Protein 8U49 (pdb70)

Secondary structure (DSSP, 8-state):
-----HHHHHHHHHHHHHHTB-BSPPTT-S-TT---B-TTTTGGGTS----SB--SSS--EEHHHHHHHHHHHHHHHHH-HHHHHHTT-HHHHHHHHHHHHHHHHHH--BTTEEEEEES-HHHHHT--S-GGG--S---EEEEETTB--HHHHHHHHHHHHHHHHHHTTT-HHHHHHHHHHHHHHHHHHHHS---GGGTSGGGGGTS--SS-SHHHHHHHHHHHHHHH--HHHHHHHHHHHGGG--GGG---SS---SS--HHHHHHHHHHHH--HHHHHHHHHHHHHHTT-EE-SS-EE---B-TTS-B---SSSHHHHHHHHHHHHHHHHTT--SHHHHHHHHHHHHHHHHHTT-STT-S-SBTTSSSS--S--B-HHHHT-SSS-TTSSSS-SS--TTPBP----TTS-----TT-HHHHB--HHHHHHHHHHHHHHHHHH-TT--PPTT-SPPPPP---EEEEEEEEEEETTEEEEEEEEEE---TT---BSSEEEEEEEE-HHHHHTT--GGG-EEEEEEESS-EEPPPEEEETTTTEEEEEEE-TT--B-SSSTTTTEEEEEEEEEPPTT-----GGG-GGGTT--SS-EE-TTS-EEETTEEEES---

Nearest PDB structures (foldseek):
  8u49-assembly1_A  TM=1.002E+00  e=0.000E+00  Bacillus licheniformis DSM 13 = ATCC 14580
  5gy0-assembly1_B  TM=9.554E-01  e=5.018E-67  Acetivibrio thermocellus
  5gxz-assembly1_B  TM=9.481E-01  e=3.231E-67  Acetivibrio thermocellus
  3wc3-assembly1_A  TM=9.506E-01  e=7.231E-43  Eisenia fetida
  8ihw-assembly1_A  TM=9.435E-01  e=5.946E-43  Eisenia fetida

Structure (mmCIF, N/CA/C/O backbone):
data_8U49
#
_entry.id   8U49
#
_cell.length_a   133.571
_cell.length_b   67.406
_cell.length_c   100.916
_cell.angle_alpha   90.000
_cell.angle_beta   125.060
_cell.angle_gamma   90.000
#
_symmetry.space_group_name_H-M   'C 1 2 1'
#
loop_
_entity.id
_entity.type
_entity.pdbx_description
1 polymer Endoglucanase
2 non-polymer 2-AMINO-2-HYDROXYMETHYL-PROPANE-1,3-DIOL
3 non-polymer GLYCEROL
4 non-polymer 'CHLORIDE ION'
5 non-polymer 1,2-ETHANEDIOL
6 non-polymer 'SODIUM ION'
7 non-polymer 'CALCIUM ION'
8 water water
#
loop_
_atom_site.group_PDB
_atom_site.id
_atom_site.type_symbol
_atom_site.label_atom_id
_atom_site.label_alt_id
_atom_site.label_comp_id
_atom_site.label_asym_id
_atom_site.label_entity_id
_atom_site.label_seq_id
_atom_site.pdbx_PDB_ins_code
_atom_site.Cartn_x
_atom_site.Cartn_y
_atom_site.Cartn_z
_atom_site.occupancy
_atom_site.B_iso_or_equiv
_atom_site.auth_seq_id
_atom_site.auth_comp_id
_atom_site.auth_asym_id
_atom_site.auth_atom_id
_atom_site.pdbx_PDB_model_num
ATOM 1 N N . GLU A 1 3 ? 13.73944 21.80438 8.78280 1.000 64.01388 3 GLU A N 1
ATOM 2 C CA . GLU A 1 3 ? 15.00747 21.10443 8.57157 1.000 78.37945 3 GLU A CA 1
ATOM 3 C C . GLU A 1 3 ? 15.64913 20.72616 9.90239 1.000 62.14594 3 GLU A C 1
ATOM 4 O O . GLU A 1 3 ? 15.18516 21.15787 10.96685 1.000 48.35001 3 GLU A O 1
ATOM 10 N N . TYR A 1 4 ? 16.72023 19.90008 9.85204 1.000 54.06629 4 TYR A N 1
ATOM 11 C CA . TYR A 1 4 ? 17.36324 19.71399 11.14938 1.000 44.74412 4 TYR A CA 1
ATOM 12 C C . TYR A 1 4 ? 18.44997 20.76311 11.34055 1.000 29.00987 4 TYR A C 1
ATOM 13 O O . TYR A 1 4 ? 19.29415 20.93783 10.45522 1.000 32.18087 4 TYR A O 1
ATOM 22 N N . PRO A 1 5 ? 18.46365 21.45842 12.46669 1.000 30.30080 5 PRO A N 1
ATOM 23 C CA . PRO A 1 5 ? 19.51440 22.45604 12.71176 1.000 38.62973 5 PRO A CA 1
ATOM 24 C C . PRO A 1 5 ? 20.81661 21.80951 13.14840 1.000 25.88481 5 PRO A C 1
ATOM 25 O O . PRO A 1 5 ? 21.02903 21.56572 14.33994 1.000 25.35139 5 PRO A O 1
ATOM 29 N N . HIS A 1 6 ? 21.70466 21.54214 12.20154 1.000 22.93713 6 HIS A N 1
ATOM 30 C CA . HIS A 1 6 ? 22.91174 20.80109 12.53188 1.000 28.34829 6 HIS A CA 1
ATOM 31 C C . HIS A 1 6 ? 23.79871 21.56821 13.50342 1.000 21.51135 6 HIS A C 1
ATOM 32 O O . HIS A 1 6 ? 23.86831 22.79935 13.47798 1.000 25.10254 6 HIS A O 1
ATOM 39 N N . ASN A 1 7 ? 24.43834 20.81554 14.39586 1.000 18.17385 7 ASN A N 1
ATOM 40 C CA . ASN A 1 7 ? 25.39937 21.32627 15.37513 1.000 19.74373 7 ASN A CA 1
ATOM 41 C C . ASN A 1 7 ? 26.59985 20.38791 15.28873 1.000 17.10021 7 ASN A C 1
ATOM 42 O O . ASN A 1 7 ? 26.53865 19.25113 15.76429 1.000 19.26516 7 ASN A O 1
ATOM 47 N N . TYR A 1 8 ? 27.68923 20.84240 14.66646 1.000 20.59112 8 TYR A N 1
ATOM 48 C CA . TYR A 1 8 ? 28.80777 19.93189 14.45871 1.000 20.09011 8 TYR A CA 1
ATOM 49 C C . TYR A 1 8 ? 29.64075 19.73595 15.71067 1.000 16.69789 8 TYR A C 1
ATOM 50 O O . TYR A 1 8 ? 30.37979 18.75245 15.78409 1.000 19.03180 8 TYR A O 1
ATOM 59 N N . ALA A 1 9 ? 29.54701 20.64633 16.68540 1.000 17.40789 9 ALA A N 1
ATOM 60 C CA . ALA A 1 9 ? 30.15701 20.39345 17.98510 1.000 19.50545 9 ALA A CA 1
ATOM 61 C C . ALA A 1 9 ? 29.43558 19.25380 18.69530 1.000 20.97561 9 ALA A C 1
ATOM 62 O O . ALA A 1 9 ? 30.07157 18.34541 19.24554 1.000 19.51465 9 ALA A O 1
ATOM 64 N N . GLU A 1 10 ? 28.09760 19.28914 18.68454 1.000 19.12869 10 GLU A N 1
ATOM 65 C CA . GLU A 1 10 ? 27.30358 18.19172 19.23555 1.000 16.50684 10 GLU A CA 1
ATOM 66 C C . GLU A 1 10 ? 27.57688 16.88889 18.49558 1.000 16.12821 10 GLU A C 1
ATOM 67 O O . GLU A 1 10 ? 27.73747 15.83515 19.11670 1.000 15.87593 10 GLU A O 1
ATOM 73 N N . LEU A 1 11 ? 27.62611 16.94070 17.16172 1.000 18.42775 11 LEU A N 1
ATOM 74 C CA . LEU A 1 11 ? 27.90529 15.72912 16.39914 1.000 16.97155 11 LEU A CA 1
ATOM 75 C C . LEU A 1 11 ? 29.27968 15.16114 16.75036 1.000 17.07865 11 LEU A C 1
ATOM 76 O O . LEU A 1 11 ? 29.43082 13.94895 16.94060 1.000 16.38618 11 LEU A O 1
ATOM 81 N N . LEU A 1 12 ? 30.28948 16.02573 16.86304 1.000 18.55095 12 LEU A N 1
ATOM 82 C CA . LEU A 1 12 ? 31.62946 15.55283 17.20573 1.000 15.82823 12 LEU A CA 1
ATOM 83 C C . LEU A 1 12 ? 31.64226 14.93598 18.59559 1.000 20.15575 12 LEU A C 1
ATOM 84 O O . LEU A 1 12 ? 32.20067 13.85345 18.81104 1.000 15.52899 12 LEU A O 1
ATOM 89 N N . GLN A 1 13 ? 31.03043 15.62936 19.55478 1.000 18.24426 13 GLN A N 1
ATOM 90 C CA . GLN A 1 13 ? 30.85073 15.09755 20.90164 1.000 15.64254 13 GLN A CA 1
ATOM 91 C C . GLN A 1 13 ? 30.22503 13.70489 20.88057 1.000 18.63149 13 GLN A C 1
ATOM 92 O O . GLN A 1 13 ? 30.66036 12.80172 21.60804 1.000 16.18736 13 GLN A O 1
ATOM 98 N N . LYS A 1 14 ? 29.19056 13.51336 20.05809 1.000 15.31251 14 LYS A N 1
ATOM 99 C CA . LYS A 1 14 ? 28.48951 12.23219 20.05077 1.000 15.22369 14 LYS A CA 1
ATOM 100 C C . LYS A 1 14 ? 29.32176 11.14206 19.38148 1.000 18.00391 14 LYS A C 1
ATOM 101 O O . LYS A 1 14 ? 29.31725 9.98646 19.83227 1.000 15.77426 14 LYS A O 1
ATOM 107 N N . SER A 1 15 ? 30.04238 11.48443 18.30790 1.000 14.87829 15 SER A N 1
ATOM 108 C CA . SER A 1 15 ? 30.89982 10.49018 17.66544 1.000 14.96200 15 SER A CA 1
ATOM 109 C C . SER A 1 15 ? 31.94491 9.96166 18.63638 1.000 19.15144 15 SER A C 1
ATOM 110 O O . SER A 1 15 ? 32.21235 8.75501 18.67471 1.000 18.48379 15 SER A O 1
ATOM 113 N N . LEU A 1 16 ? 32.53888 10.84938 19.44095 1.000 16.10253 16 LEU A N 1
ATOM 114 C CA . LEU A 1 16 ? 33.49241 10.39588 20.44494 1.000 17.13024 16 LEU A CA 1
ATOM 115 C C . LEU A 1 16 ? 32.80747 9.58117 21.53557 1.000 17.32584 16 LEU A C 1
ATOM 116 O O . LEU A 1 16 ? 33.40238 8.63373 22.06344 1.000 18.14700 16 LEU A O 1
ATOM 121 N N . LEU A 1 17 ? 31.56100 9.92535 21.87786 1.000 15.43747 17 LEU A N 1
ATOM 122 C CA . LEU A 1 17 ? 30.79169 9.12294 22.82687 1.000 18.17509 17 LEU A CA 1
ATOM 123 C C . LEU A 1 17 ? 30.55494 7.70820 22.30683 1.000 18.35352 17 LEU A C 1
ATOM 124 O O . LEU A 1 17 ? 30.41839 6.76901 23.09756 1.000 17.13619 17 LEU A O 1
ATOM 129 N N . PHE A 1 18 ? 30.47965 7.53186 20.99091 1.000 17.06130 18 PHE A N 1
ATOM 130 C CA . PHE A 1 18 ? 30.39817 6.17623 20.45900 1.000 15.91287 18 PHE A CA 1
ATOM 131 C C . PHE A 1 18 ? 31.61274 5.35364 20.87596 1.000 14.10947 18 PHE A C 1
ATOM 132 O O . PHE A 1 18 ? 31.47496 4.20721 21.32055 1.000 14.02935 18 PHE A O 1
ATOM 140 N N . TYR A 1 19 ? 32.81300 5.92953 20.77075 1.000 14.17682 19 TYR A N 1
ATOM 141 C CA . TYR A 1 19 ? 33.99854 5.18329 21.17174 1.000 14.15756 19 TYR A CA 1
ATOM 142 C C . TYR A 1 19 ? 33.97476 4.87483 22.66289 1.000 19.44220 19 TYR A C 1
ATOM 143 O O . TYR A 1 19 ? 34.41805 3.79964 23.07951 1.000 14.71557 19 TYR A O 1
ATOM 152 N N . GLU A 1 20 ? 33.42908 5.78089 23.47773 1.000 16.31186 20 GLU A N 1
ATOM 153 C CA . GLU A 1 20 ? 33.27771 5.47200 24.89786 1.000 20.01934 20 GLU A CA 1
ATOM 154 C C . GLU A 1 20 ? 32.35891 4.27007 25.11847 1.000 20.14918 20 GLU A C 1
ATOM 155 O O . GLU A 1 20 ? 32.60916 3.44573 26.00766 1.000 20.84846 20 GLU A O 1
ATOM 161 N N . ALA A 1 21 ? 31.29666 4.14472 24.31882 1.000 17.40798 21 ALA A N 1
ATOM 162 C CA . ALA A 1 21 ? 30.41627 2.98209 24.41399 1.000 17.42606 21 ALA A CA 1
ATOM 163 C C . ALA A 1 21 ? 31.10045 1.68364 24.00527 1.000 18.05162 21 ALA A C 1
ATOM 164 O O . ALA A 1 21 ? 30.62062 0.60414 24.37330 1.000 15.84170 21 ALA A O 1
ATOM 166 N N . GLN A 1 22 ? 32.18579 1.75638 23.24057 1.000 13.91730 22 GLN A N 1
ATOM 167 C CA . GLN A 1 22 ? 32.90298 0.56913 22.78877 1.000 13.89898 22 GLN A CA 1
ATOM 168 C C . GLN A 1 22 ? 33.92531 0.06844 23.80349 1.000 16.96660 22 GLN A C 1
ATOM 169 O O . GLN A 1 22 ? 34.57735 -0.95526 23.55606 1.000 17.74395 22 GLN A O 1
ATOM 175 N N . ARG A 1 23 ? 34.07247 0.74835 24.93763 1.000 15.39508 23 ARG A N 1
ATOM 176 C CA . ARG A 1 23 ? 35.17057 0.45050 25.85031 1.000 14.08650 23 ARG A CA 1
ATOM 177 C C . ARG A 1 23 ? 35.00004 -0.91156 26.50491 1.000 19.17378 23 ARG A C 1
ATOM 178 O O . ARG A 1 23 ? 33.92496 -1.24370 27.01975 1.000 17.16721 23 ARG A O 1
ATOM 186 N N . SER A 1 24 ? 36.06705 -1.69906 26.46027 1.000 15.32887 24 SER A N 1
ATOM 187 C CA . SER A 1 24 ? 36.22495 -2.91821 27.23259 1.000 14.20943 24 SER A CA 1
ATOM 188 C C . SER A 1 24 ? 37.06886 -2.62705 28.46535 1.000 14.34801 24 SER A C 1
ATOM 189 O O . SER A 1 24 ? 37.79866 -1.63832 28.51675 1.000 16.71260 24 SER A O 1
ATOM 192 N N . GLY A 1 25 ? 36.96648 -3.50085 29.45994 1.000 15.42865 25 GLY A N 1
ATOM 193 C CA . GLY A 1 25 ? 37.83107 -3.43591 30.62009 1.000 16.76163 25 GLY A CA 1
ATOM 194 C C . GLY A 1 25 ? 37.14324 -2.82699 31.82642 1.000 18.82531 25 GLY A C 1
ATOM 195 O O . GLY A 1 25 ? 35.91931 -2.69526 31.88988 1.000 17.31325 25 GLY A O 1
ATOM 196 N N . ARG A 1 26 ? 37.96550 -2.43868 32.79955 1.000 22.00574 26 ARG A N 1
ATOM 197 C CA . ARG A 1 26 ? 37.48110 -1.75998 33.99728 1.000 21.16698 26 ARG A CA 1
ATOM 198 C C . ARG A 1 26 ? 37.28934 -0.27969 33.68863 1.000 24.28565 26 ARG A C 1
ATOM 199 O O . ARG A 1 26 ? 38.23486 0.39772 33.27711 1.000 24.81347 26 ARG A O 1
ATOM 207 N N . LEU A 1 27 ? 36.05338 0.22539 33.87558 1.000 18.70021 27 LEU A N 1
ATOM 208 C CA . LEU A 1 27 ? 35.73715 1.57692 33.44025 1.000 15.82052 27 LEU A CA 1
ATOM 209 C C . LEU A 1 27 ? 35.98816 2.58708 34.55376 1.000 24.47001 27 LEU A C 1
ATOM 210 O O . LEU A 1 27 ? 35.78811 2.28121 35.73239 1.000 23.80798 27 LEU A O 1
ATOM 215 N N . PRO A 1 28 ? 36.41387 3.80126 34.20170 1.000 24.82524 28 PRO A N 1
ATOM 216 C CA . PRO A 1 28 ? 36.65155 4.82671 35.22724 1.000 21.08809 28 PRO A CA 1
ATOM 217 C C . PRO A 1 28 ? 35.36628 5.26931 35.90965 1.000 27.02140 28 PRO A C 1
ATOM 218 O O . PRO A 1 28 ? 34.27219 5.21357 35.33937 1.000 26.84709 28 PRO A O 1
ATOM 222 N N . GLU A 1 29 ? 35.52213 5.73124 37.15473 1.000 35.17736 29 GLU A N 1
ATOM 223 C CA . GLU A 1 29 ? 34.37169 6.12806 37.96425 1.000 42.21057 29 GLU A CA 1
ATOM 224 C C . GLU A 1 29 ? 33.57294 7.24371 37.29541 1.000 27.64883 29 GLU A C 1
ATOM 225 O O . GLU A 1 29 ? 32.33774 7.26152 37.36020 1.000 38.09008 29 GLU A O 1
ATOM 231 N N . ASN A 1 30 ? 34.26069 8.17127 36.63084 1.000 34.71813 30 ASN A N 1
ATOM 232 C CA . ASN A 1 30 ? 33.63941 9.32237 35.98442 1.000 46.55958 30 ASN A CA 1
ATOM 233 C C . ASN A 1 30 ? 33.12429 9.02162 34.57366 1.000 50.05627 30 ASN A C 1
ATOM 234 O O . ASN A 1 30 ? 33.07852 9.93260 33.73129 1.000 50.25991 30 ASN A O 1
ATOM 239 N N A SER A 1 31 ? 32.74188 7.78057 34.28545 0.614 39.95245 31 SER A N 1
ATOM 240 N N B SER A 1 31 ? 32.74211 7.77688 34.28941 0.386 39.91752 31 SER A N 1
ATOM 241 C CA A SER A 1 31 ? 32.30826 7.44508 32.93593 0.614 35.90379 31 SER A CA 1
ATOM 242 C CA B SER A 1 31 ? 32.28651 7.42746 32.94953 0.386 35.89162 31 SER A CA 1
ATOM 243 C C A SER A 1 31 ? 30.95757 8.07904 32.63134 0.614 32.99317 31 SER A C 1
ATOM 244 C C B SER A 1 31 ? 30.95786 8.10574 32.64195 0.386 33.00555 31 SER A C 1
ATOM 245 O O A SER A 1 31 ? 30.07615 8.15251 33.49012 0.614 31.65225 31 SER A O 1
ATOM 246 O O B SER A 1 31 ? 30.08929 8.23263 33.50830 0.386 31.71915 31 SER A O 1
ATOM 251 N N . ARG A 1 32 ? 30.80379 8.54663 31.39254 1.000 31.10139 32 ARG A N 1
ATOM 252 C CA . ARG A 1 32 ? 29.60546 9.27474 31.00126 1.000 29.47953 32 ARG A CA 1
ATOM 253 C C . ARG A 1 32 ? 28.40864 8.36826 30.73621 1.000 38.21340 32 ARG A C 1
ATOM 254 O O . ARG A 1 32 ? 27.27380 8.85779 30.73288 1.000 32.70392 32 ARG A O 1
ATOM 262 N N . LEU A 1 33 ? 28.62514 7.06663 30.55675 1.000 27.28999 33 LEU A N 1
ATOM 263 C CA . LEU A 1 33 ? 27.57580 6.12458 30.16829 1.000 28.62158 33 LEU A CA 1
ATOM 264 C C . LEU A 1 33 ? 27.25290 5.19802 31.33677 1.000 25.70309 33 LEU A C 1
ATOM 265 O O . LEU A 1 33 ? 28.00242 4.25997 31.61855 1.000 25.01283 33 LEU A O 1
ATOM 270 N N . ASN A 1 34 ? 26.11792 5.43764 31.99993 1.000 19.90321 34 ASN A N 1
ATOM 271 C CA . ASN A 1 34 ? 25.76013 4.60371 33.14215 1.000 21.16006 34 ASN A CA 1
ATOM 272 C C . ASN A 1 34 ? 25.31015 3.20466 32.73051 1.000 21.36699 34 ASN A C 1
ATOM 273 O O . ASN A 1 34 ? 25.26299 2.30891 33.58710 1.000 22.38199 34 ASN A O 1
ATOM 278 N N . TRP A 1 35 ? 25.00346 2.98355 31.44975 1.000 19.88561 35 TRP A N 1
ATOM 279 C CA . TRP A 1 35 ? 24.61504 1.66036 30.97655 1.000 17.95583 35 TRP A CA 1
ATOM 280 C C . TRP A 1 35 ? 25.79522 0.80849 30.52807 1.000 15.67389 35 TRP A C 1
ATOM 281 O O . TRP A 1 35 ? 25.57733 -0.30073 30.02824 1.000 16.25081 35 TRP A O 1
ATOM 292 N N . ARG A 1 36 ? 27.02976 1.28601 30.69150 1.000 19.57832 36 ARG A N 1
ATOM 293 C CA . ARG A 1 36 ? 28.22017 0.47205 30.47648 1.000 15.92209 36 ARG A CA 1
ATOM 294 C C . ARG A 1 36 ? 28.90059 0.21581 31.81592 1.000 19.49812 36 ARG A C 1
ATOM 295 O O . ARG A 1 36 ? 29.11504 1.15139 32.59709 1.000 17.92827 36 ARG A O 1
ATOM 303 N N . GLY A 1 37 ? 29.22637 -1.04893 32.08108 1.000 16.60934 37 GLY A N 1
ATOM 304 C CA . GLY A 1 37 ? 29.96530 -1.41819 33.27200 1.000 14.55532 37 GLY A CA 1
ATOM 305 C C . GLY A 1 37 ? 31.22578 -2.19410 32.95237 1.000 20.94357 37 GLY A C 1
ATOM 306 O O . GLY A 1 37 ? 31.57740 -2.34181 31.77504 1.000 17.37607 37 GLY A O 1
ATOM 307 N N . ASP A 1 38 ? 31.91452 -2.69560 33.98441 1.000 17.18057 38 ASP A N 1
ATOM 308 C CA . ASP A 1 38 ? 33.13189 -3.47126 33.76621 1.000 18.93309 38 ASP A CA 1
ATOM 309 C C . ASP A 1 38 ? 32.83960 -4.71965 32.93758 1.000 23.10273 38 ASP A C 1
ATOM 310 O O . ASP A 1 38 ? 31.78651 -5.35348 33.08105 1.000 16.17705 38 ASP A O 1
ATOM 315 N N . SER A 1 39 ? 33.78420 -5.07835 32.06678 1.000 19.32097 39 SER A N 1
ATOM 316 C CA . SER A 1 39 ? 33.59282 -6.21945 31.18426 1.000 16.72580 39 SER A CA 1
ATOM 317 C C . SER A 1 39 ? 34.95132 -6.66806 30.66162 1.000 14.79811 39 SER A C 1
ATOM 318 O O . SER A 1 39 ? 35.92559 -5.91803 30.70565 1.000 15.76560 39 SER A O 1
ATOM 321 N N . GLY A 1 40 ? 34.99166 -7.88925 30.13646 1.000 17.88202 40 GLY A N 1
ATOM 322 C CA . GLY A 1 40 ? 36.25594 -8.43300 29.64656 1.000 20.51341 40 GLY A CA 1
ATOM 323 C C . GLY A 1 40 ? 37.36162 -8.39290 30.67743 1.000 18.00362 40 GLY A C 1
ATOM 324 O O . GLY A 1 40 ? 38.53463 -8.20287 30.32703 1.000 17.03182 40 GLY A O 1
ATOM 325 N N . LEU A 1 41 ? 37.01531 -8.58076 31.95699 1.000 16.24820 41 LEU A N 1
ATOM 326 C CA . LEU A 1 41 ? 37.99834 -8.39283 33.02135 1.000 22.61423 41 LEU A CA 1
ATOM 327 C C . LEU A 1 41 ? 39.03841 -9.50338 33.07407 1.000 20.42484 41 LEU A C 1
ATOM 328 O O . LEU A 1 41 ? 40.09684 -9.30802 33.67795 1.000 22.58646 41 LEU A O 1
ATOM 333 N N . GLU A 1 42 ? 38.76381 -10.65699 32.47109 1.000 15.26500 42 GLU A N 1
ATOM 334 C CA . GLU A 1 42 ? 39.72758 -11.74301 32.39069 1.000 20.90181 42 GLU A CA 1
ATOM 335 C C . GLU A 1 42 ? 40.45620 -11.79236 31.04933 1.000 22.62722 42 GLU A C 1
ATOM 336 O O . GLU A 1 42 ? 41.08977 -12.80800 30.74291 1.000 20.20156 42 GLU A O 1
ATOM 342 N N . ASP A 1 43 ? 40.38572 -10.72957 30.24863 1.000 18.30002 43 ASP A N 1
ATOM 343 C CA . ASP A 1 43 ? 41.05323 -10.73801 28.94961 1.000 16.04565 43 ASP A CA 1
ATOM 344 C C . ASP A 1 43 ? 42.55832 -10.85706 29.14169 1.000 17.08623 43 ASP A C 1
ATOM 345 O O . ASP A 1 43 ? 43.17300 -10.03261 29.82241 1.000 17.82595 43 ASP A O 1
ATOM 350 N N . GLY A 1 44 ? 43.14510 -11.89946 28.55191 1.000 18.26157 44 GLY A N 1
ATOM 351 C CA . GLY A 1 44 ? 44.55338 -12.19271 28.69510 1.000 16.47211 44 GLY A CA 1
ATOM 352 C C . GLY A 1 44 ? 44.88711 -13.17760 29.80224 1.000 17.27641 44 GLY A C 1
ATOM 353 O O . GLY A 1 44 ? 46.04283 -13.60038 29.90536 1.000 22.34075 44 GLY A O 1
ATOM 354 N N . LYS A 1 45 ? 43.91509 -13.57243 30.62695 1.000 16.61507 45 LYS A N 1
ATOM 355 C CA . LYS A 1 45 ? 44.24386 -14.46049 31.74015 1.000 20.41140 45 LYS A CA 1
ATOM 356 C C . LYS A 1 45 ? 44.73294 -15.81878 31.25129 1.000 22.95744 45 LYS A C 1
ATOM 357 O O . LYS A 1 45 ? 45.59327 -16.43134 31.89356 1.000 23.73482 45 LYS A O 1
ATOM 363 N N . ASP A 1 46 ? 44.21460 -16.30189 30.11708 1.000 21.43514 46 ASP A N 1
ATOM 364 C CA . ASP A 1 46 ? 44.64955 -17.59828 29.60282 1.000 22.76049 46 ASP A CA 1
ATOM 365 C C . ASP A 1 46 ? 46.11435 -17.59541 29.17655 1.000 24.21747 46 ASP A C 1
ATOM 366 O O . ASP A 1 46 ? 46.72111 -18.66762 29.07148 1.000 21.57270 46 ASP A O 1
ATOM 371 N N . VAL A 1 47 ? 46.70287 -16.42890 28.93558 1.000 20.17351 47 VAL A N 1
ATOM 372 C CA . VAL A 1 47 ? 48.10495 -16.36674 28.55685 1.000 18.79479 47 VAL A CA 1
ATOM 373 C C . VAL A 1 47 ? 48.93479 -15.64183 29.61513 1.000 25.01844 47 VAL A C 1
ATOM 374 O O . VAL A 1 47 ? 50.06739 -15.24989 29.35275 1.000 21.43346 47 VAL A O 1
ATOM 378 N N . GLY A 1 48 ? 48.38126 -15.47169 30.81729 1.000 20.78133 48 GLY A N 1
ATOM 379 C CA . GLY A 1 48 ? 49.12352 -14.86285 31.90645 1.000 25.09691 48 GLY A CA 1
ATOM 380 C C . GLY A 1 48 ? 49.43252 -13.38835 31.74033 1.000 24.02824 48 GLY A C 1
ATOM 381 O O . GLY A 1 48 ? 50.48198 -12.92668 32.20452 1.000 23.97024 48 GLY A O 1
ATOM 382 N N . LEU A 1 49 ? 48.54438 -12.62925 31.10145 1.000 17.74825 49 LEU A N 1
ATOM 383 C CA . LEU A 1 49 ? 48.79564 -11.22116 30.84305 1.000 22.83078 49 LEU A CA 1
ATOM 384 C C . LEU A 1 49 ? 47.54583 -10.41964 31.15586 1.000 25.74813 49 LEU A C 1
ATOM 385 O O . LEU A 1 49 ? 46.42408 -10.92651 31.07304 1.000 24.25140 49 LEU A O 1
ATOM 390 N N . ASP A 1 50 ? 47.75286 -9.16286 31.53119 1.000 20.87954 50 ASP A N 1
ATOM 391 C CA . ASP A 1 50 ? 46.65970 -8.20005 31.61265 1.000 22.80841 50 ASP A CA 1
ATOM 392 C C . ASP A 1 50 ? 46.45294 -7.65274 30.20640 1.000 22.26484 50 ASP A C 1
ATOM 393 O O . ASP A 1 50 ? 47.19803 -6.78025 29.75828 1.000 17.82187 50 ASP A O 1
ATOM 398 N N . LEU A 1 51 ? 45.46004 -8.19109 29.48584 1.000 19.99256 51 LEU A N 1
ATOM 399 C CA . LEU A 1 51 ? 45.04602 -7.64245 28.19763 1.000 17.46560 51 LEU A CA 1
ATOM 400 C C . LEU A 1 51 ? 43.69200 -6.93217 28.28839 1.000 21.01729 51 LEU A C 1
ATOM 401 O O . LEU A 1 51 ? 42.94636 -6.86623 27.30517 1.000 19.61189 51 LEU A O 1
ATOM 406 N N . THR A 1 52 ? 43.36222 -6.38347 29.45680 1.000 15.59948 52 THR A N 1
ATOM 407 C CA . THR A 1 52 ? 42.09290 -5.69445 29.58537 1.000 15.31981 52 THR A CA 1
ATOM 408 C C . THR A 1 52 ? 42.17475 -4.30770 28.95941 1.000 19.06393 52 THR A C 1
ATOM 409 O O . THR A 1 52 ? 43.25398 -3.72415 28.79195 1.000 20.58134 52 THR A O 1
ATOM 413 N N . GLY A 1 53 ? 41.00804 -3.77323 28.63527 1.000 15.40643 53 GLY A N 1
ATOM 414 C CA . GLY A 1 53 ? 40.89912 -2.47230 28.01603 1.000 16.00386 53 GLY A CA 1
ATOM 415 C C . GLY A 1 53 ? 40.70271 -2.58764 26.51977 1.000 19.79745 53 GLY A C 1
ATOM 416 O O . GLY A 1 53 ? 40.28959 -3.62448 25.99199 1.000 17.08147 53 GLY A O 1
ATOM 417 N N . GLY A 1 54 ? 41.03014 -1.49548 25.82368 1.000 14.79012 54 GLY A N 1
ATOM 418 C CA . GLY A 1 54 ? 40.80778 -1.44333 24.39520 1.000 14.69643 54 GLY A CA 1
ATOM 419 C C . GLY A 1 54 ? 39.32922 -1.28675 24.04892 1.000 15.36132 54 GLY A C 1
ATOM 420 O O . GLY A 1 54 ? 38.46699 -1.08027 24.90419 1.000 16.93701 54 GLY A O 1
ATOM 421 N N . TRP A 1 55 ? 39.05111 -1.39701 22.74894 1.000 17.52925 55 TRP A N 1
ATOM 422 C CA . TRP A 1 55 ? 37.70779 -1.23532 22.21017 1.000 15.83821 55 TRP A CA 1
ATOM 423 C C . TRP A 1 55 ? 37.15669 -2.55940 21.69254 1.000 18.61716 55 TRP A C 1
ATOM 424 O O . TRP A 1 55 ? 37.86847 -3.32263 21.03753 1.000 14.30510 55 TRP A O 1
ATOM 435 N N . TYR A 1 56 ? 35.87156 -2.80413 21.94283 1.000 16.91197 56 TYR A N 1
ATOM 436 C CA . TYR A 1 56 ? 35.14517 -3.79985 21.16966 1.000 18.86177 56 TYR A CA 1
ATOM 437 C C . TYR A 1 56 ? 35.01571 -3.32298 19.72568 1.000 14.97450 56 TYR A C 1
ATOM 438 O O . TYR A 1 56 ? 34.84952 -2.12680 19.46209 1.000 14.03087 56 TYR A O 1
ATOM 447 N N . ASP A 1 57 ? 35.08744 -4.26682 18.78664 1.000 14.17284 57 ASP A N 1
ATOM 448 C CA . ASP A 1 57 ? 35.18331 -3.87785 17.38400 1.000 16.25899 57 ASP A CA 1
ATOM 449 C C . ASP A 1 57 ? 33.90726 -3.21539 16.88479 1.000 14.12665 57 ASP A C 1
ATOM 450 O O . ASP A 1 57 ? 33.95842 -2.16739 16.23570 1.000 14.10285 57 ASP A O 1
ATOM 455 N N . ALA A 1 58 ? 32.75278 -3.82627 17.15493 1.000 14.98426 58 ALA A N 1
ATOM 456 C CA . ALA A 1 58 ? 31.52357 -3.45593 16.46554 1.000 14.92455 58 ALA A CA 1
ATOM 457 C C . ALA A 1 58 ? 30.32124 -3.63200 17.38387 1.000 14.10033 58 ALA A C 1
ATOM 458 O O . ALA A 1 58 ? 30.32224 -3.12005 18.50715 1.000 16.25273 58 ALA A O 1
ATOM 460 N N . GLY A 1 59 ? 29.30444 -4.35184 16.92777 1.000 14.20910 59 GLY A N 1
ATOM 461 C CA . GLY A 1 59 ? 28.21846 -4.74689 17.80562 1.000 15.86193 59 GLY A CA 1
ATOM 462 C C . GLY A 1 59 ? 28.50055 -6.01233 18.58094 1.000 14.26772 59 GLY A C 1
ATOM 463 O O . GLY A 1 59 ? 27.60480 -6.53752 19.25585 1.000 19.22715 59 GLY A O 1
ATOM 464 N N . ASP A 1 60 ? 29.72703 -6.52660 18.47707 1.000 14.28339 60 ASP A N 1
ATOM 465 C CA . ASP A 1 60 ? 30.21100 -7.74451 19.10000 1.000 14.36872 60 ASP A CA 1
ATOM 466 C C . ASP A 1 60 ? 31.21921 -7.37540 20.18119 1.000 18.11348 60 ASP A C 1
ATOM 467 O O . ASP A 1 60 ? 31.35671 -6.20484 20.55524 1.000 18.09558 60 ASP A O 1
ATOM 472 N N . HIS A 1 61 ? 31.95660 -8.37485 20.67857 1.000 16.59857 61 HIS A N 1
ATOM 473 C CA . HIS A 1 61 ? 32.91195 -8.09558 21.74249 1.000 14.31681 61 HIS A CA 1
ATOM 474 C C . HIS A 1 61 ? 34.29511 -8.67017 21.46049 1.000 19.14817 61 HIS A C 1
ATOM 475 O O . HIS A 1 61 ? 35.11627 -8.77374 22.37958 1.000 14.75566 61 HIS A O 1
ATOM 482 N N . VAL A 1 62 ? 34.58840 -9.03726 20.21222 1.000 16.04604 62 VAL A N 1
ATOM 483 C CA . VAL A 1 62 ? 35.96992 -9.34813 19.86672 1.000 14.72373 62 VAL A CA 1
ATOM 484 C C . VAL A 1 62 ? 36.77212 -8.05436 19.80621 1.000 15.81437 62 VAL A C 1
ATOM 485 O O . VAL A 1 62 ? 36.30208 -7.03350 19.29248 1.000 15.46818 62 VAL A O 1
ATOM 489 N N . LYS A 1 63 ? 37.99625 -8.09198 20.31562 1.000 14.84819 63 LYS A N 1
ATOM 490 C CA . LYS A 1 63 ? 38.93569 -6.98486 20.15796 1.000 15.75548 63 LYS A CA 1
ATOM 491 C C . LYS A 1 63 ? 39.86283 -7.37039 19.01026 1.000 18.46918 63 LYS A C 1
ATOM 492 O O . LYS A 1 63 ? 40.82898 -8.11629 19.19810 1.000 18.42003 63 LYS A O 1
ATOM 498 N N . PHE A 1 64 ? 39.53152 -6.88926 17.80911 1.000 14.85451 64 PHE A N 1
ATOM 499 C CA . PHE A 1 64 ? 40.26344 -7.20747 16.58565 1.000 15.03579 64 PHE A CA 1
ATOM 500 C C . PHE A 1 64 ? 41.37418 -6.17377 16.39821 1.000 15.07869 64 PHE A C 1
ATOM 501 O O . PHE A 1 64 ? 41.09251 -4.98718 16.22210 1.000 14.92371 64 PHE A O 1
ATOM 509 N N . GLY A 1 65 ? 42.63184 -6.62210 16.41710 1.000 17.13020 65 GLY A N 1
ATOM 510 C CA . GLY A 1 65 ? 43.73937 -5.67911 16.47958 1.000 15.41713 65 GLY A CA 1
ATOM 511 C C . GLY A 1 65 ? 43.93935 -4.83989 15.22853 1.000 15.40791 65 GLY A C 1
ATOM 512 O O . GLY A 1 65 ? 44.34993 -3.67996 15.31895 1.000 15.65712 65 GLY A O 1
ATOM 513 N N . LEU A 1 66 ? 43.68019 -5.39700 14.04901 1.000 15.46371 66 LEU A N 1
ATOM 514 C CA . LEU A 1 66 ? 44.00676 -4.63293 12.84371 1.000 15.49622 66 LEU A CA 1
ATOM 515 C C . LEU A 1 66 ? 43.06923 -3.44760 12.66970 1.000 16.57053 66 LEU A C 1
ATOM 516 O O . LEU A 1 66 ? 43.56437 -2.31078 12.55927 1.000 17.29053 66 LEU A O 1
ATOM 521 N N . PRO A 1 67 ? 41.73914 -3.60505 12.68638 1.000 15.04697 67 PRO A N 1
ATOM 522 C CA . PRO A 1 67 ? 40.88800 -2.40909 12.64995 1.000 14.86344 67 PRO A CA 1
ATOM 523 C C . PRO A 1 67 ? 41.00185 -1.51859 13.89542 1.000 14.74887 67 PRO A C 1
ATOM 524 O O . PRO A 1 67 ? 40.71665 -0.32246 13.78898 1.000 15.25140 67 PRO A O 1
ATOM 528 N N . MET A 1 68 ? 41.39979 -2.03688 15.06186 1.000 14.78980 68 MET A N 1
ATOM 529 C CA . MET A 1 68 ? 41.54401 -1.15053 16.21906 1.000 14.74177 68 MET A CA 1
ATOM 530 C C . MET A 1 68 ? 42.73975 -0.22257 16.03719 1.000 17.24720 68 MET A C 1
ATOM 531 O O . MET A 1 68 ? 42.64725 0.99082 16.28117 1.000 14.92475 68 MET A O 1
ATOM 536 N N . ALA A 1 69 ? 43.87295 -0.77775 15.59986 1.000 15.12152 69 ALA A N 1
ATOM 537 C CA . ALA A 1 69 ? 45.02028 0.05389 15.25292 1.000 16.47217 69 ALA A CA 1
ATOM 538 C C . ALA A 1 69 ? 44.64739 1.08244 14.19283 1.000 16.90492 69 ALA A C 1
ATOM 539 O O . ALA A 1 69 ? 44.96388 2.26991 14.32759 1.000 16.38658 69 ALA A O 1
ATOM 541 N N . TYR A 1 70 ? 43.97747 0.63952 13.12432 1.000 15.15028 70 TYR A N 1
ATOM 542 C CA . TYR A 1 70 ? 43.56095 1.56296 12.06774 1.000 17.34378 70 TYR A CA 1
ATOM 543 C C . TYR A 1 70 ? 42.71207 2.69703 12.63153 1.000 14.94011 70 TYR A C 1
ATOM 544 O O . TYR A 1 70 ? 42.93728 3.87680 12.32796 1.000 15.12657 70 TYR A O 1
ATOM 553 N N . SER A 1 71 ? 41.71373 2.35265 13.44301 1.000 14.77241 71 SER A N 1
ATOM 554 C CA . SER A 1 71 ? 40.81358 3.37257 13.97261 1.000 14.65535 71 SER A CA 1
ATOM 555 C C . SER A 1 71 ? 41.57011 4.38771 14.82400 1.000 17.70348 71 SER A C 1
ATOM 556 O O . SER A 1 71 ? 41.39175 5.59787 14.66017 1.000 15.78134 71 SER A O 1
ATOM 559 N N . ALA A 1 72 ? 42.42583 3.91331 15.74062 1.000 14.88159 72 ALA A N 1
ATOM 560 C CA . ALA A 1 72 ? 43.21750 4.83687 16.55366 1.000 15.05677 72 ALA A CA 1
ATOM 561 C C . ALA A 1 72 ? 44.11887 5.71393 15.68534 1.000 15.25577 72 ALA A C 1
ATOM 562 O O . ALA A 1 72 ? 44.29222 6.90730 15.95637 1.000 18.17127 72 ALA A O 1
ATOM 564 N N . ALA A 1 73 ? 44.70478 5.13731 14.64275 1.000 15.61870 73 ALA A N 1
ATOM 565 C CA . ALA A 1 73 ? 45.56976 5.90977 13.74999 1.000 17.07822 73 ALA A CA 1
ATOM 566 C C . ALA A 1 73 ? 44.81003 7.04388 13.06873 1.000 15.45473 73 ALA A C 1
ATOM 567 O O . ALA A 1 73 ? 45.30011 8.17756 12.99923 1.000 15.63583 73 ALA A O 1
ATOM 569 N N . ILE A 1 74 ? 43.61928 6.75554 12.53664 1.000 15.23129 74 ILE A N 1
ATOM 570 C CA . ILE A 1 74 ? 42.88503 7.77249 11.78303 1.000 15.93345 74 ILE A CA 1
ATOM 571 C C . ILE A 1 74 ? 42.33725 8.83601 12.72795 1.000 15.85864 74 ILE A C 1
ATOM 572 O O . ILE A 1 74 ? 42.35052 10.03760 12.41815 1.000 15.33569 74 ILE A O 1
ATOM 577 N N . LEU A 1 75 ? 41.85203 8.41481 13.89564 1.000 15.09553 75 LEU A N 1
ATOM 578 C CA . LEU A 1 75 ? 41.43440 9.38861 14.89784 1.000 15.14854 75 LEU A CA 1
ATOM 579 C C . LEU A 1 75 ? 42.59433 10.30348 15.26541 1.000 15.43407 75 LEU A C 1
ATOM 580 O O . LEU A 1 75 ? 42.42705 11.52229 15.35770 1.000 15.58016 75 LEU A O 1
ATOM 585 N N . SER A 1 76 ? 43.78356 9.72713 15.48646 1.000 15.56081 76 SER A N 1
ATOM 586 C CA . SER A 1 76 ? 44.95669 10.55054 15.78130 1.000 15.88773 76 SER A CA 1
ATOM 587 C C . SER A 1 76 ? 45.28999 11.45436 14.60440 1.000 17.71932 76 SER A C 1
ATOM 588 O O . SER A 1 76 ? 45.65936 12.62275 14.78812 1.000 17.92351 76 SER A O 1
ATOM 591 N N . TRP A 1 77 ? 45.16309 10.92643 13.38438 1.000 15.91418 77 TRP A N 1
ATOM 592 C CA . TRP A 1 77 ? 45.44208 11.72799 12.19905 1.000 17.87412 77 TRP A CA 1
ATOM 593 C C . TRP A 1 77 ? 44.56671 12.97604 12.15921 1.000 18.72988 77 TRP A C 1
ATOM 594 O O . TRP A 1 77 ? 45.04755 14.06870 11.85799 1.000 16.33699 77 TRP A O 1
ATOM 605 N N . SER A 1 78 ? 43.28076 12.84412 12.47951 1.000 18.07335 78 SER A N 1
ATOM 606 C CA . SER A 1 78 ? 42.41821 14.01900 12.39528 1.000 15.92011 78 SER A CA 1
ATOM 607 C C . SER A 1 78 ? 42.71187 15.01913 13.50658 1.000 16.16924 78 SER A C 1
ATOM 608 O O . SER A 1 78 ? 42.52267 16.22431 13.31242 1.000 19.00368 78 SER A O 1
ATOM 611 N N . VAL A 1 79 ? 43.15918 14.55465 14.67697 1.000 18.90623 79 VAL A N 1
ATOM 612 C CA . VAL A 1 79 ? 43.56955 15.49273 15.71838 1.000 16.48143 79 VAL A CA 1
ATOM 613 C C . VAL A 1 79 ? 44.85537 16.18985 15.30734 1.000 16.83466 79 VAL A C 1
ATOM 614 O O . VAL A 1 79 ? 45.08430 17.35602 15.64100 1.000 21.10264 79 VAL A O 1
ATOM 618 N N . TYR A 1 80 ? 45.70328 15.48768 14.56402 1.000 19.73802 80 TYR A N 1
ATOM 619 C CA . TYR A 1 80 ? 46.92140 16.07328 14.02550 1.000 20.60020 80 TYR A CA 1
ATOM 620 C C . TYR A 1 80 ? 46.60603 17.16965 13.01121 1.000 19.69543 80 TYR A C 1
ATOM 621 O O . TYR A 1 80 ? 47.20330 18.25189 13.05145 1.000 18.14513 80 TYR A O 1
ATOM 630 N N . GLU A 1 81 ? 45.64309 16.92171 12.11743 1.000 20.51014 81 GLU A N 1
ATOM 631 C CA . GLU A 1 81 ? 45.29880 17.88876 11.07715 1.000 17.81327 81 GLU A CA 1
ATOM 632 C C . GLU A 1 81 ? 44.44089 19.03302 11.60440 1.000 20.52963 81 GLU A C 1
ATOM 633 O O . GLU A 1 81 ? 44.57247 20.16894 11.14108 1.000 19.75658 81 GLU A O 1
ATOM 639 N N . TYR A 1 82 ? 43.53884 18.75495 12.54132 1.000 18.38757 82 TYR A N 1
ATOM 640 C CA . TYR A 1 82 ? 42.45828 19.67846 12.87332 1.000 24.21136 82 TYR A CA 1
ATOM 641 C C . TYR A 1 82 ? 42.36661 19.90586 14.38168 1.000 23.65117 82 TYR A C 1
ATOM 642 O O . TYR A 1 82 ? 41.27508 19.98306 14.95287 1.000 20.70422 82 TYR A O 1
ATOM 651 N N . ARG A 1 83 ? 43.52046 20.03551 15.04892 1.000 22.00424 83 ARG A N 1
ATOM 652 C CA . ARG A 1 83 ? 43.52832 20.22334 16.49944 1.000 19.38345 83 ARG A CA 1
ATOM 653 C C . ARG A 1 83 ? 42.70259 21.43934 16.91341 1.000 21.78482 83 ARG A C 1
ATOM 654 O O . ARG A 1 83 ? 41.97536 21.39216 17.91070 1.000 23.07404 83 ARG A O 1
ATOM 662 N N . ASP A 1 84 ? 42.80513 22.53702 16.15635 1.000 22.37505 84 ASP A N 1
ATOM 663 C CA . ASP A 1 84 ? 42.05998 23.75157 16.48062 1.000 26.27627 84 ASP A CA 1
ATOM 664 C C . ASP A 1 84 ? 40.55764 23.50622 16.45831 1.000 24.20144 84 ASP A C 1
ATOM 665 O O . ASP A 1 84 ? 39.82217 24.05226 17.28821 1.000 23.17142 84 ASP A O 1
ATOM 670 N N . ALA A 1 85 ? 40.08021 22.70457 15.49964 1.000 25.23010 85 ALA A N 1
ATOM 671 C CA . ALA A 1 85 ? 38.65725 22.37744 15.45061 1.000 25.42195 85 ALA A CA 1
ATOM 672 C C . ALA A 1 85 ? 38.22953 21.58919 16.68217 1.000 20.49118 85 ALA A C 1
ATOM 673 O O . ALA A 1 85 ? 37.16018 21.84185 17.25497 1.000 19.70453 85 ALA A O 1
ATOM 675 N N . TYR A 1 86 ? 39.04043 20.61259 17.09558 1.000 20.96342 86 TYR A N 1
ATOM 676 C CA . TYR A 1 86 ? 38.74059 19.89058 18.32755 1.000 21.73723 86 TYR A CA 1
ATOM 677 C C . TYR A 1 86 ? 38.72202 20.82896 19.52629 1.000 22.06100 86 TYR A C 1
ATOM 678 O O . TYR A 1 86 ? 37.84835 20.71721 20.39807 1.000 19.96361 86 TYR A O 1
ATOM 687 N N . LYS A 1 87 ? 39.67434 21.76616 19.58884 1.000 24.30414 87 LYS A N 1
ATOM 688 C CA . LYS A 1 87 ? 39.72810 22.68635 20.72366 1.000 25.59927 87 LYS A CA 1
ATOM 689 C C . LYS A 1 87 ? 38.48928 23.57129 20.76624 1.000 26.32856 87 LYS A C 1
ATOM 690 O O . LYS A 1 87 ? 37.79447 23.64209 21.78698 1.000 21.40889 87 LYS A O 1
ATOM 696 N N . GLU A 1 88 ? 38.19712 24.25568 19.65398 1.000 21.32570 88 GLU A N 1
ATOM 697 C CA . GLU A 1 88 ? 37.12686 25.24599 19.63348 1.000 18.80481 88 GLU A CA 1
ATOM 698 C C . GLU A 1 88 ? 35.74493 24.62226 19.75384 1.000 22.45542 88 GLU A C 1
ATOM 699 O O . GLU A 1 88 ? 34.81553 25.29348 20.21777 1.000 22.65676 88 GLU A O 1
ATOM 705 N N . SER A 1 89 ? 35.59200 23.35599 19.37423 1.000 21.12905 89 SER A N 1
ATOM 706 C CA . SER A 1 89 ? 34.35374 22.62088 19.61202 1.000 21.47006 89 SER A CA 1
ATOM 707 C C . SER A 1 89 ? 34.27042 22.03919 21.01890 1.000 21.26596 89 SER A C 1
ATOM 708 O O . SER A 1 89 ? 33.26007 21.40511 21.35059 1.000 20.57756 89 SER A O 1
ATOM 711 N N . GLY A 1 90 ? 35.30953 22.21363 21.83867 1.000 20.41422 90 GLY A N 1
ATOM 712 C CA . GLY A 1 90 ? 35.33533 21.69090 23.18994 1.000 18.87647 90 GLY A CA 1
ATOM 713 C C . GLY A 1 90 ? 35.66185 20.21963 23.31630 1.000 17.32555 90 GLY A C 1
ATOM 714 O O . GLY A 1 90 ? 35.52525 19.67002 24.41319 1.000 17.69961 90 GLY A O 1
ATOM 715 N N . GLN A 1 91 ? 36.11589 19.56683 22.24613 1.000 17.06167 91 GLN A N 1
ATOM 716 C CA . GLN A 1 91 ? 36.20173 18.10895 22.20542 1.000 20.53830 91 GLN A CA 1
ATOM 717 C C . GLN A 1 91 ? 37.63021 17.57917 22.23541 1.000 20.86473 91 GLN A C 1
ATOM 718 O O . GLN A 1 91 ? 37.83366 16.37360 22.03371 1.000 19.42093 91 GLN A O 1
ATOM 724 N N . LEU A 1 92 ? 38.62587 18.43814 22.46426 1.000 20.21900 92 LEU A N 1
ATOM 725 C CA . LEU A 1 92 ? 40.00487 17.96524 22.39570 1.000 21.37122 92 LEU A CA 1
ATOM 726 C C . LEU A 1 92 ? 40.32560 17.02577 23.55221 1.000 27.12625 92 LEU A C 1
ATOM 727 O O . LEU A 1 92 ? 40.90581 15.95350 23.34246 1.000 19.31348 92 LEU A O 1
ATOM 732 N N . ASP A 1 93 ? 39.96564 17.41234 24.78468 1.000 18.79594 93 ASP A N 1
ATOM 733 C CA . ASP A 1 93 ? 40.18947 16.51950 25.92072 1.000 23.13262 93 ASP A CA 1
ATOM 734 C C . ASP A 1 93 ? 39.53841 15.16061 25.68476 1.000 20.80015 93 ASP A C 1
ATOM 735 O O . ASP A 1 93 ? 40.14791 14.11439 25.94223 1.000 19.90151 93 ASP A O 1
ATOM 740 N N . ALA A 1 94 ? 38.30518 15.15737 25.17408 1.000 18.98861 94 ALA A N 1
ATOM 741 C CA . ALA A 1 94 ? 37.60913 13.89610 24.93307 1.000 20.71067 94 ALA A CA 1
ATOM 742 C C . ALA A 1 94 ? 38.26043 13.10679 23.80350 1.000 18.72766 94 ALA A C 1
ATOM 743 O O . ALA A 1 94 ? 38.30662 11.86972 23.85160 1.000 17.32698 94 ALA A O 1
ATOM 745 N N . ALA A 1 95 ? 38.74417 13.79581 22.76504 1.000 18.21887 95 ALA A N 1
ATOM 746 C CA . ALA A 1 95 ? 39.42356 13.09309 21.67711 1.000 20.01613 95 ALA A CA 1
ATOM 747 C C . ALA A 1 95 ? 40.68752 12.40247 22.17838 1.000 17.56387 95 ALA A C 1
ATOM 748 O O . ALA A 1 95 ? 40.92654 11.22711 21.88072 1.000 18.38613 95 ALA A O 1
ATOM 750 N N . LEU A 1 96 ? 41.50472 13.12179 22.95145 1.000 16.12867 96 LEU A N 1
ATOM 751 C CA . LEU A 1 96 ? 42.71728 12.53661 23.51028 1.000 19.70153 96 LEU A CA 1
ATOM 752 C C . LEU A 1 96 ? 42.38722 11.40747 24.47978 1.000 22.09235 96 LEU A C 1
ATOM 753 O O . LEU A 1 96 ? 42.99915 10.33576 24.42502 1.000 18.96134 96 LEU A O 1
ATOM 758 N N . ASP A 1 97 ? 41.40625 11.61838 25.36212 1.000 25.75593 97 ASP A N 1
ATOM 759 C CA . ASP A 1 97 ? 41.04139 10.57770 26.31927 1.000 22.68928 97 ASP A CA 1
ATOM 760 C C . ASP A 1 97 ? 40.54114 9.32099 25.61322 1.000 22.15001 97 ASP A C 1
ATOM 761 O O . ASP A 1 97 ? 40.79873 8.19959 26.06858 1.000 22.13552 97 ASP A O 1
ATOM 766 N N . ASN A 1 98 ? 39.81117 9.47704 24.50901 1.000 20.47930 98 ASN A N 1
ATOM 767 C CA . ASN A 1 98 ? 39.31214 8.27643 23.84887 1.000 20.23217 98 ASN A CA 1
ATOM 768 C C . ASN A 1 98 ? 40.41632 7.57570 23.06250 1.000 15.07760 98 ASN A C 1
ATOM 769 O O . ASN A 1 98 ? 40.49575 6.34512 23.08196 1.000 17.70708 98 ASN A O 1
ATOM 774 N N . ILE A 1 99 ? 41.30057 8.33040 22.40015 1.000 17.75636 99 ILE A N 1
ATOM 775 C CA . ILE A 1 99 ? 42.44460 7.70609 21.72860 1.000 20.13676 99 ILE A CA 1
ATOM 776 C C . ILE A 1 99 ? 43.34439 6.99566 22.73899 1.000 20.38039 99 ILE A C 1
ATOM 777 O O . ILE A 1 99 ? 43.82026 5.88188 22.48509 1.000 18.25489 99 ILE A O 1
ATOM 782 N N . LYS A 1 100 ? 43.58077 7.61998 23.90334 1.000 18.35892 100 LYS A N 1
ATOM 783 C CA . LYS A 1 100 ? 44.40789 7.00485 24.94354 1.000 17.76370 100 LYS A CA 1
ATOM 784 C C . LYS A 1 100 ? 43.85386 5.66062 25.39887 1.000 17.22269 100 LYS A C 1
ATOM 785 O O . LYS A 1 100 ? 44.62952 4.76484 25.75659 1.000 17.66049 100 LYS A O 1
ATOM 791 N N . TRP A 1 101 ? 42.52455 5.49389 25.41340 1.000 15.35721 101 TRP A N 1
ATOM 792 C CA . TRP A 1 101 ? 41.96766 4.18824 25.76309 1.000 15.16457 101 TRP A CA 1
ATOM 793 C C . TRP A 1 101 ? 42.49727 3.10557 24.82285 1.000 17.06866 101 TRP A C 1
ATOM 794 O O . TRP A 1 101 ? 42.91418 2.02731 25.26684 1.000 16.69828 101 TRP A O 1
ATOM 805 N N . ALA A 1 102 ? 42.53726 3.40111 23.52331 1.000 16.41647 102 ALA A N 1
ATOM 806 C CA . ALA A 1 102 ? 43.09301 2.45978 22.55807 1.000 15.08781 102 ALA A CA 1
ATOM 807 C C . ALA A 1 102 ? 44.60535 2.32050 22.71520 1.000 18.29006 102 ALA A C 1
ATOM 808 O O . ALA A 1 102 ? 45.13092 1.20060 22.75733 1.000 15.72952 102 ALA A O 1
ATOM 810 N N . THR A 1 103 ? 45.33568 3.44047 22.77972 1.000 16.58318 103 THR A N 1
ATOM 811 C CA . THR A 1 103 ? 46.79167 3.30947 22.81131 1.000 20.99433 103 THR A CA 1
ATOM 812 C C . THR A 1 103 ? 47.26739 2.68195 24.11891 1.000 20.33755 103 THR A C 1
ATOM 813 O O . THR A 1 103 ? 48.24952 1.93166 24.11190 1.000 19.52660 103 THR A O 1
ATOM 817 N N . ASP A 1 104 ? 46.57731 2.94123 25.23787 1.000 16.03441 104 ASP A N 1
ATOM 818 C CA . ASP A 1 104 ? 46.90366 2.22511 26.46924 1.000 20.02634 104 ASP A CA 1
ATOM 819 C C . ASP A 1 104 ? 46.79489 0.71869 26.27066 1.000 18.54616 104 ASP A C 1
ATOM 820 O O . ASP A 1 104 ? 47.62602 -0.04357 26.77486 1.000 20.11944 104 ASP A O 1
ATOM 825 N N . TYR A 1 105 ? 45.76815 0.27105 25.54585 1.000 15.94723 105 TYR A N 1
ATOM 826 C CA . TYR A 1 105 ? 45.63301 -1.15267 25.26464 1.000 16.11272 105 TYR A CA 1
ATOM 827 C C . TYR A 1 105 ? 46.75932 -1.65171 24.35856 1.000 17.68463 105 TYR A C 1
ATOM 828 O O . TYR A 1 105 ? 47.28968 -2.74825 24.56754 1.000 19.51522 105 TYR A O 1
ATOM 837 N N . PHE A 1 106 ? 47.15480 -0.85938 23.35816 1.000 16.74897 106 PHE A N 1
ATOM 838 C CA . PHE A 1 106 ? 48.27338 -1.26638 22.50520 1.000 16.23141 106 PHE A CA 1
ATOM 839 C C . PHE A 1 106 ? 49.54937 -1.45226 23.32081 1.000 19.18647 106 PHE A C 1
ATOM 840 O O . PHE A 1 106 ? 50.34184 -2.37056 23.06057 1.000 17.34217 106 PHE A O 1
ATOM 848 N N . LEU A 1 107 ? 49.76409 -0.59691 24.32150 1.000 18.67703 107 LEU A N 1
ATOM 849 C CA . LEU A 1 107 ? 50.94315 -0.75341 25.16870 1.000 17.99687 107 LEU A CA 1
ATOM 850 C C . LEU A 1 107 ? 50.87946 -2.05919 25.95922 1.000 22.39608 107 LEU A C 1
ATOM 851 O O . LEU A 1 107 ? 51.89892 -2.73892 26.12970 1.000 24.37151 107 LEU A O 1
ATOM 856 N N A LYS A 1 108 ? 49.68870 -2.43520 26.43664 0.582 16.89215 108 LYS A N 1
ATOM 857 N N B LYS A 1 108 ? 49.69080 -2.42490 26.44926 0.418 16.89348 108 LYS A N 1
ATOM 858 C CA A LYS A 1 108 ? 49.55109 -3.72005 27.11843 0.582 20.19081 108 LYS A CA 1
ATOM 859 C CA B LYS A 1 108 ? 49.53838 -3.71626 27.11384 0.418 20.18321 108 LYS A CA 1
ATOM 860 C C A LYS A 1 108 ? 49.71301 -4.87823 26.14331 0.582 20.16064 108 LYS A C 1
ATOM 861 C C B LYS A 1 108 ? 49.73703 -4.86228 26.13332 0.418 20.16024 108 LYS A C 1
ATOM 862 O O A LYS A 1 108 ? 50.30205 -5.90842 26.48753 0.582 19.82305 108 LYS A O 1
ATOM 863 O O B LYS A 1 108 ? 50.37506 -5.86732 26.46424 0.418 19.83969 108 LYS A O 1
ATOM 874 N N . ALA A 1 109 ? 49.18629 -4.73397 24.92429 1.000 19.79624 109 ALA A N 1
ATOM 875 C CA . ALA A 1 109 ? 49.29237 -5.80468 23.94309 1.000 17.13197 109 ALA A CA 1
ATOM 876 C C . ALA A 1 109 ? 50.71022 -5.95738 23.41962 1.000 18.63849 109 ALA A C 1
ATOM 877 O O . ALA A 1 109 ? 51.05760 -7.03037 22.91312 1.000 18.84139 109 ALA A O 1
ATOM 879 N N . HIS A 1 110 ? 51.53774 -4.91844 23.54090 1.000 22.70402 110 HIS A N 1
ATOM 880 C CA . HIS A 1 110 ? 52.92474 -4.96536 23.07883 1.000 22.11101 110 HIS A CA 1
ATOM 881 C C . HIS A 1 110 ? 53.80687 -5.31130 24.27316 1.000 22.59996 110 HIS A C 1
ATOM 882 O O . HIS A 1 110 ? 54.50235 -4.47093 24.83717 1.000 27.13952 110 HIS A O 1
ATOM 889 N N . THR A 1 111 ? 53.77524 -6.58973 24.64701 1.000 21.61470 111 THR A N 1
ATOM 890 C CA . THR A 1 111 ? 54.41979 -7.06827 25.86187 1.000 26.56916 111 THR A CA 1
ATOM 891 C C . THR A 1 111 ? 55.92985 -7.19638 25.72097 1.000 21.44766 111 THR A C 1
ATOM 892 O O . THR A 1 111 ? 56.64960 -7.14812 26.72065 1.000 26.51783 111 THR A O 1
ATOM 896 N N . ALA A 1 112 ? 56.41886 -7.36271 24.50909 1.000 20.94380 112 ALA A N 1
ATOM 897 C CA . ALA A 1 112 ? 57.83634 -7.54065 24.25858 1.000 22.91259 112 ALA A CA 1
ATOM 898 C C . ALA A 1 112 ? 58.11338 -6.98078 22.87673 1.000 20.03131 112 ALA A C 1
ATOM 899 O O . ALA A 1 112 ? 57.18437 -6.82406 22.07795 1.000 21.83265 112 ALA A O 1
ATOM 901 N N . PRO A 1 113 ? 59.36893 -6.64465 22.56799 1.000 20.52336 113 PRO A N 1
ATOM 902 C CA . PRO A 1 113 ? 59.61828 -5.87388 21.33773 1.000 21.54719 113 PRO A CA 1
ATOM 903 C C . PRO A 1 113 ? 59.10219 -6.54542 20.07212 1.000 26.44791 113 PRO A C 1
ATOM 904 O O . PRO A 1 113 ? 58.60263 -5.85062 19.17601 1.000 23.19069 113 PRO A O 1
ATOM 908 N N . TYR A 1 114 ? 59.18719 -7.87448 19.97243 1.000 20.46525 114 TYR A N 1
ATOM 909 C CA . TYR A 1 114 ? 58.72224 -8.58813 18.78596 1.000 21.97070 114 TYR A CA 1
ATOM 910 C C . TYR A 1 114 ? 57.54818 -9.49906 19.11332 1.000 26.33282 114 TYR A C 1
ATOM 911 O O . TYR A 1 114 ? 57.40345 -10.57949 18.54582 1.000 20.10458 114 TYR A O 1
ATOM 920 N N . GLU A 1 115 ? 56.68544 -9.06173 20.02499 1.000 19.59606 115 GLU A N 1
ATOM 921 C CA . GLU A 1 115 ? 55.48901 -9.81673 20.37713 1.000 20.88886 115 GLU A CA 1
ATOM 922 C C . GLU A 1 115 ? 54.31475 -8.85706 20.52863 1.000 19.77153 115 GLU A C 1
ATOM 923 O O . GLU A 1 115 ? 54.41034 -7.87149 21.26771 1.000 23.22331 115 GLU A O 1
ATOM 929 N N . LEU A 1 116 ? 53.20690 -9.15123 19.84311 1.000 18.32199 116 LEU A N 1
ATOM 930 C CA . LEU A 1 116 ? 52.02931 -8.27952 19.84798 1.000 19.30968 116 LEU A CA 1
ATOM 931 C C . LEU A 1 116 ? 50.75967 -9.11713 19.90659 1.000 20.47108 116 LEU A C 1
ATOM 932 O O . LEU A 1 116 ? 50.46932 -9.88202 18.98289 1.000 18.33816 116 LEU A O 1
ATOM 937 N N . TRP A 1 117 ? 49.99749 -8.95813 20.98019 1.000 17.28174 117 TRP A N 1
ATOM 938 C CA . TRP A 1 117 ? 48.70789 -9.62347 21.09202 1.000 17.00786 117 TRP A CA 1
ATOM 939 C C . TRP A 1 117 ? 47.72393 -8.91959 20.16718 1.000 17.68307 117 TRP A C 1
ATOM 940 O O . TRP A 1 117 ? 47.55873 -7.69967 20.24001 1.000 16.47015 117 TRP A O 1
ATOM 951 N N . GLY A 1 118 ? 47.14018 -9.67620 19.24350 1.000 16.61211 118 GLY A N 1
ATOM 952 C CA . GLY A 1 118 ? 46.40810 -9.07246 18.15354 1.000 16.69508 118 GLY A CA 1
ATOM 953 C C . GLY A 1 118 ? 44.92353 -9.35836 18.17538 1.000 16.07674 118 GLY A C 1
ATOM 954 O O . GLY A 1 118 ? 44.17571 -8.79244 17.37981 1.000 17.53307 118 GLY A O 1
ATOM 955 N N . GLN A 1 119 ? 44.47836 -10.22721 19.07848 1.000 16.09731 119 GLN A N 1
ATOM 956 C CA . GLN A 1 119 ? 43.04976 -10.49855 19.17153 1.000 15.85882 119 GLN A CA 1
ATOM 957 C C . GLN A 1 119 ? 42.73979 -11.02739 20.56212 1.000 16.23980 119 GLN A C 1
ATOM 958 O O . GLN A 1 119 ? 43.50742 -11.82231 21.11648 1.000 18.66280 119 GLN A O 1
ATOM 964 N N . VAL A 1 120 ? 41.62015 -10.57784 21.11884 1.000 18.47515 120 VAL A N 1
ATOM 965 C CA . VAL A 1 120 ? 41.04045 -11.18529 22.30874 1.000 16.87384 120 VAL A CA 1
ATOM 966 C C . VAL A 1 120 ? 39.57316 -11.46180 22.01414 1.000 15.37230 120 VAL A C 1
ATOM 967 O O . VAL A 1 120 ? 38.83655 -10.55923 21.60426 1.000 17.12335 120 VAL A O 1
ATOM 971 N N . GLY A 1 121 ? 39.14987 -12.69279 22.24722 1.000 16.85368 121 GLY A N 1
ATOM 972 C CA . GLY A 1 121 ? 37.83466 -13.12778 21.83076 1.000 19.41766 121 GLY A CA 1
ATOM 973 C C . GLY A 1 121 ? 37.97006 -13.97707 20.58668 1.000 19.18056 121 GLY A C 1
ATOM 974 O O . GLY A 1 121 ? 38.80670 -13.68859 19.72318 1.000 18.17766 121 GLY A O 1
ATOM 975 N N . ASN A 1 122 ? 37.20552 -15.05661 20.50759 1.000 15.84358 122 ASN A N 1
ATOM 976 C CA . ASN A 1 122 ? 37.16522 -15.90232 19.32261 1.000 16.10923 122 ASN A CA 1
ATOM 977 C C . ASN A 1 122 ? 35.89622 -15.56681 18.54674 1.000 15.97279 122 ASN A C 1
ATOM 978 O O . ASN A 1 122 ? 34.83028 -15.42222 19.13912 1.000 15.81984 122 ASN A O 1
ATOM 983 N N . GLY A 1 123 ? 36.01393 -15.42899 17.22349 1.000 19.43115 123 GLY A N 1
ATOM 984 C CA . GLY A 1 123 ? 34.89933 -14.89967 16.44621 1.000 20.84712 123 GLY A CA 1
ATOM 985 C C . GLY A 1 123 ? 33.61870 -15.70551 16.60202 1.000 24.47549 123 GLY A C 1
ATOM 986 O O . GLY A 1 123 ? 32.54567 -15.14844 16.84141 1.000 16.12950 123 GLY A O 1
ATOM 987 N N . ALA A 1 124 ? 33.71311 -17.03001 16.46391 1.000 17.80914 124 ALA A N 1
ATOM 988 C CA . ALA A 1 124 ? 32.51397 -17.86425 16.53316 1.000 17.04591 124 ALA A CA 1
ATOM 989 C C . ALA A 1 124 ? 31.93445 -17.88588 17.94500 1.000 18.60631 124 ALA A C 1
ATOM 990 O O . ALA A 1 124 ? 30.71441 -17.77599 18.13058 1.000 22.36429 124 ALA A O 1
ATOM 992 N N . LEU A 1 125 ? 32.78970 -18.06020 18.95311 1.000 16.40371 125 LEU A N 1
ATOM 993 C CA . LEU A 1 125 ? 32.29814 -18.08746 20.32824 1.000 17.52085 125 LEU A CA 1
ATOM 994 C C . LEU A 1 125 ? 31.63153 -16.77424 20.69708 1.000 20.58441 125 LEU A C 1
ATOM 995 O O . LEU A 1 125 ? 30.60058 -16.76286 21.37920 1.000 20.23486 125 LEU A O 1
ATOM 1000 N N . ASP A 1 126 ? 32.23143 -15.65744 20.28952 1.000 15.67245 126 ASP A N 1
ATOM 1001 C CA . ASP A 1 126 ? 31.70094 -14.34420 20.64122 1.000 15.34643 126 ASP A CA 1
ATOM 1002 C C . ASP A 1 126 ? 30.38450 -14.06748 19.92812 1.000 15.74170 126 ASP A C 1
ATOM 1003 O O . ASP A 1 126 ? 29.42742 -13.57757 20.53651 1.000 15.68764 126 ASP A O 1
ATOM 1008 N N . HIS A 1 127 ? 30.31951 -14.36010 18.62950 1.000 15.50152 127 HIS A N 1
ATOM 1009 C CA . HIS A 1 127 ? 29.15007 -13.97051 17.84875 1.000 15.51192 127 HIS A CA 1
ATOM 1010 C C . HIS A 1 127 ? 27.96462 -14.90668 18.04255 1.000 17.43928 127 HIS A C 1
ATOM 1011 O O . HIS A 1 127 ? 26.83059 -14.52616 17.71559 1.000 18.67695 127 HIS A O 1
ATOM 1018 N N . ALA A 1 128 ? 28.19688 -16.11970 18.54218 1.000 15.96469 128 ALA A N 1
ATOM 1019 C CA . ALA A 1 128 ? 27.10778 -17.05851 18.77841 1.000 19.71761 128 ALA A CA 1
ATOM 1020 C C . ALA A 1 128 ? 26.14477 -16.60465 19.87203 1.000 16.05780 128 ALA A C 1
ATOM 1021 O O . ALA A 1 128 ? 25.05404 -17.17113 19.98009 1.000 21.39062 128 ALA A O 1
ATOM 1023 N N . TRP A 1 129 ? 26.50817 -15.60702 20.67039 1.000 15.72541 129 TRP A N 1
ATOM 1024 C CA . TRP A 1 129 ? 25.72120 -15.17758 21.82286 1.000 19.69303 129 TRP A CA 1
ATOM 1025 C C . TRP A 1 129 ? 25.35188 -13.70961 21.67824 1.000 18.03929 129 TRP A C 1
ATOM 1026 O O . TRP A 1 129 ? 26.18985 -12.88590 21.29029 1.000 16.10830 129 TRP A O 1
ATOM 1037 N N . TRP A 1 130 ? 24.09748 -13.38279 21.99074 1.000 15.34315 130 TRP A N 1
ATOM 1038 C CA . TRP A 1 130 ? 23.56657 -12.03067 21.81807 1.000 15.17254 130 TRP A CA 1
ATOM 1039 C C . TRP A 1 130 ? 23.15939 -11.47005 23.18479 1.000 18.77665 130 TRP A C 1
ATOM 1040 O O . TRP A 1 130 ? 22.04653 -11.72043 23.66547 1.000 17.27040 130 TRP A O 1
ATOM 1051 N N . GLY A 1 131 ? 24.04846 -10.69080 23.79179 1.000 17.68221 131 GLY A N 1
ATOM 1052 C CA . GLY A 1 131 ? 23.77463 -10.03748 25.05411 1.000 15.87408 131 GLY A CA 1
ATOM 1053 C C . GLY A 1 131 ? 24.81093 -8.97944 25.39753 1.000 14.43949 131 GLY A C 1
ATOM 1054 O O . GLY A 1 131 ? 25.77846 -8.76024 24.65968 1.000 18.01599 131 GLY A O 1
ATOM 1055 N N . PRO A 1 132 ? 24.63152 -8.30933 26.53714 1.000 16.68782 132 PRO A N 1
ATOM 1056 C CA . PRO A 1 132 ? 25.50738 -7.18407 26.88245 1.000 14.18739 132 PRO A CA 1
ATOM 1057 C C . PRO A 1 132 ? 26.89253 -7.63381 27.32023 1.000 19.61637 132 PRO A C 1
ATOM 1058 O O . PRO A 1 132 ? 27.07392 -8.70070 27.91816 1.000 16.37172 132 PRO A O 1
ATOM 1062 N N . ALA A 1 133 ? 27.87107 -6.76712 27.04169 1.000 16.50851 133 ALA A N 1
ATOM 1063 C CA . ALA A 1 133 ? 29.27985 -7.10244 27.24917 1.000 16.17953 133 ALA A CA 1
ATOM 1064 C C . ALA A 1 133 ? 29.56610 -7.51415 28.68573 1.000 14.67809 133 ALA A C 1
ATOM 1065 O O . ALA A 1 133 ? 30.36989 -8.41771 28.93625 1.000 14.17762 133 ALA A O 1
ATOM 1067 N N . GLU A 1 134 ? 28.93140 -6.84335 29.63992 1.000 14.75478 134 GLU A N 1
ATOM 1068 C CA . GLU A 1 134 ? 29.23006 -7.05027 31.04706 1.000 17.26675 134 GLU A CA 1
ATOM 1069 C C . GLU A 1 134 ? 29.02130 -8.49175 31.50245 1.000 14.19917 134 GLU A C 1
ATOM 1070 O O . GLU A 1 134 ? 29.60137 -8.89347 32.51526 1.000 17.91314 134 GLU A O 1
ATOM 1076 N N . VAL A 1 135 ? 28.18372 -9.26877 30.81677 1.000 14.25509 135 VAL A N 1
ATOM 1077 C CA . VAL A 1 135 ? 27.80627 -10.58174 31.31729 1.000 14.39541 135 VAL A CA 1
ATOM 1078 C C . VAL A 1 135 ? 28.18573 -11.69425 30.34166 1.000 15.85497 135 VAL A C 1
ATOM 1079 O O . VAL A 1 135 ? 27.62586 -12.77757 30.40896 1.000 17.38878 135 VAL A O 1
ATOM 1083 N N . MET A 1 136 ? 29.15553 -11.44307 29.45333 1.000 16.65754 136 MET A N 1
ATOM 1084 C CA . MET A 1 136 ? 29.60431 -12.46311 28.51390 1.000 14.91031 136 MET A CA 1
ATOM 1085 C C . MET A 1 136 ? 29.90755 -13.76450 29.25656 1.000 18.02958 136 MET A C 1
ATOM 1086 O O . MET A 1 136 ? 30.69166 -13.75422 30.21454 1.000 17.89992 136 MET A O 1
ATOM 1091 N N . PRO A 1 137 ? 29.30723 -14.88733 28.85910 1.000 21.01511 137 PRO A N 1
ATOM 1092 C CA . PRO A 1 137 ? 29.53362 -16.14740 29.57813 1.000 19.76274 137 PRO A CA 1
ATOM 1093 C C . PRO A 1 137 ? 30.59065 -17.05406 28.95737 1.000 22.67273 137 PRO A C 1
ATOM 1094 O O . PRO A 1 137 ? 30.90398 -18.10056 29.52621 1.000 17.29183 137 PRO A O 1
ATOM 1098 N N . MET A 1 138 ? 31.12722 -16.70683 27.79675 1.000 19.64406 138 MET A N 1
ATOM 1099 C CA . MET A 1 138 ? 31.98861 -17.63737 27.07898 1.000 24.59777 138 MET A CA 1
ATOM 1100 C C . MET A 1 138 ? 33.45969 -17.31813 27.31964 1.000 18.60505 138 MET A C 1
ATOM 1101 O O . MET A 1 138 ? 33.82176 -16.23021 27.77708 1.000 19.12305 138 MET A O 1
ATOM 1106 N N . LYS A 1 139 ? 34.30275 -18.30760 27.02875 1.000 18.46551 139 LYS A N 1
ATOM 1107 C CA . LYS A 1 139 ? 35.74285 -18.10752 27.04171 1.000 20.11025 139 LYS A CA 1
ATOM 1108 C C . LYS A 1 139 ? 36.14433 -17.08919 25.98460 1.000 20.96677 139 LYS A C 1
ATOM 1109 O O . LYS A 1 139 ? 35.54326 -17.00903 24.90483 1.000 17.42674 139 LYS A O 1
ATOM 1115 N N . ARG A 1 140 ? 37.20276 -16.33458 26.28997 1.000 17.85956 140 ARG A N 1
ATOM 1116 C CA . ARG A 1 140 ? 37.71581 -15.27748 25.41543 1.000 15.76005 140 ARG A CA 1
ATOM 1117 C C . ARG A 1 140 ? 39.21466 -15.47888 25.22871 1.000 16.24800 140 ARG A C 1
ATOM 1118 O O . ARG A 1 140 ? 40.02976 -14.82582 25.89111 1.000 20.97017 140 ARG A O 1
ATOM 1126 N N . PRO A 1 141 ? 39.61224 -16.36510 24.32598 1.000 17.18704 141 PRO A N 1
ATOM 1127 C CA . PRO A 1 141 ? 41.04465 -16.63451 24.14170 1.000 18.81356 141 PRO A CA 1
ATOM 1128 C C . PRO A 1 141 ? 41.78166 -15.44609 23.54101 1.000 16.46487 141 PRO A C 1
ATOM 1129 O O . PRO A 1 141 ? 41.21441 -14.62551 22.81221 1.000 19.54920 141 PRO A O 1
ATOM 1133 N N . ALA A 1 142 ? 43.07011 -15.37079 23.84526 1.000 16.69123 142 ALA A N 1
ATOM 1134 C CA . ALA A 1 142 ? 43.93581 -14.32342 23.32790 1.000 16.65672 142 ALA A CA 1
ATOM 1135 C C . ALA A 1 142 ? 44.87895 -14.91392 22.28500 1.000 17.00663 142 ALA A C 1
ATOM 1136 O O . ALA A 1 142 ? 45.33803 -16.05199 22.42696 1.000 18.55544 142 ALA A O 1
ATOM 1138 N N . TYR A 1 143 ? 45.16579 -14.14167 21.23713 1.000 16.92688 143 TYR A N 1
ATOM 1139 C CA . TYR A 1 143 ? 46.00848 -14.59204 20.13373 1.000 20.90065 143 TYR A CA 1
ATOM 1140 C C . TYR A 1 143 ? 47.06665 -13.53860 19.83233 1.000 18.80874 143 TYR A C 1
ATOM 1141 O O . TYR A 1 143 ? 46.80725 -12.33744 19.91460 1.000 17.41211 143 TYR A O 1
ATOM 1150 N N . LYS A 1 144 ? 48.25219 -13.99378 19.43660 1.000 17.71023 144 LYS A N 1
ATOM 1151 C CA . LYS A 1 144 ? 49.36886 -13.08998 19.22404 1.000 20.08649 144 LYS A CA 1
ATOM 1152 C C . LYS A 1 144 ? 50.06694 -13.37772 17.90469 1.000 18.46683 144 LYS A C 1
ATOM 1153 O O . LYS A 1 144 ? 49.96930 -14.47203 17.34385 1.000 18.35155 144 LYS A O 1
ATOM 1159 N N . ILE A 1 145 ? 50.77138 -12.35969 17.42167 1.000 18.12149 145 ILE A N 1
ATOM 1160 C CA . ILE A 1 145 ? 51.85744 -12.53357 16.47082 1.000 18.51579 145 ILE A CA 1
ATOM 1161 C C . ILE A 1 145 ? 53.17213 -12.30430 17.21042 1.000 19.00929 145 ILE A C 1
ATOM 1162 O O . ILE A 1 145 ? 53.22852 -11.61871 18.23749 1.000 18.74583 145 ILE A O 1
ATOM 1167 N N . ASP A 1 146 ? 54.24128 -12.88377 16.67505 1.000 19.37653 146 ASP A N 1
ATOM 1168 C CA . ASP A 1 146 ? 55.58714 -12.67294 17.20383 1.000 23.36429 146 ASP A CA 1
ATOM 1169 C C . ASP A 1 146 ? 56.58816 -13.02535 16.10608 1.000 26.81754 146 ASP A C 1
ATOM 1170 O O . ASP A 1 146 ? 56.21828 -13.20337 14.93850 1.000 20.55751 146 ASP A O 1
ATOM 1175 N N . ALA A 1 147 ? 57.86705 -13.12002 16.47731 1.000 26.56019 147 ALA A N 1
ATOM 1176 C CA . ALA A 1 147 ? 58.90356 -13.30488 15.46318 1.000 29.29571 147 ALA A CA 1
ATOM 1177 C C . ALA A 1 147 ? 58.74147 -14.62460 14.71992 1.000 24.26037 147 ALA A C 1
ATOM 1178 O O . ALA A 1 147 ? 59.03213 -14.69936 13.52179 1.000 28.23009 147 ALA A O 1
ATOM 1180 N N . GLY A 1 148 ? 58.27333 -15.66822 15.40118 1.000 28.03954 148 GLY A N 1
ATOM 1181 C CA . GLY A 1 148 ? 58.07440 -16.93914 14.73034 1.000 25.35437 148 GLY A CA 1
ATOM 1182 C C . GLY A 1 148 ? 56.79726 -17.03460 13.93693 1.000 27.64997 148 GLY A C 1
ATOM 1183 O O . GLY A 1 148 ? 56.65048 -17.95115 13.12738 1.000 29.11657 148 GLY A O 1
ATOM 1184 N N A CYS A 1 149 ? 55.82491 -16.17170 14.21288 0.631 24.96717 149 CYS A N 1
ATOM 1185 N N B CYS A 1 149 ? 55.92710 -16.02931 14.07469 0.369 25.02457 149 CYS A N 1
ATOM 1186 C CA A CYS A 1 149 ? 54.61233 -16.10315 13.40450 0.631 25.65964 149 CYS A CA 1
ATOM 1187 C CA B CYS A 1 149 ? 54.56259 -16.07263 13.54627 0.369 25.66980 149 CYS A CA 1
ATOM 1188 C C A CYS A 1 149 ? 54.22911 -14.63810 13.33308 0.631 21.83832 149 CYS A C 1
ATOM 1189 C C B CYS A 1 149 ? 54.11343 -14.63443 13.30753 0.369 21.85376 149 CYS A C 1
ATOM 1190 O O A CYS A 1 149 ? 53.52269 -14.11088 14.20183 0.631 22.44995 149 CYS A O 1
ATOM 1191 O O B CYS A 1 149 ? 53.25375 -14.10890 14.02165 0.369 22.89297 149 CYS A O 1
ATOM 1196 N N . PRO A 1 150 ? 54.70279 -13.95036 12.32541 1.000 19.95012 150 PRO A N 1
ATOM 1197 C CA . PRO A 1 150 ? 54.62534 -12.48522 12.29664 1.000 19.57559 150 PRO A CA 1
ATOM 1198 C C . PRO A 1 150 ? 53.34311 -11.93399 11.68314 1.000 23.00050 150 PRO A C 1
ATOM 1199 O O . PRO A 1 150 ? 52.41117 -12.67200 11.34955 1.000 21.61247 150 PRO A O 1
ATOM 1203 N N . GLY A 1 151 ? 53.30259 -10.60842 11.55906 1.000 19.03445 151 GLY A N 1
ATOM 1204 C CA . GLY A 1 151 ? 52.14691 -9.87866 11.07154 1.000 18.29750 151 GLY A CA 1
ATOM 1205 C C . GLY A 1 151 ? 52.52834 -8.43624 10.79717 1.000 18.22179 151 GLY A C 1
ATOM 1206 O O . GLY A 1 151 ? 52.28017 -7.54139 11.62223 1.000 18.66751 151 GLY A O 1
ATOM 1207 N N . SER A 1 152 ? 53.14864 -8.20600 9.63551 1.000 18.37641 152 SER A N 1
ATOM 1208 C CA . SER A 1 152 ? 53.66208 -6.87885 9.31857 1.000 18.33561 152 SER A CA 1
ATOM 1209 C C . SER A 1 152 ? 52.53428 -5.88013 9.14098 1.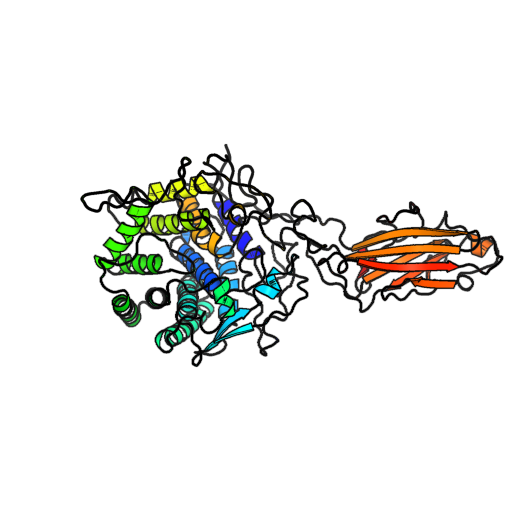000 18.68971 152 SER A C 1
ATOM 1210 O O . SER A 1 152 ? 52.73014 -4.68134 9.37463 1.000 18.08841 152 SER A O 1
ATOM 1213 N N . ASP A 1 153 ? 51.35442 -6.35109 8.73179 1.000 17.60473 153 ASP A N 1
ATOM 1214 C CA . ASP A 1 153 ? 50.20867 -5.45792 8.61770 1.000 17.17799 153 ASP A CA 1
ATOM 1215 C C . ASP A 1 153 ? 49.73178 -5.01262 9.99129 1.000 18.40613 153 ASP A C 1
ATOM 1216 O O . ASP A 1 153 ? 49.58580 -3.80978 10.24589 1.000 17.47476 153 ASP A O 1
ATOM 1221 N N . LEU A 1 154 ? 49.47886 -5.97158 10.88911 1.000 19.33201 154 LEU A N 1
ATOM 1222 C CA . LEU A 1 154 ? 49.07818 -5.63548 12.25612 1.000 18.13089 154 LEU A CA 1
ATOM 1223 C C . LEU A 1 154 ? 50.15538 -4.81657 12.96237 1.000 16.88888 154 LEU A C 1
ATOM 1224 O O . LEU A 1 154 ? 49.86878 -3.78664 13.58786 1.000 16.69320 154 LEU A O 1
ATOM 1229 N N . ALA A 1 155 ? 51.40471 -5.27074 12.89142 1.000 18.11986 155 ALA A N 1
ATOM 1230 C CA . ALA A 1 155 ? 52.46950 -4.55972 13.59336 1.000 17.51846 155 ALA A CA 1
ATOM 1231 C C . ALA A 1 155 ? 52.69928 -3.17865 12.99082 1.000 17.46824 155 ALA A C 1
ATOM 1232 O O . ALA A 1 155 ? 52.86848 -2.19919 13.72114 1.000 17.43831 155 ALA A O 1
ATOM 1234 N N . GLY A 1 156 ? 52.72459 -3.08225 11.65708 1.000 17.68261 156 GLY A N 1
ATOM 1235 C CA . GLY A 1 156 ? 52.89608 -1.78524 11.02694 1.000 17.45505 156 GLY A CA 1
ATOM 1236 C C . GLY A 1 156 ? 51.74745 -0.84167 11.32353 1.000 17.08180 156 GLY A C 1
ATOM 1237 O O . GLY A 1 156 ? 51.95647 0.34420 11.59698 1.000 17.04664 156 GLY A O 1
ATOM 1238 N N . GLY A 1 157 ? 50.51545 -1.35438 11.27983 1.000 16.73507 157 GLY A N 1
ATOM 1239 C CA . GLY A 1 157 ? 49.37180 -0.50566 11.56704 1.000 16.38133 157 GLY A CA 1
ATOM 1240 C C . GLY A 1 157 ? 49.32789 -0.05856 13.01365 1.000 20.83840 157 GLY A C 1
ATOM 1241 O O . GLY A 1 157 ? 48.90980 1.06895 13.31011 1.000 19.67861 157 GLY A O 1
ATOM 1242 N N . THR A 1 158 ? 49.75773 -0.92329 13.93562 1.000 16.46189 158 THR A N 1
ATOM 1243 C CA . THR A 1 158 ? 49.80788 -0.51430 15.33514 1.000 16.45457 158 THR A CA 1
ATOM 1244 C C . THR A 1 158 ? 50.95063 0.47177 15.56233 1.000 16.74836 158 THR A C 1
ATOM 1245 O O . THR A 1 158 ? 50.80354 1.43693 16.32131 1.000 16.70681 158 THR A O 1
ATOM 1249 N N . ALA A 1 159 ? 52.09131 0.25568 14.89488 1.000 17.08412 159 ALA A N 1
ATOM 1250 C CA . ALA A 1 159 ? 53.17616 1.23185 14.94612 1.000 18.54227 159 ALA A CA 1
ATOM 1251 C C . ALA A 1 159 ? 52.70842 2.59605 14.45474 1.000 18.80925 159 ALA A C 1
ATOM 1252 O O . ALA A 1 159 ? 53.02915 3.62508 15.06435 1.000 18.63441 159 ALA A O 1
ATOM 1254 N N . ALA A 1 160 ? 51.94208 2.62381 13.35462 1.000 16.99701 160 ALA A N 1
ATOM 1255 C CA . ALA A 1 160 ? 51.41087 3.89054 12.85503 1.000 16.85315 160 ALA A CA 1
ATOM 1256 C C . ALA A 1 160 ? 50.47481 4.53146 13.86751 1.000 16.61984 160 ALA A C 1
ATOM 1257 O O . ALA A 1 160 ? 50.52148 5.74729 14.07862 1.000 17.42209 160 ALA A O 1
ATOM 1259 N N . ALA A 1 161 ? 49.61689 3.72698 14.50398 1.000 17.81963 161 ALA A N 1
ATOM 1260 C CA . ALA A 1 161 ? 48.72548 4.25920 15.52980 1.000 17.76844 161 ALA A CA 1
ATOM 1261 C C . ALA A 1 161 ? 49.51410 4.85150 16.69570 1.000 16.43855 161 ALA A C 1
ATOM 1262 O O . ALA A 1 161 ? 49.18011 5.93223 17.19461 1.000 19.63341 161 ALA A O 1
ATOM 1264 N N . LEU A 1 162 ? 50.56371 4.16622 17.14977 1.000 16.71278 162 LEU A N 1
ATOM 1265 C CA . LEU A 1 162 ? 51.33411 4.71937 18.26191 1.000 18.33680 162 LEU A CA 1
ATOM 1266 C C . LEU A 1 162 ? 52.11448 5.96040 17.83921 1.000 17.30320 162 LEU A C 1
ATOM 1267 O O . LEU A 1 162 ? 52.23247 6.91890 18.61549 1.000 17.45870 162 LEU A O 1
ATOM 1272 N N . ALA A 1 163 ? 52.65198 5.96595 16.61396 1.000 20.39023 163 ALA A N 1
ATOM 1273 C CA . ALA A 1 163 ? 53.46022 7.09900 16.1694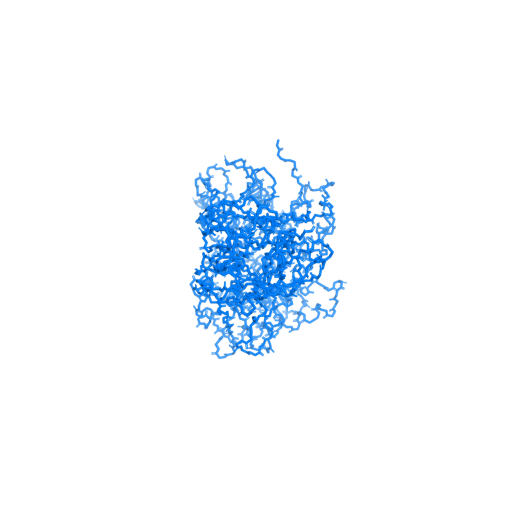0 1.000 17.72973 163 ALA A CA 1
ATOM 1274 C C . ALA A 1 163 ? 52.60160 8.34140 15.95515 1.000 22.59701 163 ALA A C 1
ATOM 1275 O O . ALA A 1 163 ? 52.96422 9.43908 16.39489 1.000 17.80933 163 ALA A O 1
ATOM 1277 N N . SER A 1 164 ? 51.45954 8.19308 15.27608 1.000 20.14630 164 SER A N 1
ATOM 1278 C CA . SER A 1 164 ? 50.54859 9.32538 15.13079 1.000 18.24160 164 SER A CA 1
ATOM 1279 C C . SER A 1 164 ? 50.06938 9.82278 16.48933 1.000 21.86219 164 SER A C 1
ATOM 1280 O O . SER A 1 164 ? 50.04369 11.03537 16.74139 1.000 19.31864 164 SER A O 1
ATOM 1283 N N . ALA A 1 165 ? 49.69195 8.90072 17.38111 1.000 16.84417 165 ALA A N 1
ATOM 1284 C CA . ALA A 1 165 ? 49.30308 9.30537 18.72937 1.000 16.86530 165 ALA A CA 1
ATOM 1285 C C . ALA A 1 165 ? 50.44452 10.00764 19.45108 1.000 18.44309 165 ALA A C 1
ATOM 1286 O O . ALA A 1 165 ? 50.19914 10.93856 20.22216 1.000 21.08277 165 ALA A O 1
ATOM 1288 N N . SER A 1 166 ? 51.69713 9.60357 19.20568 1.000 17.62174 166 SER A N 1
ATOM 1289 C CA . SER A 1 166 ? 52.78837 10.25651 19.91969 1.000 20.17032 166 SER A CA 1
ATOM 1290 C C . SER A 1 166 ? 52.86109 11.73493 19.56795 1.000 19.04324 166 SER A C 1
ATOM 1291 O O . SER A 1 166 ? 53.19996 12.55590 20.42542 1.000 21.15347 166 SER A O 1
ATOM 1294 N N . ILE A 1 167 ? 52.50210 12.10151 18.33672 1.000 20.39217 167 ILE A N 1
ATOM 1295 C CA . ILE A 1 167 ? 52.52961 13.50796 17.94757 1.000 18.38504 167 ILE A CA 1
ATOM 1296 C C . ILE A 1 167 ? 51.49135 14.30103 18.73076 1.000 23.96539 167 ILE A C 1
ATOM 1297 O O . ILE A 1 167 ? 51.79246 15.35362 19.30409 1.000 23.20379 167 ILE A O 1
ATOM 1302 N N . ILE A 1 168 ? 50.25179 13.80859 18.76780 1.000 20.49338 168 ILE A N 1
ATOM 1303 C CA . ILE A 1 168 ? 49.16357 14.61605 19.30581 1.000 21.71872 168 ILE A CA 1
ATOM 1304 C C . ILE A 1 168 ? 49.18535 14.67312 20.82828 1.000 23.61388 168 ILE A C 1
ATOM 1305 O O . ILE A 1 168 ? 48.60847 15.60248 21.40781 1.000 24.06878 168 ILE A O 1
ATOM 1310 N N . PHE A 1 169 ? 49.85819 13.72865 21.49388 1.000 19.25480 169 PHE A N 1
ATOM 1311 C CA . PHE A 1 169 ? 49.95784 13.74860 22.95026 1.000 22.56643 169 PHE A CA 1
ATOM 1312 C C . PHE A 1 169 ? 51.12913 14.57128 23.47009 1.000 24.95559 169 PHE A C 1
ATOM 1313 O O . PHE A 1 169 ? 51.15598 14.89712 24.66632 1.000 24.54221 169 PHE A O 1
ATOM 1321 N N . LYS A 1 170 ? 52.09189 14.90962 22.61400 1.000 25.48592 170 LYS A N 1
ATOM 1322 C CA . LYS A 1 170 ? 53.28536 15.60062 23.08998 1.000 27.71355 170 LYS A CA 1
ATOM 1323 C C . LYS A 1 170 ? 52.98839 16.91794 23.80526 1.000 32.16312 170 LYS A C 1
ATOM 1324 O O . LYS A 1 170 ? 53.59746 17.15458 24.86294 1.000 27.90028 170 LYS A O 1
ATOM 1330 N N . PRO A 1 171 ? 52.09099 17.79332 23.32682 1.000 28.62063 171 PRO A N 1
ATOM 1331 C CA . PRO A 1 171 ? 51.89447 19.07019 24.04212 1.000 29.39607 171 PRO A CA 1
ATOM 1332 C C . PRO A 1 171 ? 51.44516 18.91646 25.48820 1.000 27.03431 171 PRO A C 1
ATOM 1333 O O . PRO A 1 171 ? 51.92660 19.66110 26.35061 1.000 34.50090 171 PRO A O 1
ATOM 1337 N N . THR A 1 172 ? 50.54913 17.97750 25.78907 1.000 22.71902 172 THR A N 1
ATOM 1338 C CA . THR A 1 172 ? 50.01148 17.85917 27.14107 1.000 22.18867 172 THR A CA 1
ATOM 1339 C C . THR A 1 172 ? 50.63832 16.74577 27.97242 1.000 32.39657 172 THR A C 1
ATOM 1340 O O . THR A 1 172 ? 50.54005 16.79573 29.20323 1.000 25.85873 172 THR A O 1
ATOM 1344 N N . ASP A 1 173 ? 51.28112 15.74227 27.34953 1.000 20.78361 173 ASP A N 1
ATOM 1345 C CA . ASP A 1 173 ? 51.85668 14.63202 28.12629 1.000 23.00037 173 ASP A CA 1
ATOM 1346 C C . ASP A 1 173 ? 53.08982 14.12783 27.36894 1.000 28.34865 173 ASP A C 1
ATOM 1347 O O . ASP A 1 173 ? 53.04082 13.15256 26.61430 1.000 23.11580 173 ASP A O 1
ATOM 1352 N N . SER A 1 174 ? 54.21987 14.80315 27.59218 1.000 22.97844 174 SER A N 1
ATOM 1353 C CA . SER A 1 174 ? 55.42727 14.49265 26.83199 1.000 26.59764 174 SER A CA 1
ATOM 1354 C C . SER A 1 174 ? 55.97536 13.11185 27.17465 1.000 23.84933 174 SER A C 1
ATOM 1355 O O . SER A 1 174 ? 56.50191 12.41932 26.29935 1.000 27.91365 174 SER A O 1
ATOM 1358 N N . SER A 1 175 ? 55.87676 12.69006 28.43715 1.000 26.81248 175 SER A N 1
ATOM 1359 C CA . SER A 1 175 ? 56.41093 11.37521 28.78351 1.000 31.43583 175 SER A CA 1
ATOM 1360 C C . SER A 1 175 ? 55.55388 10.25635 28.19366 1.000 25.21223 175 SER A C 1
ATOM 1361 O O . SER A 1 175 ? 56.08653 9.24383 27.72469 1.000 26.65033 175 SER A O 1
ATOM 1364 N N . TYR A 1 176 ? 54.22948 10.41970 28.18489 1.000 22.62922 176 TYR A N 1
ATOM 1365 C CA . TYR A 1 176 ? 53.39820 9.43287 27.49928 1.000 24.09651 176 TYR A CA 1
ATOM 1366 C C . TYR A 1 176 ? 53.68829 9.43409 26.00250 1.000 26.46660 176 TYR A C 1
ATOM 1367 O O . TYR A 1 176 ? 53.79012 8.37007 25.38137 1.000 21.57828 176 TYR A O 1
ATOM 1376 N N . SER A 1 177 ? 53.84835 10.62401 25.41518 1.000 21.36476 177 SER A N 1
ATOM 1377 C CA . SER A 1 177 ? 54.23123 10.73168 24.01236 1.000 22.96983 177 SER A CA 1
ATOM 1378 C C . SER A 1 177 ? 55.50836 9.94977 23.73197 1.000 26.46696 177 SER A C 1
ATOM 1379 O O . SER A 1 177 ? 55.57156 9.15154 22.78817 1.000 22.24993 177 SER A O 1
ATOM 1382 N N . GLU A 1 178 ? 56.53535 10.16100 24.55861 1.000 27.47137 178 GLU A N 1
ATOM 1383 C CA . GLU A 1 178 ? 57.80656 9.47537 24.35939 1.000 21.66289 178 GLU A CA 1
ATOM 1384 C C . GLU A 1 178 ? 57.65088 7.96425 24.47677 1.000 25.28688 178 GLU A C 1
ATOM 1385 O O . GLU A 1 178 ? 58.30167 7.21081 23.74375 1.000 22.12455 178 GLU A O 1
ATOM 1391 N N . LYS A 1 179 ? 56.78575 7.50158 25.38896 1.000 21.09932 179 LYS A N 1
ATOM 1392 C CA . LYS A 1 179 ? 56.55166 6.06683 25.53449 1.000 21.00522 179 LYS A CA 1
ATOM 1393 C C . LYS A 1 179 ? 55.86197 5.49005 24.30036 1.000 25.26721 179 LYS A C 1
ATOM 1394 O O . LYS A 1 179 ? 56.24308 4.42232 23.80442 1.000 21.61264 179 LYS A O 1
ATOM 1400 N N . LEU A 1 180 ? 54.82911 6.17556 23.80309 1.000 21.02566 180 LEU A N 1
ATOM 1401 C CA . LEU A 1 180 ? 54.18398 5.76507 22.55789 1.000 18.33446 180 LEU A CA 1
ATOM 1402 C C . LEU A 1 180 ? 55.19060 5.66089 21.42143 1.000 20.60061 180 LEU A C 1
ATOM 1403 O O . LEU A 1 180 ? 55.16467 4.70450 20.63452 1.000 19.74044 180 LEU A O 1
ATOM 1408 N N . LEU A 1 181 ? 56.08490 6.64096 21.31751 1.000 18.97944 181 LEU A N 1
ATOM 1409 C CA . LEU A 1 181 ? 57.01081 6.66017 20.19274 1.000 21.46133 181 LEU A CA 1
ATOM 1410 C C . LEU A 1 181 ? 58.00953 5.51361 20.28427 1.000 23.23607 181 LEU A C 1
ATOM 1411 O O . LEU A 1 181 ? 58.35031 4.89446 19.26585 1.000 22.23912 181 LEU A O 1
ATOM 1416 N N . ALA A 1 182 ? 58.48881 5.21598 21.49637 1.000 20.26011 182 ALA A N 1
ATOM 1417 C CA . ALA A 1 182 ? 59.46355 4.14137 21.66050 1.000 22.95124 182 ALA A CA 1
ATOM 1418 C C . ALA A 1 182 ? 58.85732 2.79281 21.30202 1.000 20.14022 182 ALA A C 1
ATOM 1419 O O . ALA A 1 182 ? 59.52737 1.94174 20.70541 1.000 21.52878 182 ALA A O 1
ATOM 1421 N N . HIS A 1 183 ? 57.58832 2.57728 21.66125 1.000 21.56696 183 HIS A N 1
ATOM 1422 C CA . HIS A 1 183 ? 56.91705 1.34382 21.26990 1.000 22.66062 183 HIS A CA 1
ATOM 1423 C C . HIS A 1 183 ? 56.68439 1.29792 19.76703 1.000 19.81563 183 HIS A C 1
ATOM 1424 O O . HIS A 1 183 ? 56.77323 0.22667 19.15749 1.000 20.62090 183 HIS A O 1
ATOM 1431 N N . ALA A 1 184 ? 56.38873 2.44719 19.15340 1.000 18.70054 184 ALA A N 1
ATOM 1432 C CA . ALA A 1 184 ? 56.14834 2.47868 17.71353 1.000 18.52973 184 ALA A CA 1
ATOM 1433 C C . ALA A 1 184 ? 57.39543 2.07669 16.93297 1.000 20.48276 184 ALA A C 1
ATOM 1434 O O . ALA A 1 184 ? 57.30114 1.33194 15.94968 1.000 20.23796 184 ALA A O 1
ATOM 1436 N N . LYS A 1 185 ? 58.57475 2.54559 17.36523 1.000 19.56996 185 LYS A N 1
ATOM 1437 C CA . LYS A 1 185 ? 59.82212 2.14808 16.71415 1.000 20.77774 185 LYS A CA 1
ATOM 1438 C C . LYS A 1 185 ? 60.04108 0.63915 16.79719 1.000 22.68174 185 LYS A C 1
ATOM 1439 O O . LYS A 1 185 ? 60.45647 0.01367 15.81589 1.000 20.20588 185 LYS A O 1
ATOM 1445 N N . GLN A 1 186 ? 59.77698 0.04093 17.96334 1.000 20.01354 186 GLN A N 1
ATOM 1446 C CA . GLN A 1 186 ? 59.94046 -1.40441 18.12289 1.000 20.14119 186 GLN A CA 1
ATOM 1447 C C . GLN A 1 186 ? 58.96668 -2.17104 17.23674 1.000 24.76005 186 GLN A C 1
ATOM 1448 O O . GLN A 1 186 ? 59.36042 -3.11285 16.53719 1.000 23.44700 186 GLN A O 1
ATOM 1454 N N . LEU A 1 187 ? 57.67845 -1.80051 17.27530 1.000 19.91148 187 LEU A N 1
ATOM 1455 C CA . LEU A 1 187 ? 56.69196 -2.49364 16.44938 1.000 18.81200 187 LEU A CA 1
ATOM 1456 C C . LEU A 1 187 ? 57.03408 -2.38196 14.97097 1.000 19.90075 187 LEU A C 1
ATOM 1457 O O . LEU A 1 187 ? 56.85944 -3.34426 14.20888 1.000 18.90521 187 LEU A O 1
ATOM 1462 N N . TYR A 1 188 ? 57.54240 -1.22628 14.54127 1.000 21.14661 188 TYR A N 1
ATOM 1463 C CA . TYR A 1 188 ? 57.87080 -1.11223 13.12947 1.000 22.45338 188 TYR A CA 1
ATOM 1464 C C . TYR A 1 188 ? 59.05868 -1.99800 12.77153 1.000 22.74938 188 TYR A C 1
ATOM 1465 O O . TYR A 1 188 ? 59.07540 -2.61280 11.70006 1.000 21.90054 188 TYR A O 1
ATOM 1474 N N . ASP A 1 189 ? 60.06070 -2.08534 13.65215 1.000 21.95792 189 ASP A N 1
ATOM 1475 C CA . ASP A 1 189 ? 61.16741 -2.99600 13.38372 1.000 24.56644 189 ASP A CA 1
ATOM 1476 C C . ASP A 1 189 ? 60.67038 -4.43241 13.29026 1.000 21.22813 189 ASP A C 1
ATOM 1477 O O . ASP A 1 189 ? 61.11566 -5.19956 12.42911 1.000 21.64363 189 ASP A O 1
ATOM 1482 N N . PHE A 1 190 ? 59.72144 -4.79837 14.15353 1.000 21.81111 190 PHE A N 1
ATOM 1483 C CA . PHE A 1 190 ? 59.08011 -6.10980 14.08072 1.000 20.07820 190 PHE A CA 1
ATOM 1484 C C . PHE A 1 190 ? 58.41431 -6.30988 12.71935 1.000 19.84123 190 PHE A C 1
ATOM 1485 O O . PHE A 1 190 ? 58.66257 -7.30981 12.03149 1.000 20.09587 190 PHE A O 1
ATOM 1493 N N . ALA A 1 191 ? 57.58613 -5.34573 12.30508 1.000 19.39709 191 ALA A N 1
ATOM 1494 C CA . ALA A 1 191 ? 56.91209 -5.41316 11.00897 1.000 19.17556 191 ALA A CA 1
ATOM 1495 C C . ALA A 1 191 ? 57.90978 -5.53410 9.86421 1.000 21.67523 191 ALA A C 1
ATOM 1496 O O . ALA A 1 191 ? 57.70601 -6.31808 8.92725 1.000 20.67738 191 ALA A O 1
ATOM 1498 N N . ASP A 1 192 ? 58.99686 -4.76238 9.92806 1.000 19.91707 192 ASP A N 1
ATOM 1499 C CA . ASP A 1 192 ? 59.96959 -4.72849 8.83935 1.000 22.13846 192 ASP A CA 1
ATOM 1500 C C . ASP A 1 192 ? 60.78618 -6.01761 8.78056 1.000 25.02718 192 ASP A C 1
ATOM 1501 O O . ASP A 1 192 ? 60.98238 -6.58732 7.70241 1.000 24.29951 192 ASP A O 1
ATOM 1506 N N . ARG A 1 193 ? 61.26370 -6.50328 9.93232 1.000 22.02534 193 ARG A N 1
ATOM 1507 C CA . ARG A 1 193 ? 62.21426 -7.61151 9.92722 1.000 23.47939 193 ARG A CA 1
ATOM 1508 C C . ARG A 1 193 ? 61.54724 -8.97612 9.80776 1.000 27.70028 193 ARG A C 1
ATOM 1509 O O . ARG A 1 193 ? 62.16935 -9.91379 9.29914 1.000 22.12581 193 ARG A O 1
ATOM 1517 N N . TYR A 1 194 ? 60.31308 -9.12950 10.28176 1.000 22.39104 194 TYR A N 1
ATOM 1518 C CA . TYR A 1 194 ? 59.64225 -10.42862 10.25968 1.000 21.70041 194 TYR A CA 1
ATOM 1519 C C . TYR A 1 194 ? 58.36518 -10.26522 9.45640 1.000 21.52757 194 TYR A C 1
ATOM 1520 O O . TYR A 1 194 ? 57.35325 -9.78421 9.98126 1.000 21.55615 194 TYR A O 1
ATOM 1529 N N . ARG A 1 195 ? 58.42805 -10.68796 8.19778 1.000 22.71721 195 ARG A N 1
ATOM 1530 C CA . ARG A 1 195 ? 57.42676 -10.36616 7.19340 1.000 24.44114 195 ARG A CA 1
ATOM 1531 C C . ARG A 1 195 ? 56.35698 -11.44686 7.10993 1.000 22.44581 195 ARG A C 1
ATOM 1532 O O . ARG A 1 195 ? 56.67031 -12.63556 7.01196 1.000 20.66908 195 ARG A O 1
ATOM 1540 N N . GLY A 1 196 ? 55.09680 -11.02202 7.10463 1.000 19.73359 196 GLY A N 1
ATOM 1541 C CA . GLY A 1 196 ? 53.99487 -11.92787 6.86027 1.000 24.88628 196 GLY A CA 1
ATOM 1542 C C . GLY A 1 196 ? 52.67250 -11.24495 7.12663 1.000 24.32658 196 GLY A C 1
ATOM 1543 O O . GLY A 1 196 ? 52.64729 -10.18308 7.75412 1.000 22.49138 196 GLY A O 1
ATOM 1544 N N . LYS A 1 197 ? 51.57420 -11.82295 6.63899 1.000 19.96043 197 LYS A N 1
ATOM 1545 C CA . LYS A 1 197 ? 50.24562 -11.32030 6.96142 1.000 21.32563 197 LYS A CA 1
ATOM 1546 C C . LYS A 1 197 ? 49.80969 -11.86207 8.31765 1.000 18.26753 197 LYS A C 1
ATOM 1547 O O . LYS A 1 197 ? 49.93757 -13.06258 8.57838 1.000 18.56389 197 LYS A O 1
ATOM 1553 N N . TYR A 1 198 ? 49.26826 -10.97951 9.17094 1.000 17.86131 198 TYR A N 1
ATOM 1554 C CA . TYR A 1 198 ? 48.93605 -11.38687 10.53389 1.000 17.75882 198 TYR A CA 1
ATOM 1555 C C . TYR A 1 198 ? 47.85771 -12.45948 10.55678 1.000 18.64813 198 TYR A C 1
ATOM 1556 O O . TYR A 1 198 ? 47.83069 -13.29052 11.47498 1.000 18.37363 198 TYR A O 1
ATOM 1565 N N . SER A 1 199 ? 46.96055 -12.45286 9.56950 1.000 17.61760 199 SER A N 1
ATOM 1566 C CA . SER A 1 199 ? 45.87070 -13.41556 9.53352 1.000 17.62458 199 SER A CA 1
ATOM 1567 C C . SER A 1 199 ? 46.32700 -14.80005 9.09760 1.000 22.71642 199 SER A C 1
ATOM 1568 O O . SER A 1 199 ? 45.54377 -15.75125 9.19994 1.000 20.67073 199 SER A O 1
ATOM 1571 N N . ASP A 1 200 ? 47.56897 -14.94078 8.62851 1.000 18.47526 200 ASP A N 1
ATOM 1572 C CA . ASP A 1 200 ? 48.16433 -16.26089 8.47249 1.000 19.00368 200 ASP A CA 1
ATOM 1573 C C . ASP A 1 200 ? 48.65512 -16.82953 9.79798 1.000 26.11047 200 ASP A C 1
ATOM 1574 O O . ASP A 1 200 ? 48.93108 -18.03270 9.88086 1.000 25.03224 200 ASP A O 1
ATOM 1579 N N A CYS A 1 201 ? 48.73051 -16.01871 10.85019 0.619 23.05739 201 CYS A N 1
ATOM 1580 N N B CYS A 1 201 ? 48.82197 -15.97798 10.81043 0.381 23.00336 201 CYS A N 1
ATOM 1581 C CA A CYS A 1 201 ? 49.13447 -16.49573 12.16589 0.619 21.78284 201 CYS A CA 1
ATOM 1582 C CA B CYS A 1 201 ? 49.17668 -16.40590 12.15722 0.381 21.87906 201 CYS A CA 1
ATOM 1583 C C A CYS A 1 201 ? 48.00299 -16.47780 13.17998 0.619 26.24658 201 CYS A C 1
ATOM 1584 C C B CYS A 1 201 ? 47.94170 -16.50645 13.04422 0.381 26.16114 201 CYS A C 1
ATOM 1585 O O A CYS A 1 201 ? 47.82070 -17.45122 13.91831 0.619 26.63095 201 CYS A O 1
ATOM 1586 O O B CYS A 1 201 ? 47.61520 -17.58686 13.54536 0.381 26.65946 201 CYS A O 1
ATOM 1591 N N . ILE A 1 202 ? 47.24546 -15.38767 13.24064 1.000 20.27501 202 ILE A N 1
ATOM 1592 C CA . ILE A 1 202 ? 45.99389 -15.35840 13.99980 1.000 19.25779 202 ILE A CA 1
ATOM 1593 C C . ILE A 1 202 ? 44.91528 -15.75930 13.00579 1.000 18.06413 202 ILE A C 1
ATOM 1594 O O . ILE A 1 202 ? 44.20888 -14.92447 12.43185 1.000 18.67674 202 ILE A O 1
ATOM 1599 N N . THR A 1 203 ? 44.82634 -17.06389 12.75513 1.000 22.65840 203 THR A N 1
ATOM 1600 C CA . THR A 1 203 ? 44.02511 -17.52760 11.63619 1.000 26.67663 203 THR A CA 1
ATOM 1601 C C . THR A 1 203 ? 42.53699 -17.28731 11.85604 1.000 23.15710 203 THR A C 1
ATOM 1602 O O . THR A 1 203 ? 41.79330 -17.19923 10.87560 1.000 20.33478 203 THR A O 1
ATOM 1606 N N . ASP A 1 204 ? 42.08736 -17.14591 13.10636 1.000 22.05020 204 ASP A N 1
ATOM 1607 C CA . ASP A 1 204 ? 40.68873 -16.78881 13.31761 1.000 21.59000 204 ASP A CA 1
ATOM 1608 C C . ASP A 1 204 ? 40.32551 -15.50263 12.57990 1.000 20.61025 204 ASP A C 1
ATOM 1609 O O . ASP A 1 204 ? 39.20530 -15.36634 12.07230 1.000 25.30237 204 ASP A O 1
ATOM 1614 N N . ALA A 1 205 ? 41.26534 -14.55197 12.49682 1.000 17.98979 205 ALA A N 1
ATOM 1615 C CA . ALA A 1 205 ? 40.97043 -13.25578 11.89755 1.000 18.13908 205 ALA A CA 1
ATOM 1616 C C . ALA A 1 205 ? 40.65503 -13.35934 10.40920 1.000 23.20686 205 ALA A C 1
ATOM 1617 O O . ALA A 1 205 ? 40.05696 -12.43247 9.85124 1.000 22.25545 205 ALA A O 1
ATOM 1619 N N . GLN A 1 206 ? 41.02945 -14.46838 9.76373 1.000 23.19947 206 GLN A N 1
ATOM 1620 C CA . GLN A 1 206 ? 40.77309 -14.62980 8.33443 1.000 19.41081 206 GLN A CA 1
ATOM 1621 C C . GLN A 1 206 ? 39.29148 -14.53986 8.00495 1.000 19.44589 206 GLN A C 1
ATOM 1622 O O . GLN A 1 206 ? 38.92209 -14.17050 6.88771 1.000 20.22861 206 GLN A O 1
ATOM 1628 N N . GLN A 1 207 ? 38.43464 -14.89583 8.94183 1.000 22.13577 207 GLN A N 1
ATOM 1629 C CA . GLN A 1 207 ? 37.01056 -14.96803 8.66940 1.000 25.13482 207 GLN A CA 1
ATOM 1630 C C . GLN A 1 207 ? 36.28661 -13.66526 8.96936 1.000 23.49599 207 GLN A C 1
ATOM 1631 O O . GLN A 1 207 ? 35.08833 -13.56460 8.69877 1.000 22.39467 207 GLN A O 1
ATOM 1637 N N . TYR A 1 208 ? 36.99192 -12.66155 9.48852 1.000 16.68842 208 TYR A N 1
ATOM 1638 C CA . TYR A 1 208 ? 36.36225 -11.40863 9.88054 1.000 20.09502 208 TYR A CA 1
ATOM 1639 C C . TYR A 1 208 ? 37.12773 -10.21967 9.32574 1.000 17.55833 208 TYR A C 1
ATOM 1640 O O . TYR A 1 208 ? 36.53322 -9.32903 8.71605 1.000 17.58574 208 TYR A O 1
ATOM 1649 N N . TYR A 1 209 ? 38.44121 -10.19099 9.54582 1.000 16.42549 209 TYR A N 1
ATOM 1650 C CA . TYR A 1 209 ? 39.29389 -9.08157 9.12162 1.000 15.76882 209 TYR A CA 1
ATOM 1651 C C . TYR A 1 209 ? 40.51584 -9.63929 8.39798 1.000 18.78715 209 TYR A C 1
ATOM 1652 O O . TYR A 1 209 ? 41.66683 -9.41496 8.77344 1.000 16.95736 209 TYR A O 1
ATOM 1661 N N . ASN A 1 210 ? 40.23999 -10.37597 7.32657 1.000 17.52880 210 ASN A N 1
ATOM 1662 C CA . ASN A 1 210 ? 41.30144 -10.96646 6.52703 1.000 18.56005 210 ASN A CA 1
ATOM 1663 C C . ASN A 1 210 ? 42.18586 -9.88489 5.91670 1.000 20.87680 210 ASN A C 1
ATOM 1664 O O . ASN A 1 210 ? 41.70793 -8.82834 5.49407 1.000 18.22086 210 ASN A O 1
ATOM 1669 N N . SER A 1 211 ? 43.49032 -10.15269 5.85628 1.000 16.86334 211 SER A N 1
ATOM 1670 C CA . SER A 1 211 ? 44.41667 -9.20710 5.23926 1.000 17.62461 211 SER A CA 1
ATOM 1671 C C . SER A 1 211 ? 44.33666 -9.36361 3.71777 1.000 22.76413 211 SER A C 1
ATOM 1672 O O . SER A 1 211 ? 45.19929 -9.95492 3.06657 1.000 20.51904 211 SER A O 1
ATOM 1675 N N . TRP A 1 212 ? 43.23899 -8.84927 3.15508 1.000 19.73359 212 TRP A N 1
ATOM 1676 C CA . TRP A 1 212 ? 43.03341 -8.97266 1.71491 1.000 20.49203 212 TRP A CA 1
ATOM 1677 C C . TRP A 1 212 ? 44.15175 -8.28262 0.94237 1.000 26.27856 212 TRP A C 1
ATOM 1678 O O . TRP A 1 212 ? 44.65728 -8.82240 -0.04362 1.000 24.75937 212 TRP A O 1
ATOM 1689 N N . SER A 1 213 ? 44.56939 -7.09928 1.38784 1.000 22.24331 213 SER A N 1
ATOM 1690 C CA . SER A 1 213 ? 45.54962 -6.32494 0.63623 1.000 21.25685 213 SER A CA 1
ATOM 1691 C C . SER A 1 213 ? 46.99076 -6.71560 0.92945 1.000 21.95349 213 SER A C 1
ATOM 1692 O O . SER A 1 213 ? 47.89206 -6.23514 0.23367 1.000 23.84927 213 SER A O 1
ATOM 1695 N N . GLY A 1 214 ? 47.24588 -7.55756 1.93059 1.000 23.01307 214 GLY A N 1
ATOM 1696 C CA . GLY A 1 214 ? 48.62897 -7.81670 2.30488 1.000 21.58939 214 GLY A CA 1
ATOM 1697 C C . GLY A 1 214 ? 49.17195 -6.71189 3.19663 1.000 21.25164 214 GLY A C 1
ATOM 1698 O O . GLY A 1 214 ? 48.42207 -5.91826 3.76225 1.000 21.58249 214 GLY A O 1
ATOM 1699 N N . TYR A 1 215 ? 50.50187 -6.65973 3.32000 1.000 18.55075 215 TYR A N 1
ATOM 1700 C CA . TYR A 1 215 ? 51.13302 -5.77018 4.29030 1.000 19.95256 215 TYR A CA 1
ATOM 1701 C C . TYR A 1 215 ? 52.03654 -4.71497 3.67319 1.000 19.47019 215 TYR A C 1
ATOM 1702 O O . TYR A 1 215 ? 52.59929 -3.89687 4.41419 1.000 19.47904 215 TYR A O 1
ATOM 1711 N N . LYS A 1 216 ? 52.20360 -4.70010 2.34993 1.000 18.09252 216 LYS A N 1
ATOM 1712 C CA . LYS A 1 216 ? 53.06792 -3.68711 1.75849 1.000 18.24205 216 LYS A CA 1
ATOM 1713 C C . LYS A 1 216 ? 52.55909 -2.28064 2.05743 1.000 17.89813 216 LYS A C 1
ATOM 1714 O O . LYS A 1 216 ? 53.35921 -1.35241 2.21062 1.000 20.64980 216 LYS A O 1
ATOM 1720 N N . ASP A 1 217 ? 51.24185 -2.10248 2.17735 1.000 17.52139 217 ASP A N 1
ATOM 1721 C CA . ASP A 1 217 ? 50.73409 -0.76827 2.47441 1.000 19.33412 217 ASP A CA 1
ATOM 1722 C C . ASP A 1 217 ? 51.05500 -0.35971 3.91048 1.000 19.91150 217 ASP A C 1
ATOM 1723 O O . ASP A 1 217 ? 51.43844 0.79003 4.15488 1.000 17.27387 217 ASP A O 1
ATOM 1728 N N . GLU A 1 218 ? 50.93396 -1.28588 4.87291 1.000 17.14697 218 GLU A N 1
ATOM 1729 C CA . GLU A 1 218 ? 51.21111 -0.92172 6.26189 1.000 19.20828 218 GLU A CA 1
ATOM 1730 C C . GLU A 1 218 ? 52.69154 -0.64303 6.48400 1.000 18.14633 218 GLU A C 1
ATOM 1731 O O . GLU A 1 218 ? 53.04257 0.16798 7.35098 1.000 19.77211 218 GLU A O 1
ATOM 1737 N N . LEU A 1 219 ? 53.57470 -1.30112 5.72456 1.000 18.35022 219 LEU A N 1
ATOM 1738 C CA . LEU A 1 219 ? 54.99621 -1.00342 5.85870 1.000 21.53569 219 LEU A CA 1
ATOM 1739 C C . LEU A 1 219 ? 55.29421 0.44754 5.47773 1.000 19.66538 219 LEU A C 1
ATOM 1740 O O . LEU A 1 219 ? 56.08259 1.12274 6.14849 1.000 19.69954 219 LEU A O 1
ATOM 1745 N N . THR A 1 220 ? 54.65517 0.95520 4.42279 1.000 18.39455 220 THR A N 1
ATOM 1746 C CA . THR A 1 220 ? 54.83269 2.36122 4.06523 1.000 19.75957 220 THR A CA 1
ATOM 1747 C C . THR A 1 220 ? 54.17896 3.26794 5.10144 1.000 20.11159 220 THR A C 1
ATOM 1748 O O . THR A 1 220 ? 54.77943 4.24818 5.56226 1.000 18.41635 220 THR A O 1
ATOM 1752 N N . TRP A 1 221 ? 52.94510 2.92948 5.47779 1.000 17.42855 221 TRP A N 1
ATOM 1753 C CA . TRP A 1 221 ? 52.14862 3.66668 6.45416 1.000 17.14939 221 TRP A CA 1
ATOM 1754 C C . TRP A 1 221 ? 52.88637 3.85002 7.78361 1.000 20.45983 221 TRP A C 1
ATOM 1755 O O . TRP A 1 221 ? 52.95891 4.96117 8.32145 1.000 17.33857 221 TRP A O 1
ATOM 1766 N N . GLY A 1 222 ? 53.43388 2.76299 8.33495 1.000 17.47806 222 GLY A N 1
ATOM 1767 C CA . GLY A 1 222 ? 54.15058 2.87638 9.59297 1.000 17.67822 222 GLY A CA 1
ATOM 1768 C C . GLY A 1 222 ? 55.40032 3.72798 9.47102 1.000 23.66591 222 GLY A C 1
ATOM 1769 O O . GLY A 1 222 ? 55.71628 4.52218 10.36219 1.000 19.57758 222 GLY A O 1
ATOM 1770 N N . ALA A 1 223 ? 56.12064 3.58716 8.35788 1.000 18.33675 223 ALA A N 1
ATOM 1771 C CA . ALA A 1 223 ? 57.35268 4.34721 8.18869 1.000 18.77194 223 ALA A CA 1
ATOM 1772 C C . ALA A 1 223 ? 57.07228 5.83642 8.05630 1.000 22.50940 223 ALA A C 1
ATOM 1773 O O . ALA A 1 223 ? 57.77412 6.65977 8.66016 1.000 18.97938 223 ALA A O 1
ATOM 1775 N N . VAL A 1 224 ? 56.05363 6.21383 7.27525 1.000 18.35685 224 VAL A N 1
ATOM 1776 C CA . VAL A 1 224 ? 55.82689 7.64125 7.07700 1.000 18.33971 224 VAL A CA 1
ATOM 1777 C C . VAL A 1 224 ? 55.31800 8.28148 8.36277 1.000 21.57349 224 VAL A C 1
ATOM 1778 O O . VAL A 1 224 ? 55.69092 9.41276 8.69227 1.000 18.41955 224 VAL A O 1
ATOM 1782 N N . TRP A 1 225 ? 54.50619 7.55450 9.13866 1.000 21.08163 225 TRP A N 1
ATOM 1783 C CA . TRP A 1 225 ? 54.08084 8.07937 10.43310 1.000 17.81792 225 TRP A CA 1
ATOM 1784 C C . TRP A 1 225 ? 55.26140 8.23590 11.38622 1.000 20.81559 225 TRP A C 1
ATOM 1785 O O . TRP A 1 225 ? 55.33201 9.21192 12.14231 1.000 20.78684 225 TRP A O 1
ATOM 1796 N N . LEU A 1 226 ? 56.21375 7.30103 11.35229 1.000 18.84386 226 LEU A N 1
ATOM 1797 C CA . LEU A 1 226 ? 57.40288 7.46046 12.17819 1.000 22.05140 226 LEU A CA 1
ATOM 1798 C C . LEU A 1 226 ? 58.22973 8.65985 11.72492 1.000 22.40550 226 LEU A C 1
ATOM 1799 O O . LEU A 1 226 ? 58.80678 9.36795 12.55763 1.000 23.88646 226 LEU A O 1
ATOM 1804 N N . TYR A 1 227 ? 58.28427 8.92154 10.41534 1.000 20.71135 227 TYR A N 1
ATOM 1805 C CA . TYR A 1 227 ? 58.94272 10.13846 9.94948 1.000 19.68776 227 TYR A CA 1
ATOM 1806 C C . TYR A 1 227 ? 58.25309 11.38172 10.50114 1.000 23.26105 227 TYR A C 1
ATOM 1807 O O . TYR A 1 227 ? 58.91088 12.29318 11.01182 1.000 26.25589 227 TYR A O 1
ATOM 1816 N N . LEU A 1 228 ? 56.92225 11.44834 10.37902 1.000 21.51098 228 LEU A N 1
ATOM 1817 C CA . LEU A 1 228 ? 56.18827 12.60712 10.88305 1.000 19.94690 228 LEU A CA 1
ATOM 1818 C C . LEU A 1 228 ? 56.38897 12.79144 12.38124 1.000 21.82632 228 LEU A C 1
ATOM 1819 O O . LEU A 1 228 ? 56.39494 13.92654 12.87701 1.000 21.59498 228 LEU A O 1
ATOM 1824 N N . ALA A 1 229 ? 56.57981 11.69729 13.11023 1.000 19.82095 229 ALA A N 1
ATOM 1825 C CA . ALA A 1 229 ? 56.70049 11.75195 14.55933 1.000 23.77632 229 ALA A CA 1
ATOM 1826 C C . ALA A 1 229 ? 58.11886 12.02831 15.04148 1.000 31.33985 229 ALA A C 1
ATOM 1827 O O . ALA A 1 229 ? 58.29433 12.42965 16.19785 1.000 29.52703 229 ALA A O 1
ATOM 1829 N N . THR A 1 230 ? 59.13267 11.81450 14.20056 1.000 24.38837 230 THR A N 1
ATOM 1830 C CA . THR A 1 230 ? 60.52163 12.01937 14.60013 1.000 27.96537 230 THR A CA 1
ATOM 1831 C C . THR A 1 230 ? 61.26565 13.04108 13.76043 1.000 26.22360 230 THR A C 1
ATOM 1832 O O . THR A 1 230 ? 62.29778 13.55163 14.21718 1.000 25.46900 230 THR A O 1
ATOM 1836 N N . GLU A 1 231 ? 60.79518 13.32345 12.54630 1.000 25.72613 231 GLU A N 1
ATOM 1837 C CA . GLU A 1 231 ? 61.50278 14.15973 11.57582 1.000 30.14938 231 GLU A CA 1
ATOM 1838 C C . GLU A 1 231 ? 62.92934 13.66577 11.33663 1.000 32.79500 231 GLU A C 1
ATOM 1839 O O . GLU A 1 231 ? 63.82389 14.43820 10.97601 1.000 31.91879 231 GLU A O 1
ATOM 1845 N N . GLU A 1 232 ? 63.14448 12.36236 11.49735 1.000 25.09400 232 GLU A N 1
ATOM 1846 C CA . GLU A 1 232 ? 64.42685 11.74856 11.17154 1.000 27.90079 232 GLU A CA 1
ATOM 1847 C C . GLU A 1 232 ? 64.37808 11.18373 9.75697 1.000 28.96132 232 GLU A C 1
ATOM 1848 O O . GLU A 1 232 ? 63.48432 10.39731 9.42595 1.000 25.18360 232 GLU A O 1
ATOM 1854 N N . GLN A 1 233 ? 65.35284 11.58406 8.93277 1.000 23.65335 233 GLN A N 1
ATOM 1855 C CA . GLN A 1 233 ? 65.33397 11.25906 7.50966 1.000 28.66956 233 GLN A CA 1
ATOM 1856 C C . GLN A 1 233 ? 65.28323 9.75473 7.25447 1.000 28.87535 233 GLN A C 1
ATOM 1857 O O . GLN A 1 233 ? 64.71335 9.32025 6.24689 1.000 29.32633 233 GLN A O 1
ATOM 1863 N N . GLN A 1 234 ? 65.85289 8.94456 8.15113 1.000 23.43034 234 GLN A N 1
ATOM 1864 C CA . GLN A 1 234 ? 65.89592 7.50277 7.91861 1.000 22.47984 234 GLN A CA 1
ATOM 1865 C C . GLN A 1 234 ? 64.49870 6.92947 7.70156 1.000 25.87163 234 GLN A C 1
ATOM 1866 O O . GLN A 1 234 ? 64.30814 6.04000 6.86078 1.000 21.83008 234 GLN A O 1
ATOM 1872 N N . TYR A 1 235 ? 63.49929 7.44933 8.42165 1.000 27.00095 235 TYR A N 1
ATOM 1873 C CA . TYR A 1 235 ? 62.14973 6.91511 8.27172 1.000 21.68151 235 TYR A CA 1
ATOM 1874 C C . TYR A 1 235 ? 61.49642 7.36652 6.97384 1.000 23.51819 235 TYR A C 1
ATOM 1875 O O . TYR A 1 235 ? 60.69591 6.62068 6.39892 1.000 22.45491 235 TYR A O 1
ATOM 1884 N N . LEU A 1 236 ? 61.79712 8.57993 6.50131 1.000 20.63781 236 LEU A N 1
ATOM 1885 C CA . LEU A 1 236 ? 61.30710 8.96078 5.18382 1.000 25.33769 236 LEU A CA 1
ATOM 1886 C C . LEU A 1 236 ? 61.95763 8.09738 4.11204 1.000 25.92659 236 LEU A C 1
ATOM 1887 O O . LEU A 1 236 ? 61.27872 7.62875 3.18984 1.000 22.52860 236 LEU A O 1
ATOM 1892 N N . ASP A 1 237 ? 63.26674 7.85391 4.24271 1.000 21.86277 237 ASP A N 1
ATOM 1893 C CA . ASP A 1 237 ? 63.97073 6.97377 3.31311 1.000 26.50617 237 ASP A CA 1
ATOM 1894 C C . ASP A 1 237 ? 63.35287 5.58177 3.30152 1.000 24.77372 237 ASP A C 1
ATOM 1895 O O . ASP A 1 237 ? 63.11890 4.99965 2.23612 1.000 23.40601 237 ASP A O 1
ATOM 1900 N N . LYS A 1 238 ? 63.07798 5.03658 4.48626 1.000 26.12851 238 LYS A N 1
ATOM 1901 C CA . LYS A 1 238 ? 62.44931 3.72442 4.58497 1.000 24.84288 238 LYS A CA 1
ATOM 1902 C C . LYS A 1 238 ? 61.07132 3.72245 3.93324 1.000 26.27952 238 LYS A C 1
ATOM 1903 O O . LYS A 1 238 ? 60.71694 2.78922 3.20292 1.000 23.13678 238 LYS A O 1
ATOM 1909 N N . ALA A 1 239 ? 60.26887 4.75397 4.20766 1.000 22.52808 239 ALA A N 1
ATOM 1910 C CA . ALA A 1 239 ? 58.96378 4.86900 3.56563 1.000 26.67371 239 ALA A CA 1
ATOM 1911 C C . ALA A 1 239 ? 59.10072 4.83605 2.05079 1.000 21.15497 239 ALA A C 1
ATOM 1912 O O . ALA A 1 239 ? 58.41789 4.06418 1.37126 1.000 21.89160 239 ALA A O 1
ATOM 1914 N N . LEU A 1 240 ? 60.00169 5.65414 1.50589 1.000 21.75154 240 LEU A N 1
ATOM 1915 C CA . LEU A 1 240 ? 60.14823 5.71744 0.05649 1.000 26.47391 240 LEU A CA 1
ATOM 1916 C C . LEU A 1 240 ? 60.68181 4.40531 -0.50292 1.000 23.38957 240 LEU A C 1
ATOM 1917 O O . LEU A 1 240 ? 60.22935 3.94772 -1.55841 1.000 21.00882 240 LEU A O 1
ATOM 1922 N N . ALA A 1 241 ? 61.64161 3.78560 0.18811 1.000 25.40255 241 ALA A N 1
ATOM 1923 C CA . ALA A 1 241 ? 62.14583 2.49076 -0.25760 1.000 25.72967 241 ALA A CA 1
ATOM 1924 C C . ALA A 1 241 ? 61.03598 1.44818 -0.27788 1.000 26.27489 241 ALA A C 1
ATOM 1925 O O . ALA A 1 241 ? 60.94871 0.64719 -1.21678 1.000 22.96626 241 ALA A O 1
ATOM 1927 N N . SER A 1 242 ? 60.16669 1.45343 0.74456 1.000 23.38317 242 SER A N 1
ATOM 1928 C CA . SER A 1 242 ? 59.08323 0.47539 0.81605 1.000 21.56660 242 SER A CA 1
ATOM 1929 C C . SER A 1 242 ? 58.11941 0.59854 -0.36295 1.000 26.16165 242 SER A C 1
ATOM 1930 O O . SER A 1 242 ? 57.45106 -0.37979 -0.72005 1.000 22.65637 242 SER A O 1
ATOM 1933 N N . VAL A 1 243 ? 58.02110 1.78803 -0.96611 1.000 19.88217 243 VAL A N 1
ATOM 1934 C CA . VAL A 1 243 ? 57.13629 1.98929 -2.11261 1.000 20.32892 243 VAL A CA 1
ATOM 1935 C C . VAL A 1 243 ? 57.61987 1.22376 -3.34556 1.000 24.85869 243 VAL A C 1
ATOM 1936 O O . VAL A 1 243 ? 56.81484 0.89290 -4.22591 1.000 20.85992 243 VAL A O 1
ATOM 1940 N N . SER A 1 244 ? 58.90891 0.88045 -3.42127 1.000 25.00225 244 SER A N 1
ATOM 1941 C CA . SER A 1 244 ? 59.35890 0.09158 -4.56423 1.000 27.03716 244 SER A CA 1
ATOM 1942 C C . SER A 1 244 ? 58.62232 -1.23923 -4.62890 1.000 24.15946 244 SER A C 1
ATOM 1943 O O . SER A 1 244 ? 58.34515 -1.73855 -5.72194 1.000 27.91897 244 SER A O 1
ATOM 1946 N N . ASP A 1 245 ? 58.22750 -1.79063 -3.47469 1.000 22.48973 245 ASP A N 1
ATOM 1947 C CA . ASP A 1 245 ? 57.44954 -3.02507 -3.47895 1.000 24.33954 245 ASP A CA 1
ATOM 1948 C C . ASP A 1 245 ? 56.00503 -2.82175 -3.91115 1.000 31.58732 245 ASP A C 1
ATOM 1949 O O . ASP A 1 245 ? 55.27180 -3.81429 -3.99859 1.000 32.12067 245 ASP A O 1
ATOM 1954 N N . TRP A 1 246 ? 55.56643 -1.58281 -4.16635 1.000 29.80430 246 TRP A N 1
ATOM 1955 C CA . TRP A 1 246 ? 54.24660 -1.35478 -4.74589 1.000 24.22658 246 TRP A CA 1
ATOM 1956 C C . TRP A 1 246 ? 54.22077 -1.61495 -6.24887 1.000 33.99964 246 TRP A C 1
ATOM 1957 O O . TRP A 1 246 ? 53.13641 -1.65266 -6.84289 1.000 24.57692 246 TRP A O 1
ATOM 1968 N N . GLY A 1 247 ? 55.38067 -1.77728 -6.87483 1.000 28.70294 247 GLY A N 1
ATOM 1969 C CA . GLY A 1 247 ? 55.43738 -2.03759 -8.29499 1.000 25.53970 247 GLY A CA 1
ATOM 1970 C C . GLY A 1 247 ? 55.32429 -0.77025 -9.11764 1.000 22.96813 247 GLY A C 1
ATOM 1971 O O . GLY A 1 247 ? 55.38956 0.35718 -8.61928 1.000 28.41568 247 GLY A O 1
ATOM 1972 N N . ASP A 1 248 ? 55.13889 -0.98237 -10.41445 1.000 25.14771 248 ASP A N 1
ATOM 1973 C CA . ASP A 1 248 ? 54.99804 0.07813 -11.39655 1.000 27.21410 248 ASP A CA 1
ATOM 1974 C C . ASP A 1 248 ? 53.94744 1.09450 -10.94260 1.000 28.88772 248 ASP A C 1
ATOM 1975 O O . ASP A 1 248 ? 52.78647 0.71539 -10.72587 1.000 23.61012 248 ASP A O 1
ATOM 1980 N N . PRO A 1 249 ? 54.31091 2.37242 -10.77764 1.000 27.64149 249 PRO A N 1
ATOM 1981 C CA . PRO A 1 249 ? 53.32776 3.36267 -10.30156 1.000 28.05948 249 PRO A CA 1
ATOM 1982 C C . PRO A 1 249 ? 52.13316 3.51595 -11.21231 1.000 34.52024 249 PRO A C 1
ATOM 1983 O O . PRO A 1 249 ? 51.06480 3.92355 -10.74185 1.000 31.62255 249 PRO A O 1
ATOM 1987 N N . ALA A 1 250 ? 52.27339 3.20395 -12.50330 1.000 34.68163 250 ALA A N 1
ATOM 1988 C CA . ALA A 1 250 ? 51.12760 3.26146 -13.39870 1.000 37.12695 250 ALA A CA 1
ATOM 1989 C C . ALA A 1 250 ? 50.04496 2.26200 -13.01205 1.000 32.06271 250 ALA A C 1
ATOM 1990 O O . ALA A 1 250 ? 48.87131 2.48294 -13.32955 1.000 42.05761 250 ALA A O 1
ATOM 1992 N N . ASN A 1 251 ? 50.40338 1.18796 -12.31187 1.000 29.77991 251 ASN A N 1
ATOM 1993 C CA . ASN A 1 251 ? 49.46723 0.13711 -11.94147 1.000 36.67879 251 ASN A CA 1
ATOM 1994 C C . ASN A 1 251 ? 49.01198 0.20570 -10.48573 1.000 26.88860 251 ASN A C 1
ATOM 1995 O O . ASN A 1 251 ? 48.38714 -0.74889 -10.00982 1.000 27.18849 251 ASN A O 1
ATOM 2000 N N . TRP A 1 252 ? 49.32257 1.27972 -9.75988 1.000 26.79088 252 TRP A N 1
ATOM 2001 C CA . TRP A 1 252 ? 48.88270 1.36156 -8.36858 1.000 24.25439 252 TRP A CA 1
ATOM 2002 C C . TRP A 1 252 ? 47.35747 1.40488 -8.31644 1.000 26.34514 252 TRP A C 1
ATOM 2003 O O . TRP A 1 252 ? 46.72862 2.07536 -9.14729 1.000 24.34316 252 TRP A O 1
ATOM 2014 N N . PRO A 1 253 ? 46.73040 0.70179 -7.37194 1.000 24.07927 253 PRO A N 1
ATOM 2015 C CA . PRO A 1 253 ? 45.26319 0.70239 -7.31040 1.000 22.29119 253 PRO A CA 1
ATOM 2016 C C . PRO A 1 253 ? 44.71802 2.09861 -7.05266 1.000 21.27365 253 PRO A C 1
ATOM 2017 O O . PRO A 1 253 ? 45.36795 2.93574 -6.42417 1.000 23.12274 253 PRO A O 1
ATOM 2021 N N . TYR A 1 254 ? 43.49919 2.34295 -7.55452 1.000 18.43035 254 TYR A N 1
ATOM 2022 C CA . TYR A 1 254 ? 42.82351 3.61066 -7.30606 1.000 19.94417 254 TYR A CA 1
ATOM 2023 C C . TYR A 1 254 ? 41.31244 3.47077 -7.18870 1.000 16.65942 254 TYR A C 1
ATOM 2024 O O . TYR A 1 254 ? 40.64226 4.48478 -6.99394 1.000 22.88947 254 TYR A O 1
ATOM 2033 N N . ARG A 1 255 ? 40.75130 2.26996 -7.30544 1.000 18.87503 255 ARG A N 1
ATOM 2034 C CA . ARG A 1 255 ? 39.30741 2.07517 -7.32912 1.000 16.86042 255 ARG A CA 1
ATOM 2035 C C . ARG A 1 255 ? 38.72911 1.71436 -5.96518 1.000 22.44114 255 ARG A C 1
ATOM 2036 O O . ARG A 1 255 ? 37.51277 1.53904 -5.85288 1.000 20.12451 255 ARG A O 1
ATOM 2044 N N . TRP A 1 256 ? 39.56544 1.58340 -4.93856 1.000 17.11387 256 TRP A N 1
ATOM 2045 C CA . TRP A 1 256 ? 39.06702 1.35510 -3.58728 1.000 19.28856 256 TRP A CA 1
ATOM 2046 C C . TRP A 1 256 ? 39.22714 2.64685 -2.80048 1.000 15.90142 256 TRP A C 1
ATOM 2047 O O . TRP A 1 256 ? 39.22115 3.73039 -3.39288 1.000 17.29757 256 TRP A O 1
ATOM 2058 N N . THR A 1 257 ? 39.34266 2.57504 -1.47650 1.000 15.75879 257 THR A N 1
ATOM 2059 C CA . THR A 1 257 ? 39.62817 3.77039 -0.69016 1.000 15.59711 257 THR A CA 1
ATOM 2060 C C . THR A 1 257 ? 40.31951 3.33834 0.59276 1.000 18.76362 257 THR A C 1
ATOM 2061 O O . THR A 1 257 ? 40.50397 2.14683 0.85358 1.000 17.63096 257 THR A O 1
ATOM 2065 N N . LEU A 1 258 ? 40.73904 4.33082 1.37004 1.000 15.43362 258 LEU A N 1
ATOM 2066 C CA . LEU A 1 258 ? 41.29724 4.08866 2.69265 1.000 15.81822 258 LEU A CA 1
ATOM 2067 C C . LEU A 1 258 ? 40.37261 3.18052 3.49610 1.000 18.92060 258 LEU A C 1
ATOM 2068 O O . LEU A 1 258 ? 39.15747 3.38193 3.50468 1.000 17.80018 258 LEU A O 1
ATOM 2073 N N . SER A 1 259 ? 40.94066 2.17001 4.15512 1.000 16.71520 259 SER A N 1
ATOM 2074 C CA . SER A 1 259 ? 40.16308 1.32625 5.06239 1.000 17.76483 259 SER A CA 1
ATOM 2075 C C . SER A 1 259 ? 41.10437 0.63678 6.04514 1.000 15.13784 259 SER A C 1
ATOM 2076 O O . SER A 1 259 ? 42.32906 0.74069 5.94021 1.000 15.43268 259 SER A O 1
ATOM 2079 N N . TRP A 1 260 ? 40.50686 -0.09206 7.00190 1.000 15.03284 260 TRP A N 1
ATOM 2080 C CA . TRP A 1 260 ? 41.28551 -0.87603 7.96151 1.000 17.86048 260 TRP A CA 1
ATOM 2081 C C . TRP A 1 260 ? 42.20377 -1.87246 7.26217 1.000 18.83974 260 TRP A C 1
ATOM 2082 O O . TRP A 1 260 ? 43.22198 -2.28399 7.82545 1.000 15.46135 260 TRP A O 1
ATOM 2093 N N . ASP A 1 261 ? 41.84431 -2.29153 6.05382 1.000 15.58751 261 ASP A N 1
ATOM 2094 C CA . ASP A 1 261 ? 42.59474 -3.29253 5.30843 1.000 18.06450 261 ASP A CA 1
ATOM 2095 C C . ASP A 1 261 ? 43.65083 -2.65561 4.42265 1.000 17.41136 261 ASP A C 1
ATOM 2096 O O . ASP A 1 261 ? 44.79520 -3.11735 4.39414 1.000 16.08893 261 ASP A O 1
ATOM 2101 N N . ASP A 1 262 ? 43.27972 -1.61371 3.68020 1.000 15.78202 262 ASP A N 1
ATOM 2102 C CA . ASP A 1 262 ? 44.17945 -1.01718 2.69623 1.000 18.37801 262 ASP A CA 1
ATOM 2103 C C . ASP A 1 262 ? 44.47528 0.42611 3.08257 1.000 15.85187 262 ASP A C 1
ATOM 2104 O O . ASP A 1 262 ? 43.64238 1.31216 2.87749 1.000 18.24209 262 ASP A O 1
ATOM 2109 N N . VAL A 1 263 ? 45.66762 0.67129 3.62470 1.000 16.20327 263 VAL A N 1
ATOM 2110 C CA . VAL A 1 263 ? 46.07987 2.02326 3.97538 1.000 16.32916 263 VAL A CA 1
ATOM 2111 C C . VAL A 1 263 ? 46.98483 2.63452 2.90653 1.000 17.42313 263 VAL A C 1
ATOM 2112 O O . VAL A 1 263 ? 47.65073 3.64545 3.16410 1.000 17.37806 263 VAL A O 1
ATOM 2116 N N . THR A 1 264 ? 47.02959 2.03909 1.71124 1.000 16.62522 264 THR A N 1
ATOM 2117 C CA . THR A 1 264 ? 47.76982 2.64795 0.60727 1.000 24.58446 264 THR A CA 1
ATOM 2118 C C . THR A 1 264 ? 47.36262 4.10371 0.42792 1.000 16.42201 264 THR A C 1
ATOM 2119 O O . THR A 1 264 ? 48.21103 4.98990 0.27064 1.000 19.74939 264 THR A O 1
ATOM 2123 N N . TYR A 1 265 ? 46.05045 4.35543 0.45572 1.000 16.18609 265 TYR A N 1
ATOM 2124 C CA . TYR A 1 265 ? 45.50531 5.67535 0.15979 1.000 16.11627 265 TYR A CA 1
ATOM 2125 C C . TYR A 1 265 ? 45.92339 6.71171 1.19983 1.000 19.57720 265 TYR A C 1
ATOM 2126 O O . TYR A 1 265 ? 46.17471 7.87205 0.85579 1.000 20.62410 265 TYR A O 1
ATOM 2135 N N . GLY A 1 266 ? 46.02194 6.31551 2.47194 1.000 21.17810 266 GLY A N 1
ATOM 2136 C CA . GLY A 1 266 ? 46.56655 7.22413 3.46997 1.000 16.06936 266 GLY A CA 1
ATOM 2137 C C . GLY A 1 266 ? 48.05925 7.44829 3.29556 1.000 19.82021 266 GLY A C 1
ATOM 2138 O O . GLY A 1 266 ? 48.54688 8.57884 3.40989 1.000 16.51884 266 GLY A O 1
ATOM 2139 N N . ALA A 1 267 ? 48.80694 6.37834 3.00288 1.000 20.50764 267 ALA A N 1
ATOM 2140 C CA . ALA A 1 267 ? 50.26021 6.49384 2.91850 1.000 16.84529 267 ALA A CA 1
ATOM 2141 C C . ALA A 1 267 ? 50.67955 7.38301 1.75431 1.000 17.03311 267 ALA A C 1
ATOM 2142 O O . ALA A 1 267 ? 51.53551 8.26270 1.90818 1.000 18.53602 267 ALA A O 1
ATOM 2144 N N . GLN A 1 268 ? 50.10463 7.15151 0.57485 1.000 17.17701 268 GLN A N 1
ATOM 2145 C CA . GLN A 1 268 ? 50.48421 7.93992 -0.59305 1.000 17.15945 268 GLN A CA 1
ATOM 2146 C C . GLN A 1 268 ? 50.05917 9.39686 -0.44427 1.000 19.94382 268 GLN A C 1
ATOM 2147 O O . GLN A 1 268 ? 50.73853 10.29438 -0.95840 1.000 21.01635 268 GLN A O 1
ATOM 2153 N N . LEU A 1 269 ? 48.96487 9.66244 0.27996 1.000 16.84673 269 LEU A N 1
ATOM 2154 C CA . LEU A 1 269 ? 48.56693 11.04909 0.50039 1.000 18.19226 269 LEU A CA 1
ATOM 2155 C C . LEU A 1 269 ? 49.58783 11.76723 1.37968 1.000 17.07611 269 LEU A C 1
ATOM 2156 O O . LEU A 1 269 ? 50.01118 12.88844 1.06936 1.000 20.87958 269 LEU A O 1
ATOM 2161 N N . LEU A 1 270 ? 50.00900 11.12306 2.47399 1.000 17.06180 270 LEU A N 1
ATOM 2162 C CA . LEU A 1 270 ? 51.01844 11.71068 3.35044 1.000 17.32349 270 LEU A CA 1
ATOM 2163 C C . LEU A 1 270 ? 52.33112 11.91031 2.60884 1.000 19.89776 270 LEU A C 1
ATOM 2164 O O . LEU A 1 270 ? 53.00412 12.93667 2.77831 1.000 22.83609 270 LEU A O 1
ATOM 2169 N N . LEU A 1 271 ? 52.70589 10.94154 1.77392 1.000 17.73868 271 LEU A N 1
ATOM 2170 C CA . LEU A 1 271 ? 53.96518 11.05918 1.04592 1.000 19.33861 271 LEU A CA 1
ATOM 2171 C C . LEU A 1 271 ? 53.89067 12.12709 -0.03175 1.000 19.12390 271 LEU A C 1
ATOM 2172 O O . LEU A 1 271 ? 54.89810 12.78976 -0.31951 1.000 19.02086 271 LEU A O 1
ATOM 2177 N N . ALA A 1 272 ? 52.72089 12.29471 -0.64791 1.000 17.96755 272 ALA A N 1
ATOM 2178 C CA . ALA A 1 272 ? 52.55479 13.35357 -1.63772 1.000 19.06655 272 ALA A CA 1
ATOM 2179 C C . ALA A 1 272 ? 52.80552 14.71805 -1.01509 1.000 18.94589 272 ALA A C 1
ATOM 2180 O O . ALA A 1 272 ? 53.50085 15.55623 -1.59813 1.000 22.37400 272 ALA A O 1
ATOM 2182 N N . ARG A 1 273 ? 52.26383 14.95378 0.18050 1.000 20.17299 273 ARG A N 1
ATOM 2183 C CA . ARG A 1 273 ? 52.47305 16.23937 0.83580 1.000 21.35550 273 ARG A CA 1
ATOM 2184 C C . ARG A 1 273 ? 53.93462 16.43565 1.20403 1.000 26.49239 273 ARG A C 1
ATOM 2185 O O . ARG A 1 273 ? 54.45078 17.55710 1.15367 1.000 23.37165 273 ARG A O 1
ATOM 2193 N N . LEU A 1 274 ? 54.61600 15.35711 1.58239 1.000 21.66397 274 LEU A N 1
ATOM 2194 C CA . LEU A 1 274 ? 55.99543 15.48194 2.02084 1.000 19.20627 274 LEU A CA 1
ATOM 2195 C C . LEU A 1 274 ? 56.95968 15.64787 0.85529 1.000 21.10639 274 LEU A C 1
ATOM 2196 O O . LEU A 1 274 ? 57.97884 16.32448 1.00172 1.000 30.22186 274 LEU A O 1
ATOM 2201 N N . THR A 1 275 ? 56.65828 15.06765 -0.30131 1.000 23.48756 275 THR A N 1
ATOM 2202 C CA . THR A 1 275 ? 57.61810 14.99525 -1.39753 1.000 22.77190 275 THR A CA 1
ATOM 2203 C C . THR A 1 275 ? 57.20903 15.74922 -2.64929 1.000 25.88798 275 THR A C 1
ATOM 2204 O O . THR A 1 275 ? 58.08632 16.13723 -3.42279 1.000 22.07163 275 THR A O 1
ATOM 2208 N N . ASN A 1 276 ? 55.91148 15.94085 -2.88940 1.000 28.58268 276 ASN A N 1
ATOM 2209 C CA . ASN A 1 276 ? 55.41014 16.41051 -4.18100 1.000 29.42922 276 ASN A CA 1
ATOM 2210 C C . ASN A 1 276 ? 55.90905 15.52556 -5.32429 1.000 29.08877 276 ASN A C 1
ATOM 2211 O O . ASN A 1 276 ? 56.00050 15.97009 -6.47118 1.000 27.93695 276 ASN A O 1
ATOM 2216 N N . ASP A 1 277 ? 56.25170 14.27777 -5.00978 1.000 25.22146 277 ASP A N 1
ATOM 2217 C CA . ASP A 1 277 ? 56.64044 13.30448 -6.02101 1.000 24.32564 277 ASP A CA 1
ATOM 2218 C C . ASP A 1 277 ? 55.42428 12.95010 -6.87076 1.000 29.21349 277 ASP A C 1
ATOM 2219 O O . ASP A 1 277 ? 54.37032 12.57807 -6.34402 1.000 23.01551 277 ASP A O 1
ATOM 2224 N N . SER A 1 278 ? 55.56855 13.07801 -8.19153 1.000 24.34984 278 SER A N 1
ATOM 2225 C CA . SER A 1 278 ? 54.42549 12.89445 -9.07826 1.000 26.41638 278 SER A CA 1
ATOM 2226 C C . SER A 1 278 ? 53.82620 11.49625 -8.95822 1.000 25.79124 278 SER A C 1
ATOM 2227 O O . SER A 1 278 ? 52.63336 11.31633 -9.22706 1.000 24.56908 278 SER A O 1
ATOM 2230 N N . ARG A 1 279 ? 54.62200 10.49886 -8.56139 1.000 20.32158 279 ARG A N 1
ATOM 2231 C CA . ARG A 1 279 ? 54.06531 9.16742 -8.32194 1.000 20.76033 279 ARG A CA 1
ATOM 2232 C C . ARG A 1 279 ? 52.90384 9.22849 -7.33850 1.000 22.82294 279 ARG A C 1
ATOM 2233 O O . ARG A 1 279 ? 51.82441 8.68749 -7.59803 1.000 22.73993 279 ARG A O 1
ATOM 2241 N N . PHE A 1 280 ? 53.11119 9.88358 -6.19610 1.000 23.54406 280 PHE A N 1
ATOM 2242 C CA . PHE A 1 280 ? 52.06962 9.90951 -5.17533 1.000 22.22899 280 PHE A CA 1
ATOM 2243 C C . PHE A 1 280 ? 50.96319 10.88830 -5.54000 1.000 22.80475 280 PHE A C 1
ATOM 2244 O O . PHE A 1 280 ? 49.78040 10.60127 -5.31595 1.000 20.76269 280 PHE A O 1
ATOM 2252 N N . VAL A 1 281 ? 51.32739 12.03666 -6.11642 1.000 22.82157 281 VAL A N 1
ATOM 2253 C CA . VAL A 1 281 ? 50.32393 13.02123 -6.51462 1.000 19.89668 281 VAL A CA 1
ATOM 2254 C C . VAL A 1 281 ? 49.35832 12.41145 -7.51953 1.000 22.30739 281 VAL A C 1
ATOM 2255 O O . VAL A 1 281 ? 48.13630 12.49805 -7.35960 1.000 21.51790 281 VAL A O 1
ATOM 2259 N N . LYS A 1 282 ? 49.89524 11.77061 -8.56284 1.000 18.43967 282 LYS A N 1
ATOM 2260 C CA . LYS A 1 282 ? 49.03954 11.19860 -9.59955 1.000 21.33877 282 LYS A CA 1
ATOM 2261 C C . LYS A 1 282 ? 48.14377 10.10805 -9.03087 1.000 20.46589 282 LYS A C 1
ATOM 2262 O O . LYS A 1 282 ? 46.95750 10.03300 -9.36635 1.000 23.40593 282 LYS A O 1
ATOM 2268 N N . SER A 1 283 ? 48.69373 9.25202 -8.17330 1.000 17.84306 283 SER A N 1
ATOM 2269 C CA . SER A 1 283 ? 47.89827 8.16400 -7.61707 1.000 18.73051 283 SER A CA 1
ATOM 2270 C C . SER A 1 283 ? 46.78688 8.69960 -6.71841 1.000 19.37959 283 SER A C 1
ATOM 2271 O O . SER A 1 283 ? 45.64620 8.22491 -6.79104 1.000 19.20916 283 SER A O 1
ATOM 2274 N N . VAL A 1 284 ? 47.09762 9.68947 -5.87177 1.000 17.06342 284 VAL A N 1
ATOM 2275 C CA . VAL A 1 284 ? 46.06899 10.30251 -5.02706 1.000 17.91600 284 VAL A CA 1
ATOM 2276 C C . VAL A 1 284 ? 44.95390 10.86655 -5.89097 1.000 23.18010 284 VAL A C 1
ATOM 2277 O O . VAL A 1 284 ? 43.76143 10.71332 -5.58652 1.000 17.85558 284 VAL A O 1
ATOM 2281 N N . GLU A 1 285 ? 45.32580 11.52927 -6.98713 1.000 19.22132 285 GLU A N 1
ATOM 2282 C CA . GLU A 1 285 ? 44.32963 12.21099 -7.79761 1.000 22.44723 285 GLU A CA 1
ATOM 2283 C C . GLU A 1 285 ? 43.56422 11.24298 -8.68826 1.000 19.83312 285 GLU A C 1
ATOM 2284 O O . GLU A 1 285 ? 42.39602 11.50025 -8.99794 1.000 17.59833 285 GLU A O 1
ATOM 2290 N N . ARG A 1 286 ? 44.19260 10.13751 -9.10550 1.000 19.59822 286 ARG A N 1
ATOM 2291 C CA . ARG A 1 286 ? 43.44417 9.07635 -9.77409 1.000 23.10593 286 ARG A CA 1
ATOM 2292 C C . ARG A 1 286 ? 42.33049 8.56601 -8.87210 1.000 18.51973 286 ARG A C 1
ATOM 2293 O O . ARG A 1 286 ? 41.17705 8.41388 -9.29787 1.000 16.87499 286 ARG A O 1
ATOM 2301 N N . ASN A 1 287 ? 42.66466 8.29781 -7.61062 1.000 16.71980 287 ASN A N 1
ATOM 2302 C CA . ASN A 1 287 ? 41.67047 7.77594 -6.67618 1.000 20.38093 287 ASN A CA 1
ATOM 2303 C C . ASN A 1 287 ? 40.54866 8.78200 -6.42871 1.000 20.63230 287 ASN A C 1
ATOM 2304 O O . ASN A 1 287 ? 39.36386 8.43842 -6.52014 1.000 16.66892 287 ASN A O 1
ATOM 2309 N N . LEU A 1 288 ? 40.89621 10.03466 -6.11573 1.000 19.54214 288 LEU A N 1
ATOM 2310 C CA . LEU A 1 288 ? 39.84934 10.99739 -5.76729 1.000 16.38083 288 LEU A CA 1
ATOM 2311 C C . LEU A 1 288 ? 39.08336 11.47897 -7.00103 1.000 17.35515 288 LEU A C 1
ATOM 2312 O O . LEU A 1 288 ? 37.89050 11.79918 -6.89899 1.000 17.24165 288 LEU A O 1
ATOM 2317 N N . ASP A 1 289 ? 39.71938 11.51070 -8.17647 1.000 16.74052 289 ASP A N 1
ATOM 2318 C CA . ASP A 1 289 ? 38.94761 11.73742 -9.39897 1.000 16.91739 289 ASP A CA 1
ATOM 2319 C C . ASP A 1 289 ? 37.90181 10.64385 -9.57816 1.000 16.87837 289 ASP A C 1
ATOM 2320 O O . ASP A 1 289 ? 36.71829 10.92851 -9.79258 1.000 16.93332 289 ASP A O 1
ATOM 2325 N N . TYR A 1 290 ? 38.33044 9.37631 -9.48387 1.000 16.82414 290 TYR A N 1
ATOM 2326 C CA . TYR A 1 290 ? 37.41295 8.25301 -9.64546 1.000 16.83038 290 TYR A CA 1
ATOM 2327 C C . TYR A 1 290 ? 36.23986 8.34140 -8.67104 1.000 17.10333 290 TYR A C 1
ATOM 2328 O O . TYR A 1 290 ? 35.11034 7.96895 -9.01223 1.000 17.17552 290 TYR A O 1
ATOM 2337 N N . TRP A 1 291 ? 36.48891 8.84338 -7.45894 1.000 16.47614 291 TRP A N 1
ATOM 2338 C CA . TRP A 1 291 ? 35.44149 8.93723 -6.43849 1.000 16.33319 291 TRP A CA 1
ATOM 2339 C C . TRP A 1 291 ? 34.51270 10.12889 -6.62662 1.000 16.43811 291 TRP A C 1
ATOM 2340 O O . TRP A 1 291 ? 33.35918 10.07891 -6.17201 1.000 16.41777 291 TRP A O 1
ATOM 2351 N N . SER A 1 292 ? 34.98601 11.20622 -7.26789 1.000 16.58037 292 SER A N 1
ATOM 2352 C CA . SER A 1 292 ? 34.25364 12.46564 -7.29407 1.000 16.70293 292 SER A CA 1
ATOM 2353 C C . SER A 1 292 ? 33.71588 12.70013 -8.69400 1.000 17.29626 292 SER A C 1
ATOM 2354 O O . SER A 1 292 ? 32.60693 12.23076 -9.01917 1.000 18.24152 292 SER A O 1
ATOM 2357 N N . THR A 1 293 ? 34.43713 13.40985 -9.56704 1.000 18.32478 293 THR A N 1
ATOM 2358 C CA . THR A 1 293 ? 33.90281 13.77875 -10.87373 1.000 17.41863 293 THR A CA 1
ATOM 2359 C C . THR A 1 293 ? 34.08969 12.70667 -11.92745 1.000 21.78492 293 THR A C 1
ATOM 2360 O O . THR A 1 293 ? 33.44701 12.77744 -12.98516 1.000 18.31605 293 THR A O 1
ATOM 2364 N N . GLY A 1 294 ? 34.96736 11.75363 -11.68458 1.000 18.21996 294 GLY A N 1
ATOM 2365 C CA . GLY A 1 294 ? 35.33749 10.77521 -12.69028 1.000 20.52456 294 GLY A CA 1
ATOM 2366 C C . GLY A 1 294 ? 36.80282 10.94937 -13.04496 1.000 23.96254 294 GLY A C 1
ATOM 2367 O O . GLY A 1 294 ? 37.32759 12.06980 -13.08316 1.000 18.63006 294 GLY A O 1
ATOM 2368 N N . TYR A 1 295 ? 37.47697 9.82649 -13.29259 1.000 17.52554 295 TYR A N 1
ATOM 2369 C CA . TYR A 1 295 ? 38.87710 9.81422 -13.69216 1.000 23.00315 295 TYR A CA 1
ATOM 2370 C C . TYR A 1 295 ? 38.96645 9.66779 -15.20200 1.000 22.63837 295 TYR A C 1
ATOM 2371 O O . TYR A 1 295 ? 38.42202 8.71398 -15.76677 1.000 23.66645 295 TYR A O 1
ATOM 2380 N N . SER A 1 296 ? 39.66506 10.59732 -15.84364 1.000 20.75631 296 SER A N 1
ATOM 2381 C CA . SER A 1 296 ? 39.75476 10.62212 -17.29652 1.000 23.78386 296 SER A CA 1
ATOM 2382 C C . SER A 1 296 ? 40.97672 9.83897 -17.76136 1.000 22.10505 296 SER A C 1
ATOM 2383 O O . SER A 1 296 ? 42.10956 10.17522 -17.40133 1.000 20.51183 296 SER A O 1
ATOM 2386 N N . HIS A 1 297 ? 40.74262 8.81018 -18.57365 1.000 23.82167 297 HIS A N 1
ATOM 2387 C CA . HIS A 1 297 ? 41.79600 8.05293 -19.24102 1.000 35.02300 297 HIS A CA 1
ATOM 2388 C C . HIS A 1 297 ? 42.28337 8.73046 -20.50548 1.000 51.59194 297 HIS A C 1
ATOM 2389 O O . HIS A 1 297 ? 42.93300 8.06774 -21.32560 1.000 54.63330 297 HIS A O 1
ATOM 2396 N N . ASN A 1 298 ? 41.97537 10.02610 -20.64105 1.000 55.23130 298 ASN A N 1
ATOM 2397 C CA . ASN A 1 298 ? 42.07699 10.83394 -21.85441 1.000 54.83817 298 ASN A CA 1
ATOM 2398 C C . ASN A 1 298 ? 40.91732 10.53039 -22.80054 1.000 63.17311 298 ASN A C 1
ATOM 2399 O O . ASN A 1 298 ? 40.29247 11.45549 -23.33029 1.000 58.09587 298 ASN A O 1
ATOM 2404 N N . GLY A 1 299 ? 40.59646 9.24899 -22.99211 1.000 68.85181 299 GLY A N 1
ATOM 2405 C CA . GLY A 1 299 ? 39.56117 8.85606 -23.93251 1.000 61.33206 299 GLY A CA 1
ATOM 2406 C C . GLY A 1 299 ? 38.21459 8.46454 -23.34517 1.000 69.31579 299 GLY A C 1
ATOM 2407 O O . GLY A 1 299 ? 37.21222 8.44690 -24.06724 1.000 63.54886 299 GLY A O 1
ATOM 2408 N N . SER A 1 300 ? 38.16165 8.13930 -22.05357 1.000 44.59036 300 SER A N 1
ATOM 2409 C CA . SER A 1 300 ? 36.89073 7.82106 -21.41300 1.000 49.10893 300 SER A CA 1
ATOM 2410 C C . SER A 1 300 ? 36.95877 8.23683 -19.94986 1.000 36.12619 300 SER A C 1
ATOM 2411 O O . SER A 1 300 ? 38.04019 8.47739 -19.40787 1.000 29.42465 300 SER A O 1
ATOM 2414 N N . ILE A 1 301 ? 35.78619 8.33262 -19.32046 1.000 37.06415 301 ILE A N 1
ATOM 2415 C CA . ILE A 1 301 ? 35.65603 8.74235 -17.92268 1.000 24.28391 301 ILE A CA 1
ATOM 2416 C C . ILE A 1 301 ? 35.27986 7.51867 -17.09970 1.000 34.48392 301 ILE A C 1
ATOM 2417 O O . ILE A 1 301 ? 34.26889 6.86134 -17.37613 1.000 30.77762 301 ILE A O 1
ATOM 2422 N N . GLU A 1 302 ? 36.06992 7.23090 -16.07206 1.000 23.95607 302 GLU A N 1
ATOM 2423 C CA . GLU A 1 302 ? 35.81341 6.11252 -15.17970 1.000 23.86714 302 GLU A CA 1
ATOM 2424 C C . GLU A 1 302 ? 35.42706 6.66195 -13.81057 1.000 25.56826 302 GLU A C 1
ATOM 2425 O O . GLU A 1 302 ? 36.13865 7.50631 -13.25931 1.000 21.29462 302 GLU A O 1
ATOM 2431 N N . ARG A 1 303 ? 34.30772 6.19009 -13.26363 1.000 20.49850 303 ARG A N 1
ATOM 2432 C CA . ARG A 1 303 ? 33.77026 6.80119 -12.05521 1.000 17.42771 303 ARG A CA 1
ATOM 2433 C C . ARG A 1 303 ? 33.06395 5.75484 -11.20910 1.000 23.04986 303 ARG A C 1
ATOM 2434 O O . ARG A 1 303 ? 32.40983 4.85569 -11.74285 1.000 23.37292 303 ARG A O 1
ATOM 2442 N N . ILE A 1 304 ? 33.19368 5.89827 -9.88646 1.000 20.21187 304 ILE A N 1
ATOM 2443 C CA . ILE A 1 304 ? 32.53561 4.99414 -8.95179 1.000 17.81310 304 ILE A CA 1
ATOM 2444 C C . ILE A 1 304 ? 31.02257 5.08028 -9.12653 1.000 19.71358 304 ILE A C 1
ATOM 2445 O O . ILE A 1 304 ? 30.48427 6.09125 -9.59660 1.000 17.21357 304 ILE A O 1
ATOM 2450 N N . THR A 1 305 ? 30.32859 4.00077 -8.75248 1.000 20.32856 305 THR A N 1
ATOM 2451 C CA . THR A 1 305 ? 28.87177 4.02245 -8.73456 1.000 18.55521 305 THR A CA 1
ATOM 2452 C C . THR A 1 305 ? 28.38324 5.11096 -7.78540 1.000 17.11820 305 THR A C 1
ATOM 2453 O O . THR A 1 305 ? 28.90855 5.26842 -6.68115 1.000 17.42823 305 THR A O 1
ATOM 2457 N N . TYR A 1 306 ? 27.38709 5.87559 -8.23170 1.000 20.92223 306 TYR A N 1
ATOM 2458 C CA . TYR A 1 306 ? 26.63147 6.78357 -7.37757 1.000 20.68086 306 TYR A CA 1
ATOM 2459 C C . TYR A 1 306 ? 25.19383 6.29607 -7.27414 1.000 19.82134 306 TYR A C 1
ATOM 2460 O O . TYR A 1 306 ? 24.61434 5.84214 -8.26195 1.000 20.67063 306 TYR A O 1
ATOM 2469 N N . THR A 1 307 ? 24.62438 6.36977 -6.07442 1.000 21.75270 307 THR A N 1
ATOM 2470 C CA . THR A 1 307 ? 23.19754 6.14685 -5.95082 1.000 17.61202 307 THR A CA 1
ATOM 2471 C C . THR A 1 307 ? 22.46391 7.29957 -6.62552 1.000 21.25322 307 THR A C 1
ATOM 2472 O O . THR A 1 307 ? 23.02670 8.38363 -6.79490 1.000 19.23859 307 THR A O 1
ATOM 2476 N N . PRO A 1 308 ? 21.21379 7.08608 -7.04699 1.000 22.45391 308 PRO A N 1
ATOM 2477 C CA . PRO A 1 308 ? 20.41676 8.22245 -7.53707 1.000 23.90940 308 PRO A CA 1
ATOM 2478 C C . PRO A 1 308 ? 20.38692 9.38548 -6.55782 1.000 26.81215 308 PRO A C 1
ATOM 2479 O O . PRO A 1 308 ? 20.36230 10.54690 -6.98887 1.000 18.94925 308 PRO A O 1
ATOM 2483 N N . GLY A 1 309 ? 20.43184 9.10678 -5.24729 1.000 19.63181 309 GLY A N 1
ATOM 2484 C CA . GLY A 1 309 ? 20.41664 10.11719 -4.21254 1.000 20.68030 309 GLY A CA 1
ATOM 2485 C C . GLY A 1 309 ? 21.72647 10.82870 -3.96601 1.000 22.19724 309 GLY A C 1
ATOM 2486 O O . GLY A 1 309 ? 21.78107 11.71190 -3.10423 1.000 21.68310 309 GLY A O 1
ATOM 2487 N N . GLY A 1 310 ? 22.79061 10.46219 -4.67710 1.000 20.84835 310 GLY A N 1
ATOM 2488 C CA . GLY A 1 310 ? 24.04431 11.18906 -4.61658 1.000 17.38620 310 GLY A CA 1
ATOM 2489 C C . GLY A 1 310 ? 25.14949 10.58999 -3.76801 1.000 19.51601 310 GLY A C 1
ATOM 2490 O O . GLY A 1 310 ? 26.19913 11.23020 -3.62444 1.000 18.73897 310 GLY A O 1
ATOM 2491 N N . LEU A 1 311 ? 24.96385 9.39218 -3.21439 1.000 17.68061 311 LEU A N 1
ATOM 2492 C CA . LEU A 1 311 ? 25.99827 8.76051 -2.39835 1.000 17.59428 311 LEU A CA 1
ATOM 2493 C C . LEU A 1 311 ? 27.00526 8.02535 -3.27684 1.000 17.15727 311 LEU A C 1
ATOM 2494 O O . LEU A 1 311 ? 26.62415 7.21598 -4.12488 1.000 16.66543 311 LEU A O 1
ATOM 2499 N N . ALA A 1 312 ? 28.29016 8.29445 -3.06403 1.000 17.14911 312 ALA A N 1
ATOM 2500 C CA . ALA A 1 312 ? 29.33966 7.53198 -3.73985 1.000 16.41136 312 ALA A CA 1
ATOM 2501 C C . ALA A 1 312 ? 29.43229 6.14768 -3.10218 1.000 16.12458 312 ALA A C 1
ATOM 2502 O O . ALA A 1 312 ? 29.76218 6.02932 -1.91908 1.000 16.78098 312 ALA A O 1
ATOM 2504 N N . TRP A 1 313 ? 29.13511 5.10245 -3.88014 1.000 18.49745 313 TRP A N 1
ATOM 2505 C CA . TRP A 1 313 ? 28.75196 3.79235 -3.34629 1.000 18.64026 313 TRP A CA 1
ATOM 2506 C C . TRP A 1 313 ? 29.76669 2.73781 -3.77083 1.000 17.27183 313 TRP A C 1
ATOM 2507 O O . TRP A 1 313 ? 29.77115 2.31451 -4.92983 1.000 18.42523 313 TRP A O 1
ATOM 2518 N N . LEU A 1 314 ? 30.60745 2.30211 -2.83088 1.000 16.05813 314 LEU A N 1
ATOM 2519 C CA . LEU A 1 314 ? 31.69755 1.38089 -3.13097 1.000 16.53413 314 LEU A CA 1
ATOM 2520 C C . LEU A 1 314 ? 31.26325 -0.08132 -3.08592 1.000 19.26246 314 LEU A C 1
ATOM 2521 O O . LEU A 1 314 ? 31.63913 -0.86398 -3.96478 1.000 18.15616 314 LEU A O 1
ATOM 2526 N N . GLU A 1 315 ? 30.51876 -0.48138 -2.05775 1.000 16.12524 315 GLU A N 1
ATOM 2527 C CA . GLU A 1 315 ? 30.06805 -1.86610 -1.95919 1.000 22.54448 315 GLU A CA 1
ATOM 2528 C C . GLU A 1 315 ? 28.99760 -1.96700 -0.87697 1.000 20.09955 315 GLU A C 1
ATOM 2529 O O . GLU A 1 315 ? 28.64470 -0.98150 -0.22434 1.000 19.00016 315 GLU A O 1
ATOM 2535 N N . GLN A 1 316 ? 28.52884 -3.19938 -0.66723 1.000 19.78796 316 GLN A N 1
ATOM 2536 C CA A GLN A 1 316 ? 27.30285 -3.43356 0.08783 0.521 23.42897 316 GLN A CA 1
ATOM 2537 C CA B GLN A 1 316 ? 27.30436 -3.43977 0.08822 0.479 23.43057 316 GLN A CA 1
ATOM 2538 C C . GLN A 1 316 ? 27.49513 -3.23261 1.58490 1.000 23.02964 316 GLN A C 1
ATOM 2539 O O . GLN A 1 316 ? 26.53888 -2.87973 2.28917 1.000 21.49256 316 GLN A O 1
ATOM 2550 N N . TRP A 1 317 ? 28.70213 -3.44438 2.09496 1.000 18.30658 317 TRP A N 1
ATOM 2551 C CA . TRP A 1 317 ? 28.92902 -3.42157 3.53086 1.000 21.80054 317 TRP A CA 1
ATOM 2552 C C . TRP A 1 317 ? 29.67610 -2.16482 3.94494 1.000 21.84167 317 TRP A C 1
ATOM 2553 O O . TRP A 1 317 ? 30.72670 -1.84308 3.37982 1.000 21.37642 317 TRP A O 1
ATOM 2564 N N . GLY A 1 318 ? 29.12891 -1.46281 4.93465 1.000 17.46912 318 GLY A N 1
ATOM 2565 C CA . GLY A 1 318 ? 29.74048 -0.21463 5.36707 1.000 15.02606 318 GLY A CA 1
ATOM 2566 C C . GLY A 1 318 ? 29.85143 0.79855 4.25074 1.000 15.64531 318 GLY A C 1
ATOM 2567 O O . GLY A 1 318 ? 30.90487 1.42883 4.08889 1.000 15.28864 318 GLY A O 1
ATOM 2568 N N . SER A 1 319 ? 28.78147 0.95049 3.46201 1.000 16.68650 319 SER A N 1
ATOM 2569 C CA . SER A 1 319 ? 28.76191 1.90292 2.35469 1.000 15.78853 319 SER A CA 1
ATOM 2570 C C . SER A 1 319 ? 29.10469 3.31167 2.82081 1.000 16.48744 319 SER A C 1
ATOM 2571 O O . SER A 1 319 ? 29.91708 4.00159 2.20008 1.000 18.09886 319 SER A O 1
ATOM 2574 N N . LEU A 1 320 ? 28.46547 3.76654 3.90603 1.000 15.19832 320 LEU A N 1
ATOM 2575 C CA . LEU A 1 320 ? 28.72877 5.10734 4.41244 1.000 16.69607 320 LEU A CA 1
ATOM 2576 C C . LEU A 1 320 ? 30.16182 5.24213 4.92307 1.000 16.76995 320 LEU A C 1
ATOM 2577 O O . LEU A 1 320 ? 30.80498 6.27770 4.69875 1.000 15.13742 320 LEU A O 1
ATOM 2582 N N . ARG A 1 321 ? 30.67172 4.21360 5.62056 1.000 14.83506 321 ARG A N 1
ATOM 2583 C CA . ARG A 1 321 ? 32.07060 4.21455 6.05756 1.000 14.72870 321 ARG A CA 1
ATOM 2584 C C . ARG A 1 321 ? 33.01180 4.45624 4.88313 1.000 15.89092 321 ARG A C 1
ATOM 2585 O O . ARG A 1 321 ? 33.97097 5.23341 4.99066 1.000 16.23963 321 ARG A O 1
ATOM 2593 N N . TYR A 1 322 ? 32.75728 3.79960 3.74794 1.000 14.95280 322 TYR A N 1
ATOM 2594 C CA . TYR A 1 322 ? 33.66348 3.97876 2.61711 1.000 15.06192 322 TYR A CA 1
ATOM 2595 C C . TYR A 1 322 ? 33.57063 5.38893 2.04742 1.000 15.13427 322 TYR A C 1
ATOM 2596 O O . TYR A 1 322 ? 34.59909 5.99280 1.72395 1.000 15.37209 322 TYR A O 1
ATOM 2605 N N . ALA A 1 323 ? 32.35483 5.94089 1.93003 1.000 16.00929 323 ALA A N 1
ATOM 2606 C CA . ALA A 1 323 ? 32.22595 7.30819 1.42790 1.000 17.30323 323 ALA A CA 1
ATOM 2607 C C . ALA A 1 323 ? 32.83387 8.30641 2.40099 1.000 16.96884 323 ALA A C 1
ATOM 2608 O O . ALA A 1 323 ? 33.41976 9.31932 1.98796 1.000 15.30463 323 ALA A O 1
ATOM 2610 N N . SER A 1 324 ? 32.70149 8.03670 3.69770 1.000 15.07163 324 SER A N 1
ATOM 2611 C CA . SER A 1 324 ? 33.32847 8.88724 4.69285 1.000 15.01873 324 SER A CA 1
ATOM 2612 C C . SER A 1 324 ? 34.84885 8.79547 4.61458 1.000 15.00514 324 SER A C 1
ATOM 2613 O O . SER A 1 324 ? 35.53877 9.81585 4.70220 1.000 16.35745 324 SER A O 1
ATOM 2616 N N . ASN A 1 325 ? 35.39109 7.58237 4.46094 1.000 14.94700 325 ASN A N 1
ATOM 2617 C CA . ASN A 1 325 ? 36.83994 7.43895 4.33999 1.000 14.98215 325 ASN A CA 1
ATOM 2618 C C . ASN A 1 325 ? 37.36084 8.20268 3.12700 1.000 15.14390 325 ASN A C 1
ATOM 2619 O O . ASN A 1 325 ? 38.39523 8.87435 3.20597 1.000 16.02665 325 ASN A O 1
ATOM 2624 N N . ALA A 1 326 ? 36.64751 8.11950 1.99843 1.000 15.22307 326 ALA A N 1
ATOM 2625 C CA . ALA A 1 326 ? 37.04335 8.88452 0.81769 1.000 15.71202 326 ALA A CA 1
ATOM 2626 C C . ALA A 1 326 ? 36.95449 10.38401 1.08193 1.000 19.14114 326 ALA A C 1
ATOM 2627 O O . ALA A 1 326 ? 37.85041 11.14221 0.69208 1.000 17.27576 326 ALA A O 1
ATOM 2629 N N . ALA A 1 327 ? 35.89265 10.82300 1.76993 1.000 17.03804 327 ALA A N 1
ATOM 2630 C CA . ALA A 1 327 ? 35.71327 12.24670 2.05071 1.000 15.87331 327 ALA A CA 1
ATOM 2631 C C . ALA A 1 327 ? 36.84226 12.79330 2.91630 1.000 16.24348 327 ALA A C 1
ATOM 2632 O O . ALA A 1 327 ? 37.25254 13.94939 2.75991 1.000 17.51872 327 ALA A O 1
ATOM 2634 N N . PHE A 1 328 ? 37.35148 11.97873 3.84214 1.000 16.14780 328 PHE A N 1
ATOM 2635 C CA . PHE A 1 328 ? 38.45944 12.40726 4.68366 1.000 15.45655 328 PHE A CA 1
ATOM 2636 C C . PHE A 1 328 ? 39.73023 12.59816 3.86088 1.000 15.60909 328 PHE A C 1
ATOM 2637 O O . PHE A 1 328 ? 40.43607 13.60153 4.01949 1.000 18.84669 328 PHE A O 1
ATOM 2645 N N . LEU A 1 329 ? 40.04112 11.64365 2.97531 1.000 15.57978 329 LEU A N 1
ATOM 2646 C CA . LEU A 1 329 ? 41.16236 11.84921 2.05859 1.000 15.75586 329 LEU A CA 1
ATOM 2647 C C . LEU A 1 329 ? 40.95910 13.11209 1.23875 1.000 15.93554 329 LEU A C 1
ATOM 2648 O O . LEU A 1 329 ? 41.88949 13.91228 1.06462 1.000 16.76100 329 LEU A O 1
ATOM 2653 N N . ALA A 1 330 ? 39.74205 13.30700 0.72616 1.000 15.90811 330 ALA A N 1
ATOM 2654 C CA . ALA A 1 330 ? 39.43299 14.50398 -0.04853 1.000 16.10353 330 ALA A CA 1
ATOM 2655 C C . ALA A 1 330 ? 39.64937 15.77453 0.77286 1.000 18.80768 330 ALA A C 1
ATOM 2656 O O . ALA A 1 330 ? 40.25614 16.73416 0.29126 1.000 16.53281 330 ALA A O 1
ATOM 2658 N N . PHE A 1 331 ? 39.15888 15.80148 2.01804 1.000 16.14199 331 PHE A N 1
ATOM 2659 C CA . PHE A 1 331 ? 39.36887 16.97403 2.86858 1.000 18.24901 331 PHE A CA 1
ATOM 2660 C C . PHE A 1 331 ? 40.85441 17.25796 3.06662 1.000 20.49274 331 PHE A C 1
ATOM 2661 O O . PHE A 1 331 ? 41.31557 18.39527 2.89316 1.000 21.73658 331 PHE A O 1
ATOM 2669 N N . VAL A 1 332 ? 41.61779 16.23844 3.46662 1.000 16.32682 332 VAL A N 1
ATOM 2670 C CA . VAL A 1 332 ? 43.02860 16.46137 3.77713 1.000 19.95581 332 VAL A CA 1
ATOM 2671 C C . VAL A 1 332 ? 43.78268 16.90195 2.53041 1.000 19.46408 332 VAL A C 1
ATOM 2672 O O . VAL A 1 332 ? 44.62765 17.80925 2.58008 1.000 19.69633 332 VAL A O 1
ATOM 2676 N N . TYR A 1 333 ? 43.47916 16.28605 1.38625 1.000 20.29682 333 TYR A N 1
ATOM 2677 C CA . TYR A 1 333 ? 44.15429 16.68701 0.15633 1.000 21.98753 333 TYR A CA 1
ATOM 2678 C C . TYR A 1 333 ? 43.77665 18.10949 -0.24762 1.000 22.36542 333 TYR A C 1
ATOM 2679 O O . TYR A 1 333 ? 44.64604 18.90196 -0.63768 1.000 22.06209 333 TYR A O 1
ATOM 2688 N N . SER A 1 334 ? 42.49139 18.46390 -0.14237 1.000 19.49054 334 SER A N 1
ATOM 2689 C CA . SER A 1 334 ? 42.07743 19.80882 -0.52900 1.000 24.86057 334 SER A CA 1
ATOM 2690 C C . SER A 1 334 ? 42.61790 20.87952 0.40616 1.000 21.30180 334 SER A C 1
ATOM 2691 O O . SER A 1 334 ? 42.64037 22.05382 0.02775 1.000 20.54379 334 SER A O 1
ATOM 2694 N N . ASP A 1 335 ? 43.04271 20.51738 1.61478 1.000 21.74794 335 ASP A N 1
ATOM 2695 C CA . ASP A 1 335 ? 43.71539 21.49746 2.45649 1.000 24.06054 335 ASP A CA 1
ATOM 2696 C C . ASP A 1 335 ? 45.19387 21.62659 2.12193 1.000 24.44832 335 ASP A C 1
ATOM 2697 O O . ASP A 1 335 ? 45.86049 22.52332 2.65205 1.000 24.54052 335 ASP A O 1
ATOM 2702 N N . TRP A 1 336 ? 45.71678 20.75917 1.25763 1.000 19.47231 336 TRP A N 1
ATOM 2703 C CA . TRP A 1 336 ? 47.12124 20.80228 0.86269 1.000 21.14777 336 TRP A CA 1
ATOM 2704 C C . TRP A 1 336 ? 47.33313 21.36908 -0.53637 1.000 20.92223 336 TRP A C 1
ATOM 2705 O O . TRP A 1 336 ? 48.13088 22.29168 -0.71186 1.000 23.12864 336 TRP A O 1
ATOM 2716 N N . VAL A 1 337 ? 46.65152 20.79956 -1.53641 1.000 20.74217 337 VAL A N 1
ATOM 2717 C CA . VAL A 1 337 ? 46.91488 21.06937 -2.94753 1.000 31.32645 337 VAL A CA 1
ATOM 2718 C C . VAL A 1 337 ? 46.30521 22.41081 -3.33223 1.000 30.75883 337 VAL A C 1
ATOM 2719 O O . VAL A 1 337 ? 45.29968 22.84950 -2.75932 1.000 27.11002 337 VAL A O 1
ATOM 2723 N N . ASP A 1 338 ? 46.92117 23.06590 -4.32060 1.000 35.47826 338 ASP A N 1
ATOM 2724 C CA . ASP A 1 338 ? 46.54562 24.40551 -4.76696 1.000 44.29909 338 ASP A CA 1
ATOM 2725 C C . ASP A 1 338 ? 45.67885 24.41041 -6.02667 1.000 32.88950 338 ASP A C 1
ATOM 2726 O O . ASP A 1 338 ? 45.21238 25.47863 -6.44363 1.000 33.42530 338 ASP A O 1
ATOM 2731 N N . THR A 1 339 ? 45.44021 23.25525 -6.62674 1.000 24.97271 339 THR A N 1
ATOM 2732 C CA . THR A 1 339 ? 44.86000 23.16602 -7.95524 1.000 23.80905 339 THR A CA 1
ATOM 2733 C C . THR A 1 339 ? 43.33099 23.12844 -7.90906 1.000 19.61368 339 THR A C 1
ATOM 2734 O O . THR A 1 339 ? 42.70680 23.13276 -6.84362 1.000 20.82905 339 THR A O 1
ATOM 2738 N N A GLU A 1 340 ? 42.70347 23.08015 -9.08740 0.527 18.66412 340 GLU A N 1
ATOM 2739 N N B GLU A 1 340 ? 42.74387 23.09729 -9.11150 0.473 18.67382 340 GLU A N 1
ATOM 2740 C CA A GLU A 1 340 ? 41.24580 22.99069 -9.13026 0.527 20.66405 340 GLU A CA 1
ATOM 2741 C CA B GLU A 1 340 ? 41.30815 22.92139 -9.30553 0.473 21.18343 340 GLU A CA 1
ATOM 2742 C C A GLU A 1 340 ? 40.74429 21.74666 -8.40911 0.527 23.89028 340 GLU A C 1
ATOM 2743 C C B GLU A 1 340 ? 40.79126 21.68831 -8.57209 0.473 23.76294 340 GLU A C 1
ATOM 2744 O O A GLU A 1 340 ? 39.64343 21.75795 -7.84207 0.527 23.30051 340 GLU A O 1
ATOM 2745 O O B GLU A 1 340 ? 39.64010 21.67219 -8.11645 0.473 24.39090 340 GLU A O 1
ATOM 2756 N N A LYS A 1 341 ? 41.54778 20.67703 -8.39490 0.527 21.18906 341 LYS A N 1
ATOM 2757 N N B LYS A 1 341 ? 41.63451 20.65623 -8.43247 0.473 21.20347 341 LYS A N 1
ATOM 2758 C CA A LYS A 1 341 ? 41.14855 19.45294 -7.70732 0.527 25.10791 341 LYS A CA 1
ATOM 2759 C CA B LYS A 1 341 ? 41.25362 19.45264 -7.69389 0.473 25.11858 341 LYS A CA 1
ATOM 2760 C C A LYS A 1 341 ? 40.82970 19.70681 -6.23502 0.527 24.33328 341 LYS A C 1
ATOM 2761 C C B LYS A 1 341 ? 40.77445 19.78141 -6.28687 0.473 24.27370 341 LYS A C 1
ATOM 2762 O O A LYS A 1 341 ? 40.00729 18.99078 -5.65022 0.527 21.75301 341 LYS A O 1
ATOM 2763 O O B LYS A 1 341 ? 39.81370 19.17795 -5.79131 0.473 21.40472 341 LYS A O 1
ATOM 2774 N N . ALA A 1 342 ? 41.45275 20.72129 -5.62097 1.000 21.56432 342 ALA A N 1
ATOM 2775 C CA . ALA A 1 342 ? 41.13444 21.04588 -4.23175 1.000 22.85722 342 ALA A CA 1
ATOM 2776 C C . ALA A 1 342 ? 39.67508 21.44429 -4.07325 1.000 21.88411 342 ALA A C 1
ATOM 2777 O O . ALA A 1 342 ? 38.99759 20.99826 -3.13490 1.000 19.82780 342 ALA A O 1
ATOM 2779 N N . LYS A 1 343 ? 39.17126 22.28156 -4.98523 1.000 20.44187 343 LYS A N 1
ATOM 2780 C CA . LYS A 1 343 ? 37.77636 22.70880 -4.90873 1.000 17.99127 343 LYS A CA 1
ATOM 2781 C C . LYS A 1 343 ? 36.83333 21.54355 -5.18099 1.000 18.87126 343 LYS A C 1
ATOM 2782 O O . LYS A 1 343 ? 35.87316 21.32242 -4.43483 1.000 18.79267 343 LYS A O 1
ATOM 2788 N N A ARG A 1 344 ? 37.09848 20.77714 -6.24885 0.636 17.68777 344 ARG A N 1
ATOM 2789 N N B ARG A 1 344 ? 37.10075 20.78693 -6.24482 0.364 17.68935 344 ARG A N 1
ATOM 2790 C CA A ARG A 1 344 ? 36.24243 19.64147 -6.59175 0.636 19.37132 344 ARG A CA 1
ATOM 2791 C CA B ARG A 1 344 ? 36.25687 19.64942 -6.58803 0.364 19.40305 344 ARG A CA 1
ATOM 2792 C C A ARG A 1 344 ? 36.20162 18.61171 -5.46690 0.636 19.63406 344 ARG A C 1
ATOM 2793 C C B ARG A 1 344 ? 36.20045 18.63421 -5.45146 0.364 19.59677 344 ARG A C 1
ATOM 2794 O O A ARG A 1 344 ? 35.13315 18.07049 -5.14928 0.636 18.73162 344 ARG A O 1
ATOM 2795 O O B ARG A 1 344 ? 35.12361 18.13214 -5.10401 0.364 18.76981 344 ARG A O 1
ATOM 2810 N N . TYR A 1 345 ? 37.35525 18.31390 -4.86201 1.000 17.07320 345 TYR A N 1
ATOM 2811 C CA . TYR A 1 345 ? 37.38114 17.30043 -3.80405 1.000 16.79324 345 TYR A CA 1
ATOM 2812 C C . TYR A 1 345 ? 36.68351 17.79856 -2.54650 1.000 17.48331 345 TYR A C 1
ATOM 2813 O O . TYR A 1 345 ? 35.98861 17.03154 -1.86542 1.000 16.55761 345 TYR A O 1
ATOM 2822 N N . ARG A 1 346 ? 36.87302 19.07726 -2.21926 1.000 18.80184 346 ARG A N 1
ATOM 2823 C CA . ARG A 1 346 ? 36.21092 19.66372 -1.05941 1.000 22.30246 346 ARG A CA 1
ATOM 2824 C C . ARG A 1 346 ? 34.69777 19.59303 -1.20117 1.000 23.23455 346 ARG A C 1
ATOM 2825 O O . ARG A 1 346 ? 33.99491 19.18961 -0.26447 1.000 18.25962 346 ARG A O 1
ATOM 2833 N N . ASP A 1 347 ? 34.17980 19.99629 -2.37060 1.000 17.20365 347 ASP A N 1
ATOM 2834 C CA . ASP A 1 347 ? 32.74456 19.92482 -2.62611 1.000 20.46397 347 ASP A CA 1
ATOM 2835 C C . ASP A 1 347 ? 32.24662 18.49236 -2.51815 1.000 17.18822 347 ASP A C 1
ATOM 2836 O O . ASP A 1 347 ? 31.18703 18.23846 -1.93727 1.000 21.29252 347 ASP A O 1
ATOM 2841 N N . PHE A 1 348 ? 33.00557 17.54389 -3.07356 1.000 18.55798 348 PHE A N 1
ATOM 2842 C CA . PHE A 1 348 ? 32.66468 16.13172 -2.95368 1.000 16.63252 348 PHE A CA 1
ATOM 2843 C C . PHE A 1 348 ? 32.56825 15.70712 -1.49321 1.000 16.41272 348 PHE A C 1
ATOM 2844 O O . PHE A 1 348 ? 31.59904 15.05491 -1.08474 1.000 16.33256 348 PHE A O 1
ATOM 2852 N N . ALA A 1 349 ? 33.57357 16.06348 -0.69270 1.000 16.34047 349 ALA A N 1
ATOM 2853 C CA . ALA A 1 349 ? 33.60345 15.63631 0.70308 1.000 17.01416 349 ALA A CA 1
ATOM 2854 C C . ALA A 1 349 ? 32.42571 16.20741 1.47820 1.000 16.50688 349 ALA A C 1
ATOM 2855 O O . ALA A 1 349 ? 31.81299 15.51436 2.29915 1.000 16.06668 349 ALA A O 1
ATOM 2857 N N . VAL A 1 350 ? 32.09665 17.47193 1.23418 1.000 16.53320 350 VAL A N 1
ATOM 2858 C CA . VAL A 1 350 ? 30.96537 18.08191 1.93324 1.000 20.13403 350 VAL A CA 1
ATOM 2859 C C . VAL A 1 350 ? 29.66525 17.38668 1.54436 1.000 17.63601 350 VAL A C 1
ATOM 2860 O O . VAL A 1 350 ? 28.86188 17.01001 2.40455 1.000 16.55193 350 VAL A O 1
ATOM 2864 N N . ARG A 1 351 ? 29.44388 17.19884 0.23913 1.000 16.72712 351 ARG A N 1
ATOM 2865 C CA . ARG A 1 351 ? 28.20995 16.57048 -0.22488 1.000 17.02472 351 ARG A CA 1
ATOM 2866 C C . ARG A 1 351 ? 28.04807 15.16692 0.34959 1.000 18.65528 351 ARG A C 1
ATOM 2867 O O . ARG A 1 351 ? 26.95564 14.79897 0.79005 1.000 18.82233 351 ARG A O 1
ATOM 2875 N N . GLN A 1 352 ? 29.11829 14.35991 0.34450 1.000 16.86379 352 GLN A N 1
ATOM 2876 C CA . GLN A 1 352 ? 29.01481 13.02123 0.92962 1.000 16.05873 352 GLN A CA 1
ATOM 2877 C C . GLN A 1 352 ? 28.70411 13.09263 2.42212 1.000 19.94519 352 GLN A C 1
ATOM 2878 O O . GLN A 1 352 ? 27.85839 12.34266 2.92257 1.000 15.88613 352 GLN A O 1
ATOM 2884 N N . THR A 1 353 ? 29.38245 13.98509 3.14838 1.000 15.93132 353 THR A N 1
ATOM 2885 C CA . THR A 1 353 ? 29.09815 14.14814 4.57034 1.000 15.85978 353 THR A CA 1
ATOM 2886 C C . THR A 1 353 ? 27.65576 14.59614 4.78676 1.000 18.18036 353 THR A C 1
ATOM 2887 O O . THR A 1 353 ? 26.96099 14.07456 5.66924 1.000 19.75769 353 THR A O 1
ATOM 2891 N N . GLU A 1 354 ? 27.16840 15.52382 3.95915 1.000 17.48521 354 GLU A N 1
ATOM 2892 C CA . GLU A 1 354 ? 25.78399 15.96933 4.09786 1.000 18.96842 354 GLU A CA 1
ATOM 2893 C C . GLU A 1 354 ? 24.79118 14.85482 3.78670 1.000 26.24059 354 GLU A C 1
ATOM 2894 O O . GLU A 1 354 ? 23.71053 14.80194 4.39851 1.000 21.24784 354 GLU A O 1
ATOM 2900 N N . TYR A 1 355 ? 25.12773 13.95722 2.85303 1.000 19.25473 355 TYR A N 1
ATOM 2901 C CA . TYR A 1 355 ? 24.26186 12.80553 2.60703 1.000 19.05498 355 TYR A CA 1
ATOM 2902 C C . TYR A 1 355 ? 24.07083 11.99150 3.88353 1.000 19.19756 355 TYR A C 1
ATOM 2903 O O . TYR A 1 355 ? 22.93692 11.72708 4.29793 1.000 17.75248 355 TYR A O 1
ATOM 2912 N N . MET A 1 356 ? 25.16537 11.57330 4.52216 1.000 16.17388 356 MET A N 1
ATOM 2913 C CA . MET A 1 356 ? 24.97934 10.68804 5.66447 1.000 17.75780 356 MET A CA 1
ATOM 2914 C C . MET A 1 356 ? 24.39845 11.40741 6.87952 1.000 17.47232 356 MET A C 1
ATOM 2915 O O . MET A 1 356 ? 23.93358 10.73787 7.81193 1.000 17.92912 356 MET A O 1
ATOM 2920 N N . LEU A 1 357 ? 24.37819 12.73773 6.88608 1.000 16.02889 357 LEU A N 1
ATOM 2921 C CA . LEU A 1 357 ? 23.78512 13.47796 7.99302 1.000 18.86989 357 LEU A CA 1
ATOM 2922 C C . LEU A 1 357 ? 22.32011 13.82855 7.76210 1.000 19.22890 357 LEU A C 1
ATOM 2923 O O . LEU A 1 357 ? 21.70093 14.42759 8.64715 1.000 21.11026 357 LEU A O 1
ATOM 2928 N N . GLY A 1 358 ? 21.74259 13.45761 6.61606 1.000 16.61937 358 GLY A N 1
ATOM 2929 C CA . GLY A 1 358 ? 20.30929 13.58373 6.44686 1.000 17.68448 358 GLY A CA 1
ATOM 2930 C C . GLY A 1 358 ? 19.83440 13.99668 5.06399 1.000 21.21625 358 GLY A C 1
ATOM 2931 O O . GLY A 1 358 ? 18.63654 13.91464 4.77250 1.000 20.60233 358 GLY A O 1
ATOM 2932 N N . ASP A 1 359 ? 20.74686 14.44735 4.20208 1.000 20.60408 359 ASP A N 1
ATOM 2933 C CA . ASP A 1 359 ? 20.36403 14.98219 2.89335 1.000 22.06003 359 ASP A CA 1
ATOM 2934 C C . ASP A 1 359 ? 20.36603 13.83262 1.89050 1.000 23.23325 359 ASP A C 1
ATOM 2935 O O . ASP A 1 359 ? 21.26961 13.67641 1.06213 1.000 22.97580 359 ASP A O 1
ATOM 2940 N N . ASN A 1 360 ? 19.31905 13.02256 1.96556 1.000 17.61403 360 ASN A N 1
ATOM 2941 C CA . ASN A 1 360 ? 19.27738 11.75814 1.24766 1.000 17.56854 360 ASN A CA 1
ATOM 2942 C C . ASN A 1 360 ? 17.82236 11.39005 1.00783 1.000 23.30845 360 ASN A C 1
ATOM 2943 O O . ASN A 1 360 ? 16.91171 12.02692 1.55956 1.000 19.71137 360 ASN A O 1
ATOM 2948 N N . PRO A 1 361 ? 17.56201 10.38178 0.15807 1.000 20.53306 361 PRO A N 1
ATOM 2949 C CA . PRO A 1 361 ? 16.16439 10.02425 -0.13935 1.000 23.30249 361 PRO A CA 1
ATOM 2950 C C . PRO A 1 361 ? 15.40376 9.47627 1.05147 1.000 23.45418 361 PRO A C 1
ATOM 2951 O O . PRO A 1 361 ? 14.17196 9.57085 1.05623 1.000 26.44451 361 PRO A O 1
ATOM 2955 N N . GLN A 1 362 ? 16.08320 8.91408 2.05753 1.000 22.52844 362 GLN A N 1
ATOM 2956 C CA . GLN A 1 362 ? 15.38556 8.45282 3.25275 1.000 23.95668 362 GLN A CA 1
ATOM 2957 C C . GLN A 1 362 ? 15.05132 9.59836 4.19865 1.000 25.41237 362 GLN A C 1
ATOM 2958 O O . GLN A 1 362 ? 14.36773 9.36940 5.20293 1.000 23.46840 362 GLN A O 1
ATOM 2964 N N . GLN A 1 363 ? 15.52282 10.81010 3.89134 1.000 23.03511 363 GLN A N 1
ATOM 2965 C CA . GLN A 1 363 ? 15.30564 12.00175 4.70804 1.000 21.12637 363 GLN A CA 1
ATOM 2966 C C . GLN A 1 363 ? 15.58384 11.71570 6.18119 1.000 25.50636 363 GLN A C 1
ATOM 2967 O O . GLN A 1 363 ? 14.73443 11.92101 7.04601 1.000 21.72562 363 GLN A O 1
ATOM 2973 N N . ARG A 1 364 ? 16.78022 11.19813 6.46250 1.000 17.55307 364 ARG A N 1
ATOM 2974 C CA . ARG A 1 364 ? 17.12339 10.86763 7.83761 1.000 19.46660 364 ARG A CA 1
ATOM 2975 C C . ARG A 1 364 ? 18.63241 10.81988 8.00910 1.000 19.71192 364 ARG A C 1
ATOM 2976 O O . ARG A 1 364 ? 19.37593 10.43572 7.09858 1.000 17.55334 364 ARG A O 1
ATOM 2984 N N . SER A 1 365 ? 19.06160 11.19999 9.20484 1.000 19.23142 365 SER A N 1
ATOM 2985 C CA . SER A 1 365 ? 20.43398 10.98984 9.63263 1.000 16.73298 365 SER A CA 1
ATOM 2986 C C . SER A 1 365 ? 20.74579 9.49620 9.71637 1.000 16.00854 365 SER A C 1
ATOM 2987 O O . SER A 1 365 ? 19.89549 8.68792 10.09806 1.000 16.84622 365 SER 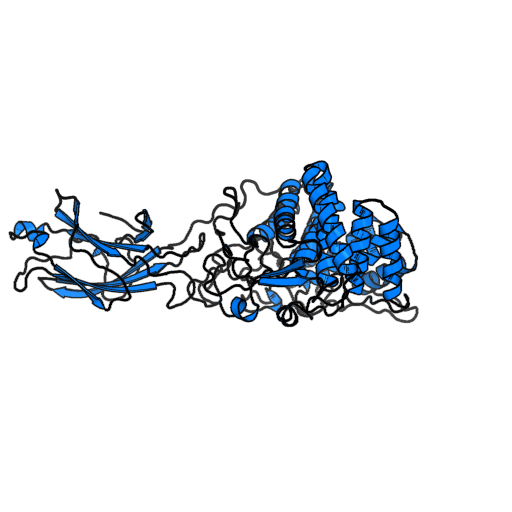A O 1
ATOM 2990 N N . PHE A 1 366 ? 21.97108 9.12375 9.35138 1.000 15.76986 366 PHE A N 1
ATOM 2991 C CA . PHE A 1 366 ? 22.45888 7.77079 9.58671 1.000 15.53809 366 PHE A CA 1
ATOM 2992 C C . PHE A 1 366 ? 23.44658 7.71847 10.74286 1.000 18.18999 366 PHE A C 1
ATOM 2993 O O . PHE A 1 366 ? 24.25762 6.78870 10.82426 1.000 16.97171 366 PHE A O 1
ATOM 3001 N N . VAL A 1 367 ? 23.37286 8.68761 11.65078 1.000 15.31060 367 VAL A N 1
ATOM 3002 C CA . VAL A 1 367 ? 24.17474 8.70592 12.86841 1.000 15.11939 367 VAL A CA 1
ATOM 3003 C C . VAL A 1 367 ? 23.22461 8.48797 14.03478 1.000 16.11659 367 VAL A C 1
ATOM 3004 O O . VAL A 1 367 ? 22.28976 9.27649 14.22688 1.000 18.99202 367 VAL A O 1
ATOM 3008 N N . VAL A 1 368 ? 23.44988 7.41126 14.80177 1.000 14.97846 368 VAL A N 1
ATOM 3009 C CA . VAL A 1 368 ? 22.53099 7.05639 15.88068 1.000 15.73037 368 VAL A CA 1
ATOM 3010 C C . VAL A 1 368 ? 22.45512 8.20800 16.87187 1.000 16.88234 368 VAL A C 1
ATOM 3011 O O . VAL A 1 368 ? 23.47602 8.80923 17.23501 1.000 15.03032 368 VAL A O 1
ATOM 3015 N N . GLY A 1 369 ? 21.23499 8.54788 17.28333 1.000 15.33022 369 GLY A N 1
ATOM 3016 C CA . GLY A 1 369 ? 21.06608 9.58438 18.28939 1.000 22.35305 369 GLY A CA 1
ATOM 3017 C C . GLY A 1 369 ? 21.38198 10.99701 17.84131 1.000 17.83263 369 GLY A C 1
ATOM 3018 O O . GLY A 1 369 ? 21.55391 11.88376 18.68662 1.000 17.86749 369 GLY A O 1
ATOM 3019 N N . TYR A 1 370 ? 21.44566 11.24440 16.53732 1.000 15.70686 370 TYR A N 1
ATOM 3020 C CA . TYR A 1 370 ? 21.71709 12.58000 16.03515 1.000 15.90488 370 TYR A CA 1
ATOM 3021 C C . TYR A 1 370 ? 20.80055 12.89473 14.86393 1.000 18.48957 370 TYR A C 1
ATOM 3022 O O . TYR A 1 370 ? 20.60354 12.06199 13.97432 1.000 16.09421 370 TYR A O 1
ATOM 3031 N N . GLY A 1 371 ? 20.24986 14.10040 14.86596 1.000 18.34800 371 GLY A N 1
ATOM 3032 C CA . GLY A 1 371 ? 19.58442 14.59967 13.68223 1.000 21.20752 371 GLY A CA 1
ATOM 3033 C C . GLY A 1 371 ? 18.16875 14.07101 13.51397 1.000 20.70195 371 GLY A C 1
ATOM 3034 O O . GLY A 1 371 ? 17.47568 13.69348 14.47519 1.000 19.44795 371 GLY A O 1
ATOM 3035 N N . LYS A 1 372 ? 17.72703 14.07656 12.25829 1.000 21.12500 372 LYS A N 1
ATOM 3036 C CA . LYS A 1 372 ? 16.34943 13.72705 11.93071 1.000 17.46239 372 LYS A CA 1
ATOM 3037 C C . LYS A 1 372 ? 16.20859 12.21572 11.80284 1.000 19.66950 372 LYS A C 1
ATOM 3038 O O . LYS A 1 372 ? 16.95583 11.57673 11.04825 1.000 17.02352 372 LYS A O 1
ATOM 3044 N N . ASN A 1 373 ? 15.25680 11.65254 12.54874 1.000 18.97033 373 ASN A N 1
ATOM 3045 C CA . ASN A 1 373 ? 14.85999 10.24732 12.48202 1.000 17.99684 373 ASN A CA 1
ATOM 3046 C C . ASN A 1 373 ? 16.06135 9.29009 12.37051 1.000 16.82938 373 ASN A C 1
ATOM 3047 O O . ASN A 1 373 ? 16.11709 8.47346 11.44696 1.000 19.42712 373 ASN A O 1
ATOM 3052 N N . PRO A 1 374 ? 17.02287 9.36694 13.29217 1.000 16.52181 374 PRO A N 1
ATOM 3053 C CA . PRO A 1 374 ? 18.22751 8.52938 13.18909 1.000 16.14920 374 PRO A CA 1
ATOM 3054 C C . PRO A 1 374 ? 17.90069 7.05764 13.37942 1.000 20.09110 374 PRO A C 1
ATOM 3055 O O . PRO A 1 374 ? 16.81060 6.71341 13.85736 1.000 17.45385 374 PRO A O 1
ATOM 3059 N N . PRO A 1 375 ? 18.82506 6.15447 13.04440 1.000 15.87129 375 PRO A N 1
ATOM 3060 C CA . PRO A 1 375 ? 18.53781 4.72199 13.20136 1.000 17.85282 375 PRO A CA 1
ATOM 3061 C C . PRO A 1 375 ? 18.29757 4.36777 14.66370 1.000 16.13107 375 PRO A C 1
ATOM 3062 O O . PRO A 1 375 ? 19.07076 4.74825 15.54937 1.000 16.13484 375 PRO A O 1
ATOM 3066 N N . LYS A 1 376 ? 17.19064 3.65642 14.90790 1.000 16.58721 376 LYS A N 1
ATOM 3067 C CA . LYS A 1 376 ? 16.80631 3.24472 16.25382 1.000 19.09105 376 LYS A CA 1
ATOM 3068 C C . LYS A 1 376 ? 17.29416 1.85025 16.61370 1.000 16.95222 376 LYS A C 1
ATOM 3069 O O . LYS A 1 376 ? 17.33048 1.50420 17.80363 1.000 15.53153 376 LYS A O 1
ATOM 3075 N N . HIS A 1 377 ? 17.65537 1.03012 15.62397 1.000 15.62944 377 HIS A N 1
ATOM 3076 C CA . HIS A 1 377 ? 17.96627 -0.37985 15.87116 1.000 19.11650 377 HIS A CA 1
ATOM 3077 C C . HIS A 1 377 ? 19.34947 -0.76536 15.34523 1.000 15.31196 377 HIS A C 1
ATOM 3078 O O . HIS A 1 377 ? 19.48610 -1.72787 14.58852 1.000 17.19834 377 HIS A O 1
ATOM 3085 N N . PRO A 1 378 ? 20.40682 -0.05436 15.74691 1.000 15.20870 378 PRO A N 1
ATOM 3086 C CA . PRO A 1 378 ? 21.74284 -0.45031 15.28703 1.000 14.88705 378 PRO A CA 1
ATOM 3087 C C . PRO A 1 378 ? 22.08761 -1.84624 15.78609 1.000 16.48112 378 PRO A C 1
ATOM 3088 O O . PRO A 1 378 ? 21.64206 -2.28394 16.84591 1.000 15.68754 378 PRO A O 1
ATOM 3092 N N . HIS A 1 379 ? 22.86994 -2.55654 14.98289 1.000 17.09604 379 HIS A N 1
ATOM 3093 C CA . HIS A 1 379 ? 23.26899 -3.93529 15.25653 1.000 17.26839 379 HIS A CA 1
ATOM 3094 C C . HIS A 1 379 ? 24.34687 -3.90794 16.34003 1.000 20.95680 379 HIS A C 1
ATOM 3095 O O . HIS A 1 379 ? 25.54726 -3.91716 16.05810 1.000 15.80063 379 HIS A O 1
ATOM 3102 N N . HIS A 1 380 ? 23.91532 -3.88280 17.60552 1.000 17.52259 380 HIS A N 1
ATOM 3103 C CA . HIS A 1 380 ? 24.82754 -3.65856 18.72688 1.000 18.26980 380 HIS A CA 1
ATOM 3104 C C . HIS A 1 380 ? 24.28636 -4.36703 19.96005 1.000 16.29440 380 HIS A C 1
ATOM 3105 O O . HIS A 1 380 ? 23.21878 -4.00380 20.46068 1.000 16.52439 380 HIS A O 1
ATOM 3112 N N . ARG A 1 381 ? 25.03795 -5.34796 20.46111 1.000 17.20672 381 ARG A N 1
ATOM 3113 C CA . ARG A 1 381 ? 24.55157 -6.18730 21.55691 1.000 17.67446 381 ARG A CA 1
ATOM 3114 C C . ARG A 1 381 ? 24.27440 -5.37712 22.82034 1.000 18.01516 381 ARG A C 1
ATOM 3115 O O . ARG A 1 381 ? 23.19284 -5.47492 23.40995 1.000 18.230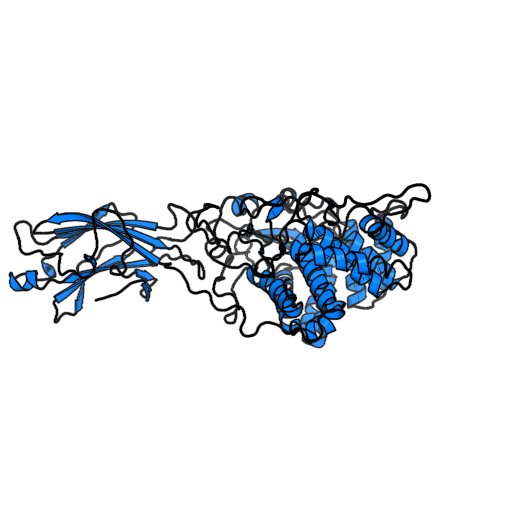77 381 ARG A O 1
ATOM 3123 N N . THR A 1 382 ? 25.23651 -4.57300 23.26121 1.000 16.88930 382 THR A N 1
ATOM 3124 C CA . THR A 1 382 ? 25.08156 -3.96775 24.58088 1.000 16.59463 382 THR A CA 1
ATOM 3125 C C . THR A 1 382 ? 24.08936 -2.81361 24.56601 1.000 19.75885 382 THR A C 1
ATOM 3126 O O . THR A 1 382 ? 23.35475 -2.61545 25.54311 1.000 17.30492 382 THR A O 1
ATOM 3130 N N . ALA A 1 383 ? 24.04532 -2.04389 23.47565 1.000 15.78749 383 ALA A N 1
ATOM 3131 C CA . ALA A 1 383 ? 23.04222 -0.98648 23.38508 1.000 17.36823 383 ALA A CA 1
ATOM 3132 C C . ALA A 1 383 ? 21.63539 -1.56161 23.31533 1.000 15.00114 383 ALA A C 1
ATOM 3133 O O . ALA A 1 383 ? 20.69090 -0.95239 23.83148 1.000 15.25518 383 ALA A O 1
ATOM 3135 N N . HIS A 1 384 ? 21.47259 -2.72113 22.67686 1.000 15.93787 384 HIS A N 1
ATOM 3136 C CA . HIS A 1 384 ? 20.15799 -3.35094 22.61985 1.000 19.04550 384 HIS A CA 1
ATOM 3137 C C . HIS A 1 384 ? 19.74477 -3.85143 23.99903 1.000 16.57970 384 HIS A C 1
ATOM 3138 O O . HIS A 1 384 ? 18.64859 -3.54563 24.48377 1.000 18.62009 384 HIS A O 1
ATOM 3145 N N . GLY A 1 385 ? 20.61796 -4.60868 24.64500 1.000 17.39962 385 GLY A N 1
ATOM 3146 C CA . GLY A 1 385 ? 20.40258 -5.02295 26.01848 1.000 18.89407 385 GLY A CA 1
ATOM 3147 C C . GLY A 1 385 ? 19.48288 -6.21187 26.19126 1.000 20.26079 385 GLY A C 1
ATOM 3148 O O . GLY A 1 385 ? 18.63006 -6.19991 27.08560 1.000 19.29280 385 GLY A O 1
ATOM 3149 N N . SER A 1 386 ? 19.63464 -7.25143 25.36756 1.000 14.87900 386 SER A N 1
ATOM 3150 C CA . SER A 1 386 ? 18.80421 -8.44175 25.52229 1.000 18.93591 386 SER A CA 1
ATOM 3151 C C . SER A 1 386 ? 19.15074 -9.19885 26.80221 1.000 19.54307 386 SER A C 1
ATOM 3152 O O . SER A 1 386 ? 20.32493 -9.43798 27.10442 1.000 17.53167 386 SER A O 1
ATOM 3155 N N . TRP A 1 387 ? 18.12428 -9.60315 27.54474 1.000 18.02546 387 TRP A N 1
ATOM 3156 C CA . TRP A 1 387 ? 18.31037 -10.51413 28.66484 1.000 20.54872 387 TRP A CA 1
ATOM 3157 C C . TRP A 1 387 ? 18.03570 -11.95373 28.27337 1.000 23.59543 387 TRP A C 1
ATOM 3158 O O . TRP A 1 387 ? 18.09818 -12.83961 29.13000 1.000 19.59784 387 TRP A O 1
ATOM 3169 N N . ALA A 1 388 ? 17.71998 -12.20250 27.00042 1.000 15.78370 388 ALA A N 1
ATOM 3170 C CA . ALA A 1 388 ? 17.14527 -13.47092 26.57992 1.000 16.90748 388 ALA A CA 1
ATOM 3171 C C . ALA A 1 388 ? 17.89750 -14.10445 25.42114 1.000 21.69440 388 ALA A C 1
ATOM 3172 O O . ALA A 1 388 ? 17.38325 -15.05765 24.82055 1.000 16.36800 388 ALA A O 1
ATOM 3174 N N . ASN A 1 389 ? 19.09074 -13.60039 25.08918 1.000 17.37374 389 ASN A N 1
ATOM 3175 C CA . ASN A 1 389 ? 19.87772 -14.12794 23.97533 1.000 15.83974 389 ASN A CA 1
ATOM 3176 C C . ASN A 1 389 ? 19.04171 -14.17867 22.69711 1.000 20.12780 389 ASN A C 1
ATOM 3177 O O . ASN A 1 389 ? 19.05863 -15.16035 21.94976 1.000 16.38890 389 ASN A O 1
ATOM 3182 N N . GLN A 1 390 ? 18.29007 -13.10685 22.45007 1.000 19.14235 390 GLN A N 1
ATOM 3183 C CA . GLN A 1 390 ? 17.44359 -12.99586 21.26894 1.000 21.46548 390 GLN A CA 1
ATOM 3184 C C . GLN A 1 390 ? 17.49211 -11.56474 20.75844 1.000 20.95946 390 GLN A C 1
ATOM 3185 O O . GLN A 1 390 ? 17.38854 -10.60964 21.53715 1.000 16.94239 390 GLN A O 1
ATOM 3191 N N . MET A 1 391 ? 17.63559 -11.42262 19.43901 1.000 18.98083 391 MET A N 1
ATOM 3192 C CA . MET A 1 391 ? 17.76592 -10.09493 18.85479 1.000 16.81291 391 MET A CA 1
ATOM 3193 C C . MET A 1 391 ? 16.45849 -9.30523 18.89468 1.000 20.12905 391 MET A C 1
ATOM 3194 O O . MET A 1 391 ? 16.49017 -8.07139 18.81478 1.000 18.76716 391 MET A O 1
ATOM 3199 N N . ASN A 1 392 ? 15.31422 -9.96916 19.03829 1.000 17.56851 392 ASN A N 1
ATOM 3200 C CA . ASN A 1 392 ? 14.03996 -9.26431 19.05314 1.000 18.30966 392 ASN A CA 1
ATOM 3201 C C . ASN A 1 392 ? 13.47768 -9.09764 20.45463 1.000 19.77857 392 ASN A C 1
ATOM 3202 O O . ASN A 1 392 ? 12.30867 -8.73269 20.59693 1.000 21.68284 392 ASN A O 1
ATOM 3207 N N . VAL A 1 393 ? 14.27804 -9.35256 21.48719 1.000 19.74750 393 VAL A N 1
ATOM 3208 C CA . VAL A 1 393 ? 13.86524 -9.17065 22.88009 1.000 20.74544 393 VAL A CA 1
ATOM 3209 C C . VAL A 1 393 ? 14.93211 -8.34808 23.59644 1.000 18.56125 393 VAL A C 1
ATOM 3210 O O . VAL A 1 393 ? 16.05898 -8.82848 23.76770 1.000 20.36357 393 VAL A O 1
ATOM 3214 N N . PRO A 1 394 ? 14.63969 -7.11384 24.03243 1.000 17.29184 394 PRO A N 1
ATOM 3215 C CA . PRO A 1 394 ? 13.36884 -6.38647 23.90813 1.000 18.44970 394 PRO A CA 1
ATOM 3216 C C . PRO A 1 394 ? 13.16820 -5.91856 22.47760 1.000 17.90669 394 PRO A C 1
ATOM 3217 O O . PRO A 1 394 ? 14.08915 -6.00896 21.66736 1.000 18.77400 394 PRO A O 1
ATOM 3221 N N . GLU A 1 395 ? 11.98499 -5.41979 22.12463 1.000 17.19584 395 GLU A N 1
ATOM 3222 C CA . GLU A 1 395 ? 11.72301 -5.06029 20.73787 1.000 16.83372 395 GLU A CA 1
ATOM 3223 C C . GLU A 1 395 ? 12.34511 -3.73147 20.34603 1.000 24.29136 395 GLU A C 1
ATOM 3224 O O . GLU A 1 395 ? 12.41947 -3.43372 19.14797 1.000 21.54138 395 GLU A O 1
ATOM 3230 N N . ASN A 1 396 ? 12.78579 -2.93688 21.31960 1.000 22.46403 396 ASN A N 1
ATOM 3231 C CA . ASN A 1 396 ? 13.51690 -1.70348 21.07457 1.000 19.96185 396 ASN A CA 1
ATOM 3232 C C . ASN A 1 396 ? 14.76761 -1.67790 21.94494 1.000 20.03380 396 ASN A C 1
ATOM 3233 O O . ASN A 1 396 ? 14.83177 -2.34360 22.97732 1.000 17.59566 396 ASN A O 1
ATOM 3238 N N . HIS A 1 397 ? 15.77895 -0.92191 21.50712 1.000 15.59741 397 HIS A N 1
ATOM 3239 C CA . HIS A 1 397 ? 17.03011 -0.86311 22.25526 1.000 15.27968 397 HIS A CA 1
ATOM 3240 C C . HIS A 1 397 ? 16.79598 -0.23401 23.62013 1.000 17.72467 397 HIS A C 1
ATOM 3241 O O . HIS A 1 397 ? 16.03335 0.72880 23.75876 1.000 15.84954 397 HIS A O 1
ATOM 3248 N N . ARG A 1 398 ? 17.46690 -0.77222 24.63031 1.000 17.01028 398 ARG A N 1
ATOM 3249 C CA . ARG A 1 398 ? 17.38963 -0.15047 25.94346 1.000 15.08175 398 ARG A CA 1
ATOM 3250 C C . ARG A 1 398 ? 18.22641 1.11893 26.02321 1.000 21.72988 398 ARG A C 1
ATOM 3251 O O . ARG A 1 398 ? 17.92031 2.00348 26.83276 1.000 20.06448 398 ARG A O 1
ATOM 3259 N N . HIS A 1 399 ? 19.27192 1.23614 25.19824 1.000 16.56549 399 HIS A N 1
ATOM 3260 C CA . HIS A 1 399 ? 20.22349 2.33481 25.31020 1.000 16.26860 399 HIS A CA 1
ATOM 3261 C C . HIS A 1 399 ? 20.44433 3.00137 23.96103 1.000 16.89141 399 HIS A C 1
ATOM 3262 O O . HIS A 1 399 ? 20.35312 2.36226 22.90656 1.000 16.81211 399 HIS A O 1
ATOM 3269 N N . THR A 1 400 ? 20.76844 4.29107 24.01205 1.000 17.84561 400 THR A N 1
ATOM 3270 C CA . THR A 1 400 ? 21.03734 5.07208 22.81098 1.000 18.44603 400 THR A CA 1
ATOM 3271 C C . THR A 1 400 ? 22.53256 5.06844 22.52404 1.000 18.21187 400 THR A C 1
ATOM 3272 O O . THR A 1 400 ? 23.32550 5.62197 23.29638 1.000 15.65649 400 THR A O 1
ATOM 3276 N N . LEU A 1 401 ? 22.90981 4.47756 21.39665 1.000 16.56959 401 LEU A N 1
ATOM 3277 C CA . LEU A 1 401 ? 24.31534 4.38170 21.00691 1.000 15.80809 401 LEU A CA 1
ATOM 3278 C C . LEU A 1 401 ? 24.72907 5.65651 20.26645 1.000 17.87805 401 LEU A C 1
ATOM 3279 O O . LEU A 1 401 ? 25.02022 5.65673 19.06944 1.000 18.06888 401 LEU A O 1
ATOM 3284 N N . TYR A 1 402 ? 24.74383 6.76480 21.01281 1.000 17.08114 402 TYR A N 1
ATOM 3285 C CA . TYR A 1 402 ? 24.98837 8.07546 20.41443 1.000 15.35083 402 TYR A CA 1
ATOM 3286 C C . TYR A 1 402 ? 26.24374 8.07016 19.55304 1.000 15.04559 402 TYR A C 1
ATOM 3287 O O . TYR A 1 402 ? 27.29304 7.57195 19.96691 1.000 17.72411 402 TYR A O 1
ATOM 3296 N N . GLY A 1 403 ? 26.12327 8.63642 18.35227 1.000 16.17984 403 GLY A N 1
ATOM 3297 C CA . GLY A 1 403 ? 27.26645 8.93037 17.51143 1.000 14.64966 403 GLY A CA 1
ATOM 3298 C C . GLY A 1 403 ? 27.63900 7.86724 16.49794 1.000 14.51947 403 GLY A C 1
ATOM 3299 O O . GLY A 1 403 ? 28.45609 8.14871 15.61468 1.000 15.43659 403 GLY A O 1
ATOM 3300 N N . ALA A 1 404 ? 27.09314 6.65344 16.59635 1.000 15.18125 404 ALA A N 1
ATOM 3301 C CA . ALA A 1 404 ? 27.51345 5.58238 15.69616 1.000 16.44365 404 ALA A CA 1
ATOM 3302 C C . ALA A 1 404 ? 27.01177 5.83447 14.27979 1.000 14.47453 404 ALA A C 1
ATOM 3303 O O . ALA A 1 404 ? 25.82427 6.08624 14.06716 1.000 14.61647 404 ALA A O 1
ATOM 3305 N N . LEU A 1 405 ? 27.92664 5.75841 13.30888 1.000 14.44811 405 LEU A N 1
ATOM 3306 C CA . LEU A 1 405 ? 27.58602 5.80938 11.89124 1.000 14.56440 405 LEU A CA 1
ATOM 3307 C C . LEU A 1 405 ? 27.26770 4.39487 11.40041 1.000 14.55920 405 LEU A C 1
ATOM 3308 O O . LEU A 1 405 ? 28.13104 3.50937 11.46027 1.000 14.45691 405 LEU A O 1
ATOM 3313 N N . VAL A 1 406 ? 26.04035 4.17944 10.89944 1.000 14.71428 406 VAL A N 1
ATOM 3314 C CA . VAL A 1 406 ? 25.61782 2.84068 10.49283 1.000 14.76935 406 VAL A CA 1
ATOM 3315 C C . VAL A 1 406 ? 26.10919 2.54216 9.08002 1.000 16.17895 406 VAL A C 1
ATOM 3316 O O . VAL A 1 406 ? 26.56675 3.44276 8.36844 1.000 14.87735 406 VAL A O 1
ATOM 3320 N N . GLY A 1 407 ? 26.01527 1.27118 8.67317 1.000 14.91575 407 GLY A N 1
ATOM 3321 C CA . GLY A 1 407 ? 26.42951 0.88735 7.32550 1.000 15.03390 407 GLY A CA 1
ATOM 3322 C C . GLY A 1 407 ? 25.73100 1.68374 6.23631 1.000 17.16869 407 GLY A C 1
ATOM 3323 O O . GLY A 1 407 ? 26.35817 2.10322 5.26015 1.000 18.04409 407 GLY A O 1
ATOM 3324 N N . GLY A 1 408 ? 24.42515 1.90549 6.38648 1.000 15.51932 408 GLY A N 1
ATOM 3325 C CA . GLY A 1 408 ? 23.71834 2.83412 5.54065 1.000 15.59594 408 GLY A CA 1
ATOM 3326 C C . GLY A 1 408 ? 23.10099 2.20566 4.30409 1.000 16.94885 408 GLY A C 1
ATOM 3327 O O . GLY A 1 408 ? 22.98568 0.98331 4.18738 1.000 19.53391 408 GLY A O 1
ATOM 3328 N N . PRO A 1 409 ? 22.69464 3.04441 3.35283 1.000 16.69376 409 PRO A N 1
ATOM 3329 C CA . PRO A 1 409 ? 21.85273 2.56865 2.24546 1.000 17.12418 409 PRO A CA 1
ATOM 3330 C C . PRO A 1 409 ? 22.59124 1.68344 1.25202 1.000 16.47629 409 PRO A C 1
ATOM 3331 O O . PRO A 1 409 ? 23.82178 1.65179 1.19051 1.000 19.22642 409 PRO A O 1
ATOM 3335 N N . GLY A 1 410 ? 21.79809 0.96027 0.46012 1.000 16.80722 410 GLY A N 1
ATOM 3336 C CA . GLY A 1 410 ? 22.29272 0.21650 -0.68138 1.000 16.96549 410 GLY A CA 1
ATOM 3337 C C . GLY A 1 410 ? 22.46398 1.10127 -1.91353 1.000 25.48679 410 GLY A C 1
ATOM 3338 O O . GLY A 1 410 ? 22.30859 2.32322 -1.87119 1.000 19.27692 410 GLY A O 1
ATOM 3339 N N . ARG A 1 411 ? 22.79556 0.45541 -3.04007 1.000 17.42603 411 ARG A N 1
ATOM 3340 C CA . ARG A 1 411 ? 23.17672 1.21522 -4.22902 1.000 20.89180 411 ARG A CA 1
ATOM 3341 C C . ARG A 1 411 ? 22.01332 1.96437 -4.85319 1.000 18.19071 411 ARG A C 1
ATOM 3342 O O . ARG A 1 411 ? 22.24575 2.83823 -5.70178 1.000 17.84588 411 ARG A O 1
ATOM 3350 N N . ASP A 1 412 ? 20.78322 1.64225 -4.46008 1.000 17.97543 412 ASP A N 1
ATOM 3351 C CA . ASP A 1 412 ? 19.58978 2.35508 -4.89161 1.000 24.04110 412 ASP A CA 1
ATOM 3352 C C . ASP A 1 412 ? 19.01426 3.23473 -3.77893 1.000 18.32685 412 ASP A C 1
ATOM 3353 O O . ASP A 1 412 ? 17.82795 3.57385 -3.81077 1.000 19.52896 412 ASP A O 1
ATOM 3358 N N . ASP A 1 413 ? 19.82901 3.59212 -2.78819 1.000 17.77257 413 ASP A N 1
ATOM 3359 C CA . ASP A 1 413 ? 19.43373 4.35768 -1.60727 1.000 18.84627 413 ASP A CA 1
ATOM 3360 C C . ASP A 1 413 ? 18.46094 3.61716 -0.69725 1.000 19.13592 413 ASP A C 1
ATOM 3361 O O . ASP A 1 413 ? 17.96245 4.22174 0.25641 1.000 21.09837 413 ASP A O 1
ATOM 3366 N N . SER A 1 414 ? 18.17836 2.33468 -0.94136 1.000 21.93890 414 SER A N 1
ATOM 3367 C CA . SER A 1 414 ? 17.26945 1.60491 -0.05628 1.000 22.35523 414 SER A CA 1
ATOM 3368 C C . SER A 1 414 ? 17.92951 1.38383 1.30257 1.000 20.66100 414 SER A C 1
ATOM 3369 O O . SER A 1 414 ? 19.15216 1.37361 1.42351 1.000 18.07989 414 SER A O 1
ATOM 3372 N N . TYR A 1 415 ? 17.11051 1.23018 2.34163 1.000 18.51173 415 TYR A N 1
ATOM 3373 C CA . TYR A 1 415 ? 17.65980 1.13208 3.69084 1.000 19.59480 415 TYR A CA 1
ATOM 3374 C C . TYR A 1 415 ? 16.57000 0.64258 4.62999 1.000 18.86525 415 TYR A C 1
ATOM 3375 O O . TYR A 1 415 ? 15.40857 1.00899 4.45447 1.000 17.67775 415 TYR A O 1
ATOM 3384 N N . ARG A 1 416 ? 16.94346 -0.16838 5.62975 1.000 17.54272 416 ARG A N 1
ATOM 3385 C CA . ARG A 1 416 ? 15.98631 -0.69227 6.60495 1.000 19.91571 416 ARG A CA 1
ATOM 3386 C C . ARG A 1 416 ? 16.54102 -0.56708 8.01666 1.000 23.57303 416 ARG A C 1
ATOM 3387 O O . ARG A 1 416 ? 17.59897 -1.12605 8.32236 1.000 17.76160 416 ARG A O 1
ATOM 3395 N N . ASP A 1 417 ? 15.80445 0.12732 8.88833 1.000 20.00127 417 ASP A N 1
ATOM 3396 C CA . ASP A 1 417 ? 16.18202 0.27884 10.29609 1.000 16.71250 417 ASP A CA 1
ATOM 3397 C C . ASP A 1 417 ? 15.73745 -0.97094 11.04981 1.000 17.70569 417 ASP A C 1
ATOM 3398 O O . ASP A 1 417 ? 14.66549 -1.02606 11.65793 1.000 21.92575 417 ASP A O 1
ATOM 3403 N N . ASP A 1 418 ? 16.58952 -1.99356 11.00115 1.000 17.83389 418 ASP A N 1
ATOM 3404 C CA . ASP A 1 418 ? 16.29162 -3.32672 11.52007 1.000 18.70553 418 ASP A CA 1
ATOM 3405 C C . ASP A 1 418 ? 17.54995 -3.86834 12.18065 1.000 20.59874 418 ASP A C 1
ATOM 3406 O O . ASP A 1 418 ? 18.62608 -3.84302 11.57811 1.000 19.04065 418 ASP A O 1
ATOM 3411 N N . ILE A 1 419 ? 17.41441 -4.37152 13.40994 1.000 18.17762 419 ILE A N 1
ATOM 3412 C CA . ILE A 1 419 ? 18.59041 -4.83790 14.14124 1.000 15.80646 419 ILE A CA 1
ATOM 3413 C C . ILE A 1 419 ? 19.28349 -5.99087 13.41405 1.000 16.85666 419 ILE A C 1
ATOM 3414 O O . ILE A 1 419 ? 20.49151 -6.20310 13.58749 1.000 17.12846 419 ILE A O 1
ATOM 3419 N N . THR A 1 420 ? 18.54742 -6.75326 12.59975 1.000 18.48983 420 THR A N 1
ATOM 3420 C CA . THR A 1 420 ? 19.12690 -7.88666 11.88541 1.000 16.84197 420 THR A CA 1
ATOM 3421 C C . THR A 1 420 ? 19.67221 -7.51294 10.51395 1.000 23.79434 420 THR A C 1
ATOM 3422 O O . THR A 1 420 ? 20.31420 -8.35439 9.87325 1.000 20.21771 420 THR A O 1
ATOM 3426 N N . ASP A 1 421 ? 19.42088 -6.29351 10.04235 1.000 22.11419 421 ASP A N 1
ATOM 3427 C CA . ASP A 1 421 ? 19.85681 -5.87063 8.70947 1.000 24.00951 421 ASP A CA 1
ATOM 3428 C C . ASP A 1 421 ? 21.28970 -5.36213 8.83925 1.000 20.40126 421 ASP A C 1
ATOM 3429 O O . ASP A 1 421 ? 21.53372 -4.20095 9.18473 1.000 17.54143 421 ASP A O 1
ATOM 3434 N N . TYR A 1 422 ? 22.24057 -6.25026 8.56599 1.000 17.64359 422 TYR A N 1
ATOM 3435 C CA . TYR A 1 422 ? 23.64645 -5.95539 8.81344 1.000 19.89944 422 TYR A CA 1
ATOM 3436 C C . TYR A 1 422 ? 24.17991 -4.90768 7.84171 1.000 19.76873 422 TYR A C 1
ATOM 3437 O O . TYR A 1 422 ? 24.94510 -4.01552 8.23314 1.000 19.06059 422 TYR A O 1
ATOM 3446 N N . ALA A 1 423 ? 23.81723 -5.01946 6.56585 1.000 18.24470 423 ALA A N 1
ATOM 3447 C CA . ALA A 1 423 ? 24.17964 -3.99393 5.59124 1.000 16.38518 423 ALA A CA 1
ATOM 3448 C C . ALA A 1 423 ? 23.70425 -2.61617 6.04161 1.000 19.66516 423 ALA A C 1
ATOM 3449 O O . ALA A 1 423 ? 24.45641 -1.63461 6.00220 1.000 19.07499 423 ALA A O 1
ATOM 3451 N N . SER A 1 424 ? 22.45430 -2.53099 6.49313 1.000 15.91102 424 SER A N 1
ATOM 3452 C CA . SER A 1 424 ? 21.89576 -1.23619 6.87239 1.000 16.13312 424 SER A CA 1
ATOM 3453 C C . SER A 1 424 ? 22.47965 -0.73301 8.18973 1.000 17.53115 424 SER A C 1
ATOM 3454 O O . SER A 1 424 ? 22.85920 0.43724 8.29769 1.000 15.42291 424 SER A O 1
ATOM 3457 N N . ASN A 1 425 ? 22.56408 -1.60234 9.20348 1.000 18.31289 425 ASN A N 1
ATOM 3458 C CA . ASN A 1 425 ? 22.68671 -1.14508 10.58593 1.000 19.38195 425 ASN A CA 1
ATOM 3459 C C . ASN A 1 425 ? 23.90502 -1.66774 11.34409 1.000 16.10845 425 ASN A C 1
ATOM 3460 O O . ASN A 1 425 ? 23.97083 -1.49072 12.57080 1.000 15.38005 425 ASN A O 1
ATOM 3465 N N . GLU A 1 426 ? 24.87546 -2.28349 10.67351 1.000 14.97585 426 GLU A N 1
ATOM 3466 C CA . GLU A 1 426 ? 26.14783 -2.55462 11.34119 1.000 15.72997 426 GLU A CA 1
ATOM 3467 C C . GLU A 1 426 ? 26.78315 -1.25154 11.83047 1.000 14.59124 426 GLU A C 1
ATOM 3468 O O . GLU A 1 426 ? 26.64796 -0.19760 11.20116 1.000 14.62394 426 GLU A O 1
ATOM 3474 N N . VAL A 1 427 ? 27.46585 -1.32576 12.97742 1.000 14.43175 427 VAL A N 1
ATOM 3475 C CA . VAL A 1 427 ? 28.29011 -0.23473 13.49558 1.000 14.92608 427 VAL A CA 1
ATOM 3476 C C . VAL A 1 427 ? 29.67128 -0.80542 13.81186 1.000 14.21368 427 VAL A C 1
ATOM 3477 O O . VAL A 1 427 ? 29.82477 -2.00657 14.02905 1.000 19.92975 427 VAL A O 1
ATOM 3481 N N . ALA A 1 428 ? 30.68597 0.06012 13.82006 1.000 14.71578 428 ALA A N 1
ATOM 3482 C CA . ALA A 1 428 ? 32.05222 -0.43076 14.02764 1.000 14.13166 428 ALA A CA 1
ATOM 3483 C C . ALA A 1 428 ? 32.99848 0.73732 14.25935 1.000 15.20559 428 ALA A C 1
ATOM 3484 O O . ALA A 1 428 ? 32.75970 1.84653 13.77893 1.000 16.97819 428 ALA A O 1
ATOM 3486 N N . ILE A 1 429 ? 34.09196 0.46842 14.97761 1.000 14.37128 429 ILE A N 1
ATOM 3487 C CA . ILE A 1 429 ? 35.03680 1.54235 15.26734 1.000 17.06035 429 ILE A CA 1
ATOM 3488 C C . ILE A 1 429 ? 35.67894 2.06404 13.98434 1.000 14.74904 429 ILE A C 1
ATOM 3489 O O . ILE A 1 429 ? 35.95216 3.26387 13.87361 1.000 14.22231 429 ILE A O 1
ATOM 3494 N N . ASP A 1 430 ? 35.92101 1.19421 12.99226 1.000 14.24464 430 ASP A N 1
ATOM 3495 C CA . ASP A 1 430 ? 36.52093 1.71583 11.76390 1.000 17.62865 430 ASP A CA 1
ATOM 3496 C C . ASP A 1 430 ? 35.52588 2.58531 11.00587 1.000 16.04863 430 ASP A C 1
ATOM 3497 O O . ASP A 1 430 ? 35.93045 3.52696 10.32029 1.000 18.76655 430 ASP A O 1
ATOM 3502 N N . TYR A 1 431 ? 34.22471 2.30583 11.14784 1.000 16.42613 431 TYR A N 1
ATOM 3503 C CA . TYR A 1 431 ? 33.20480 3.14977 10.52612 1.000 14.88268 431 TYR A CA 1
ATOM 3504 C C . TYR A 1 431 ? 33.30741 4.59160 11.00715 1.000 14.32676 431 TYR A C 1
ATOM 3505 O O . TYR A 1 431 ? 33.13334 5.53441 10.22528 1.000 14.41167 431 TYR A O 1
ATOM 3514 N N . ASN A 1 432 ? 33.55617 4.78839 12.29789 1.000 17.40370 432 ASN A N 1
ATOM 3515 C CA . ASN A 1 432 ? 33.50500 6.13411 12.85235 1.000 14.31240 432 ASN A CA 1
ATOM 3516 C C . ASN A 1 432 ? 34.83921 6.86564 12.79105 1.000 14.39078 432 ASN A C 1
ATOM 3517 O O . ASN A 1 432 ? 34.88629 8.04937 13.12576 1.000 16.21060 432 ASN A O 1
ATOM 3522 N N . ALA A 1 433 ? 35.91927 6.20483 12.37633 1.000 14.40009 433 ALA A N 1
ATOM 3523 C CA . ALA A 1 433 ? 37.24026 6.79380 12.57488 1.000 14.50553 433 ALA A CA 1
ATOM 3524 C C . ALA A 1 433 ? 37.45612 8.00211 11.66168 1.000 14.63907 433 ALA A C 1
ATOM 3525 O O . ALA A 1 433 ? 37.65422 9.12494 12.14036 1.000 14.74618 433 ALA A O 1
ATOM 3527 N N . ALA A 1 434 ? 37.44091 7.80166 10.34077 1.000 14.66630 434 ALA A N 1
ATOM 3528 C CA . ALA A 1 434 ? 37.56866 8.96941 9.46482 1.000 14.80613 434 ALA A CA 1
ATOM 3529 C C . ALA A 1 434 ? 36.36854 9.89290 9.60944 1.000 17.52021 434 ALA A C 1
ATOM 3530 O O . ALA A 1 434 ? 36.51279 11.12055 9.54609 1.000 17.04108 434 ALA A O 1
ATOM 3532 N N . PHE A 1 435 ? 35.18486 9.31683 9.82983 1.000 16.29440 435 PHE A N 1
ATOM 3533 C CA . PHE A 1 435 ? 33.98317 10.12149 9.99231 1.000 15.41362 435 PHE A CA 1
ATOM 3534 C C . PHE A 1 435 ? 34.16952 11.16937 11.07791 1.000 17.54290 435 PHE A C 1
ATOM 3535 O O . PHE A 1 435 ? 33.78825 12.33174 10.90629 1.000 15.03964 435 PHE A O 1
ATOM 3543 N N . THR A 1 436 ? 34.76175 10.77154 12.20335 1.000 15.80996 436 THR A N 1
ATOM 3544 C CA . THR A 1 436 ? 35.00960 11.72070 13.28013 1.000 16.52803 436 THR A CA 1
ATOM 3545 C C . THR A 1 436 ? 35.84912 12.89629 12.79038 1.000 15.13996 436 THR A C 1
ATOM 3546 O O . THR A 1 436 ? 35.55847 14.05833 13.10973 1.000 16.91811 436 THR A O 1
ATOM 3550 N N . GLY A 1 437 ? 36.87776 12.61821 11.99071 1.000 16.31839 437 GLY A N 1
ATOM 3551 C CA . GLY A 1 437 ? 37.65675 13.69651 11.40753 1.000 16.84920 437 GLY A CA 1
ATOM 3552 C C . GLY A 1 437 ? 36.84437 14.56713 10.46823 1.000 15.49297 437 GLY A C 1
ATOM 3553 O O . GLY A 1 437 ? 36.99083 15.79446 10.45942 1.000 15.80800 437 GLY A O 1
ATOM 3554 N N . ASN A 1 438 ? 35.97466 13.95081 9.66819 1.000 15.36704 438 ASN A N 1
ATOM 3555 C CA . ASN A 1 438 ? 35.13083 14.73662 8.77393 1.000 15.50511 438 ASN A CA 1
ATOM 3556 C C . ASN A 1 438 ? 34.23566 15.68116 9.55691 1.000 17.09467 438 ASN A C 1
ATOM 3557 O O . ASN A 1 438 ? 33.97143 16.80894 9.11631 1.000 17.35108 438 ASN A O 1
ATOM 3562 N N . VAL A 1 439 ? 33.73599 15.22332 10.70812 1.000 15.53472 439 VAL A N 1
ATOM 3563 C CA . VAL A 1 439 ? 32.89978 16.07541 11.54503 1.000 17.68687 439 VAL A CA 1
ATOM 3564 C C . VAL A 1 439 ? 33.70974 17.24771 12.08124 1.000 17.77464 439 VAL A C 1
ATOM 3565 O O . VAL A 1 439 ? 33.23299 18.38954 12.09972 1.000 17.36990 439 VAL A O 1
ATOM 3569 N N . ALA A 1 440 ? 34.94412 16.98764 12.52058 1.000 15.90072 440 ALA A N 1
ATOM 3570 C CA . ALA A 1 440 ? 35.82175 18.07115 12.95111 1.000 16.54054 440 ALA A CA 1
ATOM 3571 C C . ALA A 1 440 ? 35.98096 19.11550 11.85674 1.000 18.63464 440 ALA A C 1
ATOM 3572 O O . ALA A 1 440 ? 35.94428 20.32211 12.12377 1.000 20.69770 440 ALA A O 1
ATOM 3574 N N . LYS A 1 441 ? 36.15337 18.66318 10.61386 1.000 20.35353 441 LYS A N 1
ATOM 3575 C CA . LYS A 1 441 ? 36.31293 19.57682 9.49063 1.000 16.54970 441 LYS A CA 1
ATOM 3576 C C . LYS A 1 441 ? 35.01392 20.32163 9.19704 1.000 20.43676 441 LYS A C 1
ATOM 3577 O O . LYS A 1 441 ? 35.03500 21.52280 8.89364 1.000 18.04318 441 LYS A O 1
ATOM 3583 N N . MET A 1 442 ? 33.87261 19.62840 9.27542 1.000 17.85026 442 MET A N 1
ATOM 3584 C CA . MET A 1 442 ? 32.58976 20.31445 9.11493 1.000 21.18561 442 MET A CA 1
ATOM 3585 C C . MET A 1 442 ? 32.42418 21.40651 10.16423 1.000 19.44874 442 MET A C 1
ATOM 3586 O O . MET A 1 442 ? 31.88465 22.48005 9.87598 1.000 19.28019 442 MET A O 1
ATOM 3591 N N . PHE A 1 443 ? 32.88608 21.15123 11.38919 1.000 19.02155 443 PHE A N 1
ATOM 3592 C CA . PHE A 1 443 ? 32.82462 22.18919 12.41105 1.000 22.42598 443 PHE A CA 1
ATOM 3593 C C . PHE A 1 443 ? 33.73149 23.35651 12.04796 1.000 18.55581 443 PHE A C 1
ATOM 3594 O O . PHE A 1 443 ? 33.34916 24.52166 12.20236 1.000 24.53251 443 PHE A O 1
ATOM 3602 N N . GLN A 1 444 ? 34.93979 23.06293 11.56850 1.000 18.61601 444 GLN A N 1
ATOM 3603 C CA . GLN A 1 444 ? 35.84176 24.13095 11.16210 1.000 23.12868 444 GLN A CA 1
ATOM 3604 C C . GLN A 1 444 ? 35.21887 24.97806 10.05777 1.000 24.07107 444 GLN A C 1
ATOM 3605 O O . GLN A 1 444 ? 35.29113 26.20942 10.09735 1.000 27.62398 444 GLN A O 1
ATOM 3611 N N . LEU A 1 445 ? 34.56076 24.33541 9.09011 1.000 21.95954 445 LEU A N 1
ATOM 3612 C CA . LEU A 1 445 ? 34.03361 25.04489 7.92800 1.000 23.56641 445 LEU A CA 1
ATOM 3613 C C . LEU A 1 445 ? 32.73336 25.77413 8.23481 1.000 23.51447 445 LEU A C 1
ATOM 3614 O O . LEU A 1 445 ? 32.52343 26.89548 7.76484 1.000 23.39490 445 LEU A O 1
ATOM 3619 N N . PHE A 1 446 ? 31.84503 25.14986 9.00422 1.000 22.27268 446 PHE A N 1
ATOM 3620 C CA . PHE A 1 446 ? 30.47122 25.61622 9.11978 1.000 21.40415 446 PHE A CA 1
ATOM 3621 C C . PHE A 1 446 ? 30.01543 25.77794 10.56389 1.000 24.46155 446 PHE A C 1
ATOM 3622 O O . PHE A 1 446 ? 28.83589 26.05558 10.79299 1.000 26.22812 446 PHE A O 1
ATOM 3630 N N . GLY A 1 447 ? 30.90360 25.60536 11.53997 1.000 23.47430 447 GLY A N 1
ATOM 3631 C CA . GLY A 1 447 ? 30.46061 25.47086 12.91761 1.000 20.86935 447 GLY A CA 1
ATOM 3632 C C . GLY A 1 447 ? 30.60914 26.68187 13.81725 1.000 22.86461 447 GLY A C 1
ATOM 3633 O O . GLY A 1 447 ? 30.62173 26.52838 15.04224 1.000 23.23472 447 GLY A O 1
ATOM 3634 N N . LYS A 1 448 ? 30.70173 27.88429 13.24813 1.000 28.18387 448 LYS A N 1
ATOM 3635 C CA . LYS A 1 448 ? 30.79727 29.07491 14.08422 1.000 35.61935 448 LYS A CA 1
ATOM 3636 C C . LYS A 1 448 ? 29.59016 29.16287 15.00752 1.000 26.84424 448 LYS A C 1
ATOM 3637 O O . LYS A 1 448 ? 28.44188 29.05099 14.56676 1.000 30.82828 448 LYS A O 1
ATOM 3643 N N . GLY A 1 449 ? 29.85190 29.34107 16.29870 1.000 31.80758 449 GLY A N 1
ATOM 3644 C CA . GLY A 1 449 ? 28.77804 29.42957 17.26287 1.000 29.61783 449 GLY A CA 1
ATOM 3645 C C . GLY A 1 449 ? 28.13727 28.11320 17.64479 1.000 31.39713 449 GLY A C 1
ATOM 3646 O O . GLY A 1 449 ? 27.19369 28.11555 18.44547 1.000 35.01934 449 GLY A O 1
ATOM 3647 N N . HIS A 1 450 ? 28.59682 26.99029 17.09826 1.000 23.87776 450 HIS A N 1
ATOM 3648 C CA . HIS A 1 450 ? 28.12564 25.68919 17.56220 1.000 30.08846 450 HIS A CA 1
ATOM 3649 C C . HIS A 1 450 ? 28.81660 25.34743 18.87827 1.000 31.23891 450 HIS A C 1
ATOM 3650 O O . HIS A 1 450 ? 30.04083 25.46023 18.98835 1.000 21.48061 450 HIS A O 1
ATOM 3657 N N . VAL A 1 451 ? 28.03791 24.94542 19.88004 1.000 26.28483 451 VAL A N 1
ATOM 3658 C CA . VAL A 1 451 ? 28.61603 24.54034 21.16212 1.000 23.31434 451 VAL A CA 1
ATOM 3659 C C . VAL A 1 451 ? 28.12149 23.13828 21.49844 1.000 25.91274 451 VAL A C 1
ATOM 3660 O O . VAL A 1 451 ? 27.00795 22.76063 21.10389 1.000 24.24145 451 VAL A O 1
ATOM 3664 N N . PRO A 1 452 ? 28.90391 22.33907 22.21755 1.000 23.95375 452 PRO A N 1
ATOM 3665 C CA . PRO A 1 452 ? 28.46478 20.98181 22.56332 1.000 20.74575 452 PRO A CA 1
ATOM 3666 C C . PRO A 1 452 ? 27.35643 21.00353 23.60865 1.000 23.09117 452 PRO A C 1
ATOM 3667 O O . PRO A 1 452 ? 27.01679 22.03719 24.18577 1.000 22.96393 452 PRO A O 1
ATOM 3671 N N . LEU A 1 453 ? 26.78491 19.82917 23.84733 1.000 22.85557 453 LEU A N 1
ATOM 3672 C CA . LEU A 1 453 ? 25.68229 19.71551 24.80050 1.000 26.51869 453 LEU A CA 1
ATOM 3673 C C . LEU A 1 453 ? 26.22125 19.64725 26.22689 1.000 26.93809 453 LEU A C 1
ATOM 3674 O O . LEU A 1 453 ? 27.11170 18.83947 26.51065 1.000 22.05285 453 LEU A O 1
ATOM 3679 N N . PRO A 1 454 ? 25.72868 20.47770 27.13904 1.000 26.55127 454 PRO A N 1
ATOM 3680 C CA . PRO A 1 454 ? 26.18700 20.39308 28.52882 1.000 29.02972 454 PRO A CA 1
ATOM 3681 C C . PRO A 1 454 ? 25.58041 19.20130 29.25178 1.000 28.42097 454 PRO A C 1
ATOM 3682 O O . PRO A 1 454 ? 24.47991 18.74553 28.93431 1.000 30.21918 454 PRO A O 1
ATOM 3686 N N . ASP A 1 455 ? 26.33403 18.69138 30.22929 1.000 31.90300 455 ASP A N 1
ATOM 3687 C CA . ASP A 1 455 ? 25.87774 17.62147 31.11932 1.000 39.18168 455 ASP A CA 1
ATOM 3688 C C . ASP A 1 455 ? 25.27095 16.46535 30.32701 1.000 31.96682 455 ASP A C 1
ATOM 3689 O O . ASP A 1 455 ? 24.15684 16.00962 30.59143 1.000 37.53111 455 ASP A O 1
ATOM 3694 N N . PHE A 1 456 ? 26.01744 15.99801 29.33051 1.000 30.05449 456 PHE A N 1
ATOM 3695 C CA . PHE A 1 456 ? 25.46889 15.08298 28.34634 1.000 25.46923 456 PHE A CA 1
ATOM 3696 C C . PHE A 1 456 ? 26.32206 13.82631 28.25186 1.000 29.13262 456 PHE A C 1
ATOM 3697 O O . PHE A 1 456 ? 27.55284 13.91817 28.24784 1.000 26.78277 456 PHE A O 1
ATOM 3705 N N . PRO A 1 457 ? 25.70165 12.63866 28.14270 1.000 20.69339 457 PRO A N 1
ATOM 3706 C CA . PRO A 1 457 ? 24.25658 12.37122 28.12603 1.000 24.92898 457 PRO A CA 1
ATOM 3707 C C . PRO A 1 457 ? 23.65650 12.28796 29.52066 1.000 33.76950 457 PRO A C 1
ATOM 3708 O O . PRO A 1 457 ? 24.36541 12.02691 30.49439 1.000 26.81146 457 PRO A O 1
ATOM 3712 N N . GLU A 1 458 ? 22.34992 12.50508 29.63863 1.000 27.30183 458 GLU A N 1
ATOM 3713 C CA . GLU A 1 458 ? 21.67428 12.31139 30.91543 1.000 38.86009 458 GLU A CA 1
ATOM 3714 C C . GLU A 1 458 ? 21.68516 10.83572 31.29685 1.000 37.73613 458 GLU A C 1
ATOM 3715 O O . GLU A 1 458 ? 21.50012 9.95735 30.44924 1.000 33.27008 458 GLU A O 1
ATOM 3721 N N . LYS A 1 459 ? 21.93761 10.56695 32.57650 1.000 29.93361 459 LYS A N 1
ATOM 3722 C CA . LYS A 1 459 ? 21.83794 9.21170 33.10409 1.000 34.74126 459 LYS A CA 1
ATOM 3723 C C . LYS A 1 459 ? 20.48520 8.61123 32.74195 1.000 27.77173 459 LYS A C 1
ATOM 3724 O O . LYS A 1 459 ? 19.44116 9.21919 32.98658 1.000 35.69501 459 LYS A O 1
ATOM 3730 N N . GLU A 1 460 ? 20.50804 7.43243 32.12500 1.000 26.19101 460 GLU A N 1
ATOM 3731 C CA . GLU A 1 460 ? 19.26554 6.75765 31.77032 1.000 39.95851 460 GLU A CA 1
ATOM 3732 C C . GLU A 1 460 ? 18.59684 6.21657 33.02947 1.000 33.53985 460 GLU A C 1
ATOM 3733 O O . GLU A 1 460 ? 19.25440 5.66091 33.91421 1.000 32.96519 460 GLU A O 1
ATOM 3739 N N . THR A 1 461 ? 17.28748 6.39037 33.11646 1.000 36.02483 461 THR A N 1
ATOM 3740 C CA . THR A 1 461 ? 16.52694 5.81974 34.22346 1.000 34.93998 461 THR A CA 1
ATOM 3741 C C . THR A 1 461 ? 16.32632 4.32478 33.98596 1.000 30.10056 461 THR A C 1
ATOM 3742 O O . THR A 1 461 ? 15.77402 3.94473 32.94950 1.000 29.22595 461 THR A O 1
ATOM 3746 N N . PRO A 1 462 ? 16.76300 3.45164 34.89181 1.000 25.32436 462 PRO A N 1
ATOM 3747 C CA . PRO A 1 462 ? 16.64805 2.01510 34.62357 1.000 22.55582 462 PRO A CA 1
ATOM 3748 C C . PRO A 1 462 ? 15.20294 1.55899 34.67671 1.000 35.09126 462 PRO A C 1
ATOM 3749 O O . PRO A 1 462 ? 14.37757 2.10115 35.42160 1.000 28.15220 462 PRO A O 1
ATOM 3753 N N . GLU A 1 463 ? 14.89821 0.56510 33.84749 1.000 20.11604 463 GLU A N 1
ATOM 3754 C CA . GLU A 1 463 ? 13.68850 -0.21923 34.02495 1.000 29.89327 463 GLU A CA 1
ATOM 3755 C C . GLU A 1 463 ? 13.91640 -1.21064 35.16747 1.000 27.06945 463 GLU A C 1
ATOM 3756 O O . GLU A 1 463 ? 14.99711 -1.26140 35.76478 1.000 21.03176 463 GLU A O 1
ATOM 3762 N N . ASP A 1 464 ? 12.89116 -1.99180 35.50788 1.000 27.94023 464 ASP A N 1
ATOM 3763 C CA . ASP A 1 464 ? 13.05521 -2.99859 36.55642 1.000 26.19608 464 ASP A CA 1
ATOM 3764 C C . ASP A 1 464 ? 14.10428 -4.02180 36.12340 1.000 25.48772 464 ASP A C 1
ATOM 3765 O O . ASP A 1 464 ? 13.96532 -4.65871 35.07527 1.000 25.64298 464 ASP A O 1
ATOM 3770 N N . GLU A 1 465 ? 15.15233 -4.18015 36.92539 1.000 20.48040 465 GLU A N 1
ATOM 3771 C CA . GLU A 1 465 ? 16.28459 -5.03406 36.57699 1.000 19.82346 465 GLU A CA 1
ATOM 3772 C C . GLU A 1 465 ? 16.32125 -6.34025 37.34758 1.000 28.32698 465 GLU A C 1
ATOM 3773 O O . GLU A 1 465 ? 16.66974 -7.37807 36.78170 1.000 22.45077 465 GLU A O 1
ATOM 3779 N N . TYR A 1 466 ? 15.98278 -6.31241 38.63121 1.000 16.99568 466 TYR A N 1
ATOM 3780 C CA . TYR A 1 466 ? 15.99364 -7.49783 39.46788 1.000 19.96572 466 TYR A CA 1
ATOM 3781 C C . TYR A 1 466 ? 14.60934 -7.61146 40.07478 1.000 25.16293 466 TYR A C 1
ATOM 3782 O O . TYR A 1 466 ? 14.11297 -6.63805 40.63947 1.000 31.02674 466 TYR A O 1
ATOM 3791 N N . PHE A 1 467 ? 13.96443 -8.76204 39.92312 1.000 21.32641 467 PHE A N 1
ATOM 3792 C CA . PHE A 1 467 ? 12.62275 -8.87612 40.48256 1.000 18.84397 467 PHE A CA 1
ATOM 3793 C C . PHE A 1 467 ? 12.19849 -10.33304 40.48727 1.000 25.86860 467 PHE A C 1
ATOM 3794 O O . PHE A 1 467 ? 12.71728 -11.15223 39.72427 1.000 17.51612 467 PHE A O 1
ATOM 3802 N N . ALA A 1 468 ? 11.23798 -10.64207 41.35981 1.000 21.48712 468 ALA A N 1
ATOM 3803 C CA . ALA A 1 468 ? 10.57118 -11.93097 41.34764 1.000 19.54664 468 ALA A CA 1
ATOM 3804 C C . ALA A 1 468 ? 9.23414 -11.79264 40.63274 1.000 20.70052 468 ALA A C 1
ATOM 3805 O O . ALA A 1 468 ? 8.48865 -10.83832 40.87336 1.000 22.16967 468 ALA A O 1
ATOM 3807 N N . GLU A 1 469 ? 8.95381 -12.72492 39.73573 1.000 22.03650 469 GLU A N 1
ATOM 3808 C CA . GLU A 1 469 ? 7.59362 -13.00355 39.30569 1.000 23.36232 469 GLU A CA 1
ATOM 3809 C C . GLU A 1 469 ? 7.08815 -14.15966 40.15669 1.000 26.99873 469 GLU A C 1
ATOM 3810 O O . GLU A 1 469 ? 7.82288 -15.12023 40.40847 1.000 23.94108 469 GLU A O 1
ATOM 3816 N N . ALA A 1 470 ? 5.85610 -14.05370 40.64000 1.000 21.51941 470 ALA A N 1
ATOM 3817 C CA . ALA A 1 470 ? 5.36666 -15.06565 41.56023 1.000 18.60200 470 ALA A CA 1
ATOM 3818 C C . ALA A 1 470 ? 3.89644 -15.33884 41.30871 1.000 24.03568 470 ALA A C 1
ATOM 3819 O O . ALA A 1 470 ? 3.17123 -14.51088 40.75570 1.000 23.39153 470 ALA A O 1
ATOM 3821 N N . SER A 1 471 ? 3.46695 -16.51793 41.75311 1.000 22.87461 471 SER A N 1
ATOM 3822 C CA . SER A 1 471 ? 2.08183 -16.93973 41.64746 1.000 25.08741 471 SER A CA 1
ATOM 3823 C C . SER A 1 471 ? 1.76936 -17.86642 42.81269 1.000 23.06215 471 SER A C 1
ATOM 3824 O O . SER A 1 471 ? 2.67041 -18.43323 43.43623 1.000 22.46865 471 SER A O 1
ATOM 3827 N N . ILE A 1 472 ? 0.47681 -18.01583 43.09277 1.000 26.47177 472 ILE A N 1
ATOM 3828 C CA . ILE A 1 472 ? -0.00858 -18.92843 44.12113 1.000 22.38881 472 ILE A CA 1
ATOM 3829 C C . ILE A 1 472 ? -0.21341 -20.29916 43.48997 1.000 23.96847 472 ILE A C 1
ATOM 3830 O O . ILE A 1 472 ? -1.04726 -20.45818 42.59324 1.000 29.07985 472 ILE A O 1
ATOM 3835 N N . ASN A 1 473 ? 0.54519 -21.28961 43.95143 1.000 25.66691 473 ASN A N 1
ATOM 3836 C CA . ASN A 1 473 ? 0.23715 -22.68127 43.63437 1.000 28.65231 473 ASN A CA 1
ATOM 3837 C C . ASN A 1 473 ? -1.08940 -23.09295 44.26148 1.000 48.53605 473 ASN A C 1
ATOM 3838 O O . ASN A 1 473 ? -2.08560 -23.28830 43.55774 1.000 41.54717 473 ASN A O 1
ATOM 3843 N N . SER A 1 474 ? -1.10707 -23.23968 45.58489 1.000 32.24375 474 SER A N 1
ATOM 3844 C CA . SER A 1 474 ? -2.33080 -23.50380 46.32761 1.000 43.95180 474 SER A CA 1
ATOM 3845 C C . SER A 1 474 ? -2.29388 -22.71890 47.63047 1.000 49.16536 474 SER A C 1
ATOM 3846 O O . SER A 1 474 ? -1.24312 -22.22701 48.05317 1.000 32.79700 474 SER A O 1
ATOM 3849 N N . SER A 1 475 ? -3.46404 -22.59487 48.25668 1.000 35.68196 475 SER A N 1
ATOM 3850 C CA . SER A 1 475 ? -3.58276 -21.99256 49.57503 1.000 30.67924 475 SER A CA 1
ATOM 3851 C C . SER A 1 475 ? -4.72454 -22.69676 50.29654 1.000 45.90912 475 SER A C 1
ATOM 3852 O O . SER A 1 475 ? -5.74562 -23.01888 49.68148 1.000 41.52970 475 SER A O 1
ATOM 3855 N N . GLY A 1 476 ? -4.53047 -22.96317 51.59175 1.000 31.20863 476 GLY A N 1
ATOM 3856 C CA . GLY A 1 476 ? -5.53362 -23.61627 52.40860 1.000 34.65532 476 GLY A CA 1
ATOM 3857 C C . GLY A 1 476 ? -5.71067 -22.87278 53.71890 1.000 44.67273 476 GLY A C 1
ATOM 3858 O O . GLY A 1 476 ? -5.09800 -21.82651 53.94430 1.000 35.15192 476 GLY A O 1
ATOM 3859 N N . ASN A 1 477 ? -6.56226 -23.43123 54.58406 1.000 27.35560 477 ASN A N 1
ATOM 3860 C CA . ASN A 1 477 ? -6.63229 -22.80306 55.89373 1.000 34.70986 477 ASN A CA 1
ATOM 3861 C C . ASN A 1 477 ? -5.44410 -23.17749 56.77881 1.000 24.06941 477 ASN A C 1
ATOM 3862 O O . ASN A 1 477 ? -5.43360 -22.78647 57.94334 1.000 27.57660 477 ASN A O 1
ATOM 3867 N N . SER A 1 478 ? -4.42542 -23.88960 56.25528 1.000 25.87352 478 SER A N 1
ATOM 3868 C CA . SER A 1 478 ? -3.18473 -24.05475 57.01154 1.000 23.30471 478 SER A CA 1
ATOM 3869 C C . SER A 1 478 ? -1.90034 -23.87637 56.19727 1.000 28.21316 478 SER A C 1
ATOM 3870 O O . SER A 1 478 ? -0.82960 -24.24204 56.69908 1.000 22.43698 478 SER A O 1
ATOM 3873 N N . TYR A 1 479 ? -1.94499 -23.33219 54.97738 1.000 22.89004 479 TYR A N 1
ATOM 3874 C CA . TYR A 1 479 ? -0.69941 -23.14764 54.23284 1.000 24.27566 479 TYR A CA 1
ATOM 3875 C C . TYR A 1 479 ? -0.90380 -22.18263 53.06864 1.000 25.15102 479 TYR A C 1
ATOM 3876 O O . TYR A 1 479 ? -2.02224 -21.98548 52.58425 1.000 25.50283 479 TYR A O 1
ATOM 3885 N N . THR A 1 480 ? 0.20879 -21.58768 52.62703 1.000 22.57127 480 THR A N 1
ATOM 3886 C CA . THR A 1 480 ? 0.32088 -20.92002 51.33636 1.000 22.61529 480 THR A CA 1
ATOM 3887 C C . THR A 1 480 ? 1.52160 -21.51411 50.62154 1.000 25.26790 480 THR A C 1
ATOM 3888 O O . THR A 1 480 ? 2.59580 -21.63783 51.22039 1.000 20.57951 480 THR A O 1
ATOM 3892 N N . GLU A 1 481 ? 1.35095 -21.86838 49.34850 1.000 28.31753 481 GLU A N 1
ATOM 3893 C CA . GLU A 1 481 ? 2.44401 -22.36995 48.52138 1.000 24.74079 481 GLU A CA 1
ATOM 3894 C C . GLU A 1 481 ? 2.62310 -21.45620 47.31863 1.000 24.76764 481 GLU A C 1
ATOM 3895 O O . GLU A 1 481 ? 1.66297 -21.19455 46.58772 1.000 24.62602 481 GLU A O 1
ATOM 3901 N N . ILE A 1 482 ? 3.85542 -20.98795 47.11413 1.000 23.36025 482 ILE A N 1
ATOM 3902 C CA . ILE A 1 482 ? 4.17522 -19.94637 46.14739 1.000 20.43755 482 ILE A CA 1
ATOM 3903 C C . ILE A 1 482 ? 5.11487 -20.52603 45.09620 1.000 26.52537 482 ILE A C 1
ATOM 3904 O O . ILE A 1 482 ? 6.00152 -21.32562 45.41794 1.000 24.00440 482 ILE A O 1
ATOM 3909 N N . ARG A 1 483 ? 4.91291 -20.12874 43.84149 1.000 24.35303 483 ARG A N 1
ATOM 3910 C CA . ARG A 1 483 ? 5.87246 -20.35913 42.76753 1.000 24.81284 483 ARG A CA 1
ATOM 3911 C C . ARG A 1 483 ? 6.54625 -19.03639 42.43173 1.000 18.83156 483 ARG A C 1
ATOM 3912 O O . ARG A 1 483 ? 5.86452 -18.03494 42.19487 1.000 22.04627 483 ARG A O 1
ATOM 3920 N N . ALA A 1 484 ? 7.87297 -19.02167 42.41484 1.000 21.88547 484 ALA A N 1
ATOM 3921 C CA . ALA A 1 484 ? 8.59654 -17.78353 42.16705 1.000 19.37038 484 ALA A CA 1
ATOM 3922 C C . ALA A 1 484 ? 9.69531 -18.01370 41.14092 1.000 22.79354 484 ALA A C 1
ATOM 3923 O O . ALA A 1 484 ? 10.34686 -19.06432 41.13970 1.000 21.24248 484 ALA A O 1
ATOM 3925 N N . GLN A 1 485 ? 9.88269 -17.02821 40.25997 1.000 26.37783 485 GLN A N 1
ATOM 3926 C CA . GLN A 1 485 ? 11.01580 -16.98103 39.34063 1.000 19.73961 485 GLN A CA 1
ATOM 3927 C C . GLN A 1 485 ? 11.77295 -15.68610 39.59094 1.000 16.95060 485 GLN A C 1
ATOM 3928 O O . GLN A 1 485 ? 11.23283 -14.59529 39.37918 1.000 20.99471 485 GLN A O 1
ATOM 3934 N N . LEU A 1 486 ? 13.01230 -15.81087 40.05181 1.000 17.07085 486 LEU A N 1
ATOM 3935 C CA . LEU A 1 486 ? 13.84566 -14.66327 40.38440 1.000 22.43052 486 LEU A CA 1
ATOM 3936 C C . LEU A 1 486 ? 14.59775 -14.22619 39.12897 1.000 20.12301 486 LEU A C 1
ATOM 3937 O O . LEU A 1 486 ? 15.37001 -15.01045 38.56471 1.000 19.92467 486 LEU A O 1
ATOM 3942 N N . ASN A 1 487 ? 14.36764 -12.98581 38.69477 1.000 17.90323 487 ASN A N 1
ATOM 3943 C CA . ASN A 1 487 ? 14.88435 -12.46782 37.42905 1.000 15.90544 487 ASN A CA 1
ATOM 3944 C C . ASN A 1 487 ? 16.04286 -11.50387 37.65379 1.000 17.64482 487 ASN A C 1
ATOM 3945 O O . ASN A 1 487 ? 16.00817 -10.67285 38.56863 1.000 16.76643 487 ASN A O 1
ATOM 3950 N N . ASN A 1 488 ? 17.07368 -11.63287 36.81420 1.000 15.72324 488 ASN A N 1
ATOM 3951 C CA . ASN A 1 488 ? 18.08570 -10.60373 36.59769 1.000 15.19279 488 ASN A CA 1
ATOM 3952 C C . ASN A 1 488 ? 17.98490 -10.22494 35.12104 1.000 18.61574 488 ASN A C 1
ATOM 3953 O O . ASN A 1 488 ? 18.53203 -10.92417 34.26736 1.000 15.14578 488 ASN A O 1
ATOM 3958 N N . ARG A 1 489 ? 17.30855 -9.11888 34.82152 1.000 15.82500 489 ARG A N 1
ATOM 3959 C CA . ARG A 1 489 ? 17.27735 -8.53963 33.48009 1.000 16.73295 489 ARG A CA 1
ATOM 3960 C C . ARG A 1 489 ? 18.01059 -7.20011 33.45453 1.000 16.08228 489 ARG A C 1
ATOM 3961 O O . ARG A 1 489 ? 17.57677 -6.23999 32.81254 1.000 20.96872 489 ARG A O 1
ATOM 3969 N N . SER A 1 490 ? 19.13294 -7.12937 34.16094 1.000 17.91286 490 SER A N 1
ATOM 3970 C CA . SER A 1 490 ? 19.81570 -5.86148 34.36181 1.000 18.85719 490 SER A CA 1
ATOM 3971 C C . SER A 1 490 ? 20.29668 -5.28080 33.03514 1.000 21.68116 490 SER A C 1
ATOM 3972 O O . SER A 1 490 ? 20.54272 -6.00095 32.06026 1.000 16.95067 490 SER A O 1
ATOM 3975 N N . GLY A 1 491 ? 20.41478 -3.95788 33.00309 1.000 19.97751 491 GLY A N 1
ATOM 3976 C CA . GLY A 1 491 ? 20.90830 -3.29959 31.81300 1.000 21.43594 491 GLY A CA 1
ATOM 3977 C C . GLY A 1 491 ? 21.48637 -1.91924 32.04760 1.000 25.94039 491 GLY A C 1
ATOM 3978 O O . GLY A 1 491 ? 21.95362 -1.29140 31.09749 1.000 19.92018 491 GLY A O 1
ATOM 3979 N N . TRP A 1 492 ? 21.47750 -1.41781 33.28340 1.000 21.00806 492 TRP A N 1
ATOM 3980 C CA . TRP A 1 492 ? 21.90796 -0.04438 33.56131 1.000 19.14671 492 TRP A CA 1
ATOM 3981 C C . TRP A 1 492 ? 22.93833 0.02138 34.68769 1.000 21.51847 492 TRP A C 1
ATOM 3982 O O . TRP A 1 492 ? 22.75498 0.75536 35.66037 1.000 21.98280 492 TRP A O 1
ATOM 3993 N N . PRO A 1 493 ? 24.07366 -0.69678 34.57148 1.000 21.96910 493 PRO A N 1
ATOM 3994 C CA . PRO A 1 493 ? 24.52449 -1.58609 33.49893 1.000 18.53483 493 PRO A CA 1
ATOM 3995 C C . PRO A 1 493 ? 24.08344 -3.01854 33.73940 1.000 19.04457 493 PRO A C 1
ATOM 3996 O O . PRO A 1 493 ? 23.71620 -3.38164 34.86395 1.000 19.82944 493 PRO A O 1
ATOM 4000 N N . ALA A 1 494 ? 24.11115 -3.86215 32.71269 1.000 15.11888 494 ALA A N 1
ATOM 4001 C CA . ALA A 1 494 ? 23.96280 -5.28696 32.94382 1.000 17.45752 494 ALA A CA 1
ATOM 4002 C C . ALA A 1 494 ? 25.05742 -5.75089 33.89282 1.000 16.07764 494 ALA A C 1
ATOM 4003 O O . ALA A 1 494 ? 26.17830 -5.23701 33.87443 1.000 16.96683 494 ALA A O 1
ATOM 4005 N N . LYS A 1 495 ? 24.72592 -6.73605 34.72145 1.000 14.89810 495 LYS A N 1
ATOM 4006 C CA . LYS A 1 495 ? 25.63397 -7.20018 35.76004 1.000 16.54921 495 LYS A CA 1
ATOM 4007 C C . LYS A 1 495 ? 25.36832 -8.66987 36.05518 1.000 19.50807 495 LYS A C 1
ATOM 4008 O O . LYS A 1 495 ? 24.21252 -9.10033 36.11221 1.000 18.63711 495 LYS A O 1
ATOM 4014 N N . LYS A 1 496 ? 26.44258 -9.43225 36.24711 1.000 18.86248 496 LYS A N 1
ATOM 4015 C CA . LYS A 1 496 ? 26.32304 -10.80892 36.70703 1.000 18.05146 496 LYS A CA 1
ATOM 4016 C C . LYS A 1 496 ? 26.05050 -10.81198 38.20308 1.000 17.84595 496 LYS A C 1
ATOM 4017 O O . LYS A 1 496 ? 26.70917 -10.08366 38.95187 1.000 16.48997 496 LYS A O 1
ATOM 4023 N N . THR A 1 497 ? 25.08491 -11.62621 38.63782 1.000 17.74057 497 THR A N 1
ATOM 4024 C CA . THR A 1 497 ? 24.74219 -11.74474 40.05888 1.000 18.89564 497 THR A CA 1
ATOM 4025 C C . THR A 1 497 ? 24.73431 -13.21038 40.44545 1.000 15.37943 497 THR A C 1
ATOM 4026 O O . THR A 1 497 ? 23.97212 -13.99583 39.87426 1.000 19.95340 497 THR A O 1
ATOM 4030 N N . ASP A 1 498 ? 25.54396 -13.56991 41.44180 1.000 17.65030 498 ASP A N 1
ATOM 4031 C CA . ASP A 1 498 ? 25.49079 -14.90879 42.01286 1.000 20.19936 498 ASP A CA 1
ATOM 4032 C C . ASP A 1 498 ? 25.13197 -14.89496 43.49576 1.000 18.69196 498 ASP A C 1
ATOM 4033 O O . ASP A 1 498 ? 25.23278 -15.93141 44.15736 1.000 19.93182 498 ASP A O 1
ATOM 4038 N N . GLN A 1 499 ? 24.70024 -13.76243 44.03187 1.000 17.84523 499 GLN A N 1
ATOM 4039 C CA . GLN A 1 499 ? 24.29945 -13.68657 45.43411 1.000 18.52433 499 GLN A CA 1
ATOM 4040 C C . GLN A 1 499 ? 22.92717 -13.04451 45.55675 1.000 20.60830 499 GLN A C 1
ATOM 4041 O O . GLN A 1 499 ? 22.65621 -12.29371 46.49592 1.000 19.30429 499 GLN A O 1
ATOM 4047 N N . LEU A 1 500 ? 22.05079 -13.30720 44.58780 1.000 19.04049 500 LEU A N 1
ATOM 4048 C CA . LEU A 1 500 ? 20.68878 -12.79103 44.64554 1.000 21.54029 500 LEU A CA 1
ATOM 4049 C C . LEU A 1 500 ? 19.84405 -13.58619 45.63573 1.000 25.41998 500 LEU A C 1
ATOM 4050 O O . LEU A 1 500 ? 20.04022 -14.78917 45.83368 1.000 21.50546 500 LEU A O 1
ATOM 4055 N N . SER A 1 501 ? 18.88212 -12.89666 46.24424 1.000 20.72096 501 SER A N 1
ATOM 4056 C CA . SER A 1 501 ? 17.94287 -13.51437 47.16730 1.000 21.54559 501 SER A CA 1
ATOM 4057 C C . SER A 1 501 ? 16.66136 -12.70010 47.13711 1.000 21.47009 501 SER A C 1
ATOM 4058 O O . SER A 1 501 ? 16.62859 -11.58830 46.60547 1.000 18.73421 501 SER A O 1
ATOM 4061 N N . PHE A 1 502 ? 15.59751 -13.25936 47.71261 1.000 16.24620 502 PHE A N 1
ATOM 4062 C CA . PHE A 1 502 ? 14.38831 -12.48290 47.94480 1.000 16.68270 502 PHE A CA 1
ATOM 4063 C C . PHE A 1 502 ? 13.79004 -12.86611 49.29053 1.000 17.94878 502 PHE A C 1
ATOM 4064 O O . PHE A 1 502 ? 14.15525 -13.88169 49.89069 1.000 17.54536 502 PHE A O 1
ATOM 4072 N N . ARG A 1 503 ? 12.87770 -12.02322 49.77008 1.000 16.76758 503 ARG A N 1
ATOM 4073 C CA . ARG A 1 503 ? 12.17834 -12.25212 51.02552 1.000 17.01594 503 ARG A CA 1
ATOM 4074 C C . ARG A 1 503 ? 10.67488 -12.24348 50.79099 1.000 21.71060 503 ARG A C 1
ATOM 4075 O O . ARG A 1 503 ? 10.15459 -11.40503 50.04481 1.000 22.75941 503 ARG A O 1
ATOM 4083 N N . TYR A 1 504 ? 9.98801 -13.19410 51.42250 1.000 17.54600 504 TYR A N 1
ATOM 4084 C CA . TYR A 1 504 ? 8.53776 -13.30455 51.35768 1.000 19.45631 504 TYR A CA 1
ATOM 4085 C C . TYR A 1 504 ? 8.00676 -13.05547 52.76064 1.000 18.54794 504 TYR A C 1
ATOM 4086 O O . TYR A 1 504 ? 8.33881 -13.80059 53.68524 1.000 18.49841 504 TYR A O 1
ATOM 4095 N N . TYR A 1 505 ? 7.18245 -12.02176 52.90841 1.000 18.28324 505 TYR A N 1
ATOM 4096 C CA . TYR A 1 505 ? 6.76215 -11.50856 54.20429 1.000 22.20786 505 TYR A CA 1
ATOM 4097 C C . TYR A 1 505 ? 5.33843 -11.92651 54.53121 1.000 20.84107 505 TYR A C 1
ATOM 4098 O O . TYR A 1 505 ? 4.44646 -11.83696 53.67715 1.000 19.10299 505 TYR A O 1
ATOM 4107 N N . VAL A 1 506 ? 5.12736 -12.34344 55.78693 1.000 19.11615 506 VAL A N 1
ATOM 4108 C CA . VAL A 1 506 ? 3.81364 -12.73763 56.27687 1.000 19.55634 506 VAL A CA 1
ATOM 4109 C C . VAL A 1 506 ? 3.50781 -11.95906 57.55212 1.000 20.75331 506 VAL A C 1
ATOM 4110 O O . VAL A 1 506 ? 4.40198 -11.45976 58.24183 1.000 19.57366 506 VAL A O 1
ATOM 4114 N N . ASP A 1 507 ? 2.21654 -11.84215 57.84264 1.000 20.19025 507 ASP A N 1
ATOM 4115 C CA . ASP A 1 507 ? 1.72578 -11.32974 59.11539 1.000 22.25801 507 ASP A CA 1
ATOM 4116 C C . ASP A 1 507 ? 1.20432 -12.52339 59.90043 1.000 20.75460 507 ASP A C 1
ATOM 4117 O O . ASP A 1 507 ? 0.31200 -13.23101 59.42388 1.000 21.01333 507 ASP A O 1
ATOM 4122 N N . LEU A 1 508 ? 1.76838 -12.76085 61.08765 1.000 20.71938 508 LEU A N 1
ATOM 4123 C CA . LEU A 1 508 ? 1.34519 -13.88165 61.91424 1.000 20.97758 508 LEU A CA 1
ATOM 4124 C C . LEU A 1 508 ? 0.39282 -13.47399 63.03250 1.000 24.15015 508 LEU A C 1
ATOM 4125 O O . LEU A 1 508 ? 0.23910 -14.22658 63.99959 1.000 23.14708 508 LEU A O 1
ATOM 4130 N N . THR A 1 509 ? -0.25860 -12.31177 62.92001 1.000 21.61732 509 THR A N 1
ATOM 4131 C CA . THR A 1 509 ? -1.16956 -11.88795 63.98166 1.000 22.08025 509 THR A CA 1
ATOM 4132 C C . THR A 1 509 ? -2.24065 -12.94075 64.24306 1.000 22.49305 509 THR A C 1
ATOM 4133 O O . THR A 1 509 ? -2.56504 -13.23205 65.40056 1.000 22.77018 509 THR A O 1
ATOM 4137 N N . GLU A 1 510 ? -2.79633 -13.53225 63.18438 1.000 23.18248 510 GLU A N 1
ATOM 4138 C CA . GLU A 1 510 ? -3.84283 -14.52859 63.39185 1.000 23.01516 510 GLU A CA 1
ATOM 4139 C C . GLU A 1 510 ? -3.28919 -15.78895 64.05207 1.000 23.37964 510 GLU A C 1
ATOM 4140 O O . GLU A 1 510 ? -4.00986 -16.45998 64.79740 1.000 23.31866 510 GLU A O 1
ATOM 4146 N N . ALA A 1 511 ? -2.01426 -16.11247 63.81195 1.000 22.43468 511 ALA A N 1
ATOM 4147 C CA . ALA A 1 511 ? -1.38280 -17.23119 64.50739 1.000 22.35687 511 ALA A CA 1
ATOM 4148 C C . ALA A 1 511 ? -1.26192 -16.95361 66.00346 1.000 22.48969 511 ALA A C 1
ATOM 4149 O O . ALA A 1 511 ? -1.62891 -17.79513 66.83575 1.000 22.77695 511 ALA A O 1
ATOM 4151 N N . VAL A 1 512 ? -0.76113 -15.76763 66.36141 1.000 22.31649 512 VAL A N 1
ATOM 4152 C CA . VAL A 1 512 ? -0.62115 -15.39967 67.77305 1.000 22.46803 512 VAL A CA 1
ATOM 4153 C C . VAL A 1 512 ? -1.97547 -15.41427 68.46970 1.000 23.03968 512 VAL A C 1
ATOM 4154 O O . VAL A 1 512 ? -2.10283 -15.89413 69.60449 1.000 23.26695 512 VAL A O 1
ATOM 4158 N N . GLU A 1 513 ? -3.01169 -14.89856 67.80027 1.000 23.68135 513 GLU A N 1
ATOM 4159 C CA . GLU A 1 513 ? -4.33604 -14.86347 68.40926 1.000 26.32575 513 GLU A CA 1
ATOM 4160 C C . GLU A 1 513 ? -4.87484 -16.26827 68.65816 1.000 29.73092 513 GLU A C 1
ATOM 4161 O O . GLU A 1 513 ? -5.61426 -16.49005 69.62831 1.000 24.59354 513 GLU A O 1
ATOM 4167 N N . ALA A 1 514 ? -4.49850 -17.22871 67.81420 1.000 23.92858 514 ALA A N 1
ATOM 4168 C CA . ALA A 1 514 ? -4.93420 -18.60969 67.95886 1.000 24.19864 514 ALA A CA 1
ATOM 4169 C C . ALA A 1 514 ? -4.04990 -19.41405 68.90278 1.000 24.04310 514 ALA A C 1
ATOM 4170 O O . ALA A 1 514 ? -4.32476 -20.59584 69.13269 1.000 24.27873 514 ALA A O 1
ATOM 4172 N N . GLY A 1 515 ? -3.00168 -18.81106 69.44875 1.000 24.65302 515 GLY A N 1
ATOM 4173 C CA . GLY A 1 515 ? -2.14761 -19.48267 70.40355 1.000 27.37532 515 GLY A CA 1
ATOM 4174 C C . GLY A 1 515 ? -0.86794 -20.04606 69.83585 1.000 23.11613 515 GLY A C 1
ATOM 4175 O O . GLY A 1 515 ? -0.19336 -20.80907 70.53161 1.000 25.44415 515 GLY A O 1
ATOM 4176 N N . TYR A 1 516 ? -0.50708 -19.68681 68.60608 1.000 22.78886 516 TYR A N 1
ATOM 4177 C CA . TYR A 1 516 ? 0.66472 -20.20803 67.91748 1.000 22.37052 516 TYR A CA 1
ATOM 4178 C C . TYR A 1 516 ? 1.69814 -19.09868 67.74487 1.000 25.30886 516 TYR A C 1
ATOM 4179 O O . TYR A 1 516 ? 1.46627 -17.93902 68.09808 1.000 25.69644 516 TYR A O 1
ATOM 4188 N N . SER A 1 517 ? 2.85324 -19.46252 67.18947 1.000 23.03968 517 SER A N 1
ATOM 4189 C CA . SER A 1 517 ? 3.94520 -18.51716 67.00602 1.000 23.72511 517 SER A CA 1
ATOM 4190 C C . SER A 1 517 ? 4.67989 -18.86154 65.71767 1.000 25.81314 517 SER A C 1
ATOM 4191 O O . SER A 1 517 ? 4.37449 -19.85728 65.05209 1.000 22.84293 517 SER A O 1
ATOM 4194 N N . ALA A 1 518 ? 5.67278 -18.03153 65.37888 1.000 20.45622 518 ALA A N 1
ATOM 4195 C CA . ALA A 1 518 ? 6.46958 -18.27506 64.17867 1.000 22.06856 518 ALA A CA 1
ATOM 4196 C C . ALA A 1 518 ? 7.14422 -19.64360 64.20811 1.000 24.32677 518 ALA A C 1
ATOM 4197 O O . ALA A 1 518 ? 7.35090 -20.25232 63.15307 1.000 24.64984 518 ALA A O 1
ATOM 4199 N N . GLU A 1 519 ? 7.48184 -20.14750 65.39862 1.000 24.79758 519 GLU A N 1
ATOM 4200 C CA . GLU A 1 519 ? 8.10267 -21.46695 65.49710 1.000 33.49404 519 GLU A CA 1
ATOM 4201 C C . GLU A 1 519 ? 7.19310 -22.56541 64.95951 1.000 30.05174 519 GLU A C 1
ATOM 4202 O O . GLU A 1 519 ? 7.68133 -23.61710 64.53502 1.000 31.71122 519 GLU A O 1
ATOM 4208 N N . ASP A 1 520 ? 5.87597 -22.34402 64.96911 1.000 26.64030 520 ASP A N 1
ATOM 4209 C CA . ASP A 1 520 ? 4.90309 -23.32789 64.50253 1.000 22.37637 520 ASP A CA 1
ATOM 4210 C C . ASP A 1 520 ? 4.69556 -23.31969 62.99162 1.000 21.03045 520 ASP A C 1
ATOM 4211 O O . ASP A 1 520 ? 3.91408 -24.13488 62.48831 1.000 21.32410 520 ASP A O 1
ATOM 4216 N N . ILE A 1 521 ? 5.33715 -22.42007 62.25626 1.000 20.64633 521 ILE A N 1
ATOM 4217 C CA . ILE A 1 521 ? 5.19550 -22.36536 60.80865 1.000 20.52618 521 ILE A CA 1
ATOM 4218 C C . ILE A 1 521 ? 6.42322 -23.01736 60.19802 1.000 23.78858 521 ILE A C 1
ATOM 4219 O O . ILE A 1 521 ? 7.55547 -22.65280 60.52997 1.000 27.57085 521 ILE A O 1
ATOM 4224 N N . LYS A 1 522 ? 6.20672 -23.98337 59.31626 1.000 20.41799 522 LYS A N 1
ATOM 4225 C CA . LYS A 1 522 ? 7.30123 -24.68131 58.65869 1.000 21.39818 522 LYS A CA 1
ATOM 4226 C C . LYS A 1 522 ? 7.42437 -24.18117 57.22543 1.000 20.00293 522 LYS A C 1
ATOM 4227 O O . LYS A 1 522 ? 6.43568 -24.14209 56.48860 1.000 21.10779 522 LYS A O 1
ATOM 4233 N N . VAL A 1 523 ? 8.63094 -23.79814 56.82854 1.000 19.62699 523 VAL A N 1
ATOM 4234 C CA . VAL A 1 523 ? 8.88559 -23.33338 55.47014 1.000 19.38459 523 VAL A CA 1
ATOM 4235 C C . VAL A 1 523 ? 9.69577 -24.40760 54.75959 1.000 25.53530 523 VAL A C 1
ATOM 4236 O O . VAL A 1 523 ? 10.76886 -24.79850 55.23682 1.000 21.54955 523 VAL A O 1
ATOM 4240 N N . THR A 1 524 ? 9.18880 -24.87702 53.62139 1.000 22.34820 524 THR A N 1
ATOM 4241 C CA . THR A 1 524 ? 9.77907 -25.98981 52.89228 1.000 28.99698 524 THR A CA 1
ATOM 4242 C C . THR A 1 524 ? 9.85277 -25.66522 51.40598 1.000 30.92859 524 THR A C 1
ATOM 4243 O O . THR A 1 524 ? 9.03357 -24.91418 50.86513 1.000 25.23657 524 THR A O 1
ATOM 4247 N N . ALA A 1 525 ? 10.85027 -26.23795 50.75247 1.000 25.75541 525 ALA A N 1
ATOM 4248 C CA . ALA A 1 525 ? 11.04223 -26.06213 49.32232 1.000 27.53141 525 ALA A CA 1
ATOM 4249 C C . ALA A 1 525 ? 10.52356 -27.28940 48.59056 1.000 27.58937 525 ALA A C 1
ATOM 4250 O O . ALA A 1 525 ? 10.63708 -28.41217 49.08734 1.000 28.85804 525 ALA A O 1
ATOM 4252 N N . GLY A 1 526 ? 9.93550 -27.06454 47.42180 1.000 24.53616 526 GLY A N 1
ATOM 4253 C CA . GLY A 1 526 ? 9.56674 -28.14503 46.53677 1.000 24.40512 526 GLY A CA 1
ATOM 4254 C C . GLY A 1 526 ? 10.46695 -28.12067 45.31955 1.000 28.16810 526 GLY A C 1
ATOM 4255 O O . GLY A 1 526 ? 11.69352 -28.19443 45.46050 1.000 27.43571 526 GLY A O 1
ATOM 4256 N N . TYR A 1 527 ? 9.88338 -27.99635 44.12670 1.000 22.59058 527 TYR A N 1
ATOM 4257 C CA . TYR A 1 527 ? 10.69858 -27.80617 42.93080 1.000 25.92592 527 TYR A CA 1
ATOM 4258 C C . TYR A 1 527 ? 11.62962 -26.61708 43.12748 1.000 30.20613 527 TYR A C 1
ATOM 4259 O O . TYR A 1 527 ? 11.20312 -25.54067 43.55689 1.000 26.00619 527 TYR A O 1
ATOM 4268 N N . ASN A 1 528 ? 12.90565 -26.81588 42.81479 1.000 27.62021 528 ASN A N 1
ATOM 4269 C CA . ASN A 1 528 ? 13.92405 -25.88705 43.28757 1.000 32.28493 528 ASN A CA 1
ATOM 4270 C C . ASN A 1 528 ? 15.13385 -25.93945 42.36934 1.000 33.15342 528 ASN A C 1
ATOM 4271 O O . ASN A 1 528 ? 15.75340 -27.00012 42.22982 1.000 34.14435 528 ASN A O 1
ATOM 4276 N N . GLU A 1 529 ? 15.47848 -24.80033 41.76412 1.000 25.97652 529 GLU A N 1
ATOM 4277 C CA . GLU A 1 529 ? 16.66755 -24.66751 40.91802 1.000 24.70356 529 GLU A CA 1
ATOM 4278 C C . GLU A 1 529 ? 17.85415 -24.07946 41.67927 1.000 28.37373 529 GLU A C 1
ATOM 4279 O O . GLU A 1 529 ? 18.59595 -23.23757 41.16356 1.000 30.36396 529 GLU A O 1
ATOM 4285 N N . GLY A 1 530 ? 18.06359 -24.50631 42.91293 1.000 23.07449 530 GLY A N 1
ATOM 4286 C CA . GLY A 1 530 ? 19.28263 -24.20540 43.62887 1.000 22.95813 530 GLY A CA 1
ATOM 4287 C C . GLY A 1 530 ? 19.18005 -23.20827 44.77267 1.000 22.21316 530 GLY A C 1
ATOM 4288 O O . GLY A 1 530 ? 20.22036 -22.69461 45.21031 1.000 27.94050 530 GLY A O 1
ATOM 4289 N N . ALA A 1 531 ? 17.97978 -22.91255 45.25738 1.000 21.74161 531 ALA A N 1
ATOM 4290 C CA . ALA A 1 531 ? 17.81006 -21.97001 46.35373 1.000 21.94984 531 ALA A CA 1
ATOM 4291 C C . ALA A 1 531 ? 17.73988 -22.68512 47.69725 1.000 23.69625 531 ALA A C 1
ATOM 4292 O O . ALA A 1 531 ? 17.36490 -23.85619 47.78098 1.000 24.42655 531 ALA A O 1
ATOM 4294 N N . SER A 1 532 ? 18.11069 -21.96156 48.75225 1.000 25.70352 532 SER A N 1
ATOM 4295 C CA . SER A 1 532 ? 17.77803 -22.33661 50.11846 1.000 25.18405 532 SER A CA 1
ATOM 4296 C C . SER A 1 532 ? 16.62809 -21.46074 50.59940 1.000 27.79223 532 SER A C 1
ATOM 4297 O O . SER A 1 532 ? 16.54175 -20.28065 50.23593 1.000 26.08648 532 SER A O 1
ATOM 4300 N N . VAL A 1 533 ? 15.73240 -22.04240 51.39529 1.000 22.23334 533 VAL A N 1
ATOM 4301 C CA . VAL A 1 533 ? 14.62041 -21.30239 51.98202 1.000 24.21509 533 VAL A CA 1
ATOM 4302 C C . VAL A 1 533 ? 14.75526 -21.40289 53.49458 1.000 23.09580 533 VAL A C 1
ATOM 4303 O O . VAL A 1 533 ? 14.88682 -22.50397 54.04728 1.000 23.33287 533 VAL A O 1
ATOM 4307 N N . SER A 1 534 ? 14.79964 -20.25276 54.15316 1.000 21.86639 534 SER A N 1
ATOM 4308 C CA . SER A 1 534 ? 14.97276 -20.23371 55.59282 1.000 19.83328 534 SER A CA 1
ATOM 4309 C C . SER A 1 534 ? 13.63763 -20.44546 56.29230 1.000 20.96819 534 SER A C 1
ATOM 4310 O O . SER A 1 534 ? 12.55796 -20.26778 55.71187 1.000 20.24916 534 SER A O 1
ATOM 4313 N N . GLU A 1 535 ? 13.72632 -20.83190 57.56154 1.000 22.05878 535 GLU A N 1
ATOM 4314 C CA . GLU A 1 535 ? 12.58103 -20.71292 58.43467 1.000 22.52103 535 GLU A CA 1
ATOM 4315 C C . GLU A 1 535 ? 12.27675 -19.23114 58.65749 1.000 22.31930 535 GLU A C 1
ATOM 4316 O O . GLU A 1 535 ? 13.07672 -18.34978 58.32595 1.000 20.90400 535 GLU A O 1
ATOM 4322 N N . LEU A 1 536 ? 11.10076 -18.95937 59.22354 1.000 21.18495 536 LEU A N 1
ATOM 4323 C CA . LEU A 1 536 ? 10.66516 -17.58044 59.42065 1.000 18.56962 536 LEU A CA 1
ATOM 4324 C C . LEU A 1 536 ? 11.59950 -16.81461 60.35570 1.000 22.63386 536 LEU A C 1
ATOM 4325 O O . LEU A 1 536 ? 12.01921 -17.31702 61.40475 1.000 23.82882 536 LEU A O 1
ATOM 4330 N N . LYS A 1 537 ? 11.91516 -15.57727 59.96518 1.000 20.31782 537 LYS A N 1
ATOM 4331 C CA . LYS A 1 537 ? 12.69004 -14.63409 60.75808 1.000 21.86570 537 LYS A CA 1
ATOM 4332 C C . LYS A 1 537 ? 11.86983 -13.37712 61.02192 1.000 19.04571 537 LYS A C 1
ATOM 4333 O O . LYS A 1 537 ? 11.08371 -12.95836 60.16963 1.000 19.73538 537 LYS A O 1
ATOM 4339 N N . PRO A 1 538 ? 12.0522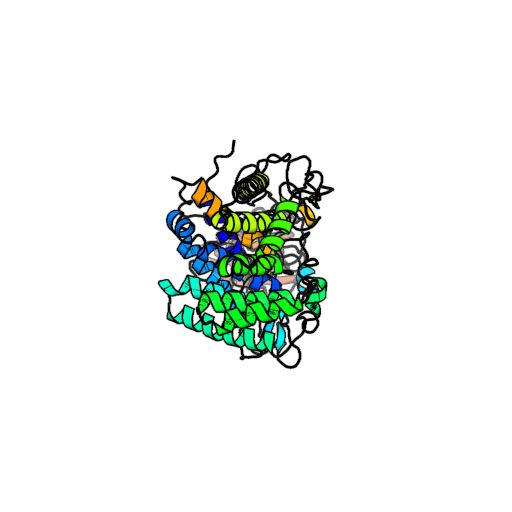6 -12.73465 62.17198 1.000 21.27513 538 PRO A N 1
ATOM 4340 C CA . PRO A 1 538 ? 11.25507 -11.54018 62.47231 1.000 18.63909 538 PRO A CA 1
ATOM 4341 C C . PRO A 1 538 ? 11.66043 -10.33882 61.63229 1.000 19.77517 538 PRO A C 1
ATOM 4342 O O . PRO A 1 538 ? 12.84597 -10.07842 61.39997 1.000 18.31893 538 PRO A O 1
ATOM 4346 N N . HIS A 1 539 ? 10.65051 -9.61393 61.15821 1.000 20.20197 539 HIS A N 1
ATOM 4347 C CA . HIS A 1 539 ? 10.83272 -8.30316 60.54531 1.000 19.86986 539 HIS A CA 1
ATOM 4348 C C . HIS A 1 539 ? 10.37454 -7.17992 61.46229 1.000 25.11691 539 HIS A C 1
ATOM 4349 O O . HIS A 1 539 ? 11.07345 -6.17473 61.62090 1.000 20.78438 539 HIS A O 1
ATOM 4356 N N . ASP A 1 540 ? 9.20115 -7.33231 62.06868 1.000 21.85390 540 ASP A N 1
ATOM 4357 C CA . ASP A 1 540 ? 8.65860 -6.36189 63.01867 1.000 20.68717 540 ASP A CA 1
ATOM 4358 C C . ASP A 1 540 ? 7.98625 -7.19067 64.10692 1.000 22.38746 540 ASP A C 1
ATOM 4359 O O . ASP A 1 540 ? 6.86305 -7.68058 63.92443 1.000 23.63641 540 ASP A O 1
ATOM 4364 N N . ALA A 1 541 ? 8.68184 -7.35081 65.23314 1.000 21.74588 541 ALA A N 1
ATOM 4365 C CA . ALA A 1 541 ? 8.19683 -8.24224 66.27611 1.000 25.51752 541 ALA A CA 1
ATOM 4366 C C . ALA A 1 541 ? 6.90968 -7.72333 66.90443 1.000 27.05333 541 ALA A C 1
ATOM 4367 O O . ALA A 1 541 ? 6.03961 -8.51936 67.27327 1.000 28.74963 541 ALA A O 1
ATOM 4369 N N . SER A 1 542 ? 6.75785 -6.40262 67.01835 1.000 26.98897 542 SER A N 1
ATOM 4370 C CA . SER A 1 542 ? 5.56233 -5.86711 67.66514 1.000 32.25790 542 SER A CA 1
ATOM 4371 C C . SER A 1 542 ? 4.31207 -6.11178 66.83188 1.000 35.28960 542 SER A C 1
ATOM 4372 O O . SER A 1 542 ? 3.22376 -6.27562 67.39271 1.000 27.67710 542 SER A O 1
ATOM 4375 N N . LYS A 1 543 ? 4.43819 -6.14893 65.50568 1.000 25.34496 543 LYS A N 1
ATOM 4376 C CA . LYS A 1 543 ? 3.29562 -6.38026 64.63497 1.000 27.11876 543 LYS A CA 1
ATOM 4377 C C . LYS A 1 543 ? 3.25183 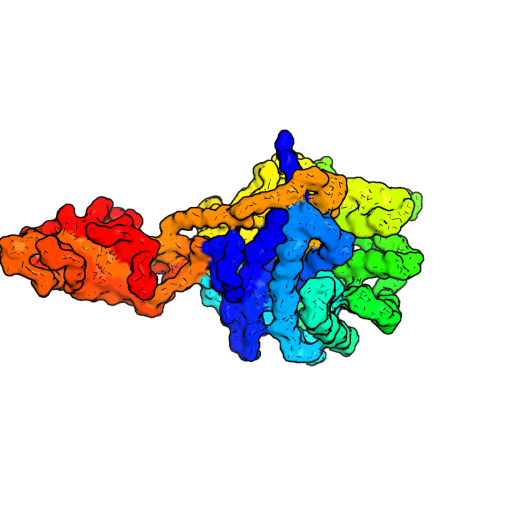-7.80284 64.08914 1.000 24.86656 543 LYS A C 1
ATOM 4378 O O . LYS A 1 543 ? 2.44719 -8.08549 63.19507 1.000 22.16963 543 LYS A O 1
ATOM 4384 N N . HIS A 1 544 ? 4.09807 -8.69671 64.61250 1.000 22.63089 544 HIS A N 1
ATOM 4385 C CA . HIS A 1 544 ? 4.13226 -10.10769 64.22287 1.000 23.09480 544 HIS A CA 1
ATOM 4386 C C . HIS A 1 544 ? 4.38546 -10.28494 62.73127 1.000 24.58248 544 HIS A C 1
ATOM 4387 O O . HIS A 1 544 ? 3.77526 -11.13854 62.08727 1.000 20.25716 544 HIS A O 1
ATOM 4394 N N . ILE A 1 545 ? 5.29816 -9.49272 62.17807 1.000 19.90224 545 ILE A N 1
ATOM 4395 C CA . ILE A 1 545 ? 5.65611 -9.59014 60.76763 1.000 19.59268 545 ILE A CA 1
ATOM 4396 C C . ILE A 1 545 ? 6.93635 -10.40353 60.66326 1.000 19.23953 545 ILE A C 1
ATOM 4397 O O . ILE A 1 545 ? 7.94212 -10.07450 61.30401 1.000 19.66118 545 ILE A O 1
ATOM 4402 N N . TYR A 1 546 ? 6.89059 -11.46824 59.86532 1.000 19.12795 546 TYR A N 1
ATOM 4403 C CA . TYR A 1 546 ? 8.00642 -12.37695 59.64321 1.000 18.84595 546 TYR A CA 1
ATOM 4404 C C . TYR A 1 546 ? 8.24007 -12.53445 58.14901 1.000 19.28003 546 TYR A C 1
ATOM 4405 O O . TYR A 1 546 ? 7.41159 -12.13509 57.32352 1.000 18.73422 546 TYR A O 1
ATOM 4414 N N . TYR A 1 547 ? 9.38353 -13.12457 57.80215 1.000 18.32814 547 TYR A N 1
ATOM 4415 C CA . TYR A 1 547 ? 9.69423 -13.38657 56.40376 1.000 18.62703 547 TYR A CA 1
ATOM 4416 C C . TYR A 1 547 ? 10.51762 -14.65750 56.29949 1.000 19.71834 547 TYR A C 1
ATOM 4417 O O . TYR A 1 547 ? 11.20425 -15.05799 57.24383 1.000 19.47418 547 TYR A O 1
ATOM 4426 N N . THR A 1 548 ? 10.44087 -15.29327 55.13673 1.000 19.48836 548 THR A N 1
ATOM 4427 C CA . THR A 1 548 ? 11.38968 -16.33357 54.79207 1.000 17.96188 548 THR A CA 1
ATOM 4428 C C . THR A 1 548 ? 12.39349 -15.74350 53.81544 1.000 17.48072 548 THR A C 1
ATOM 4429 O O . THR A 1 548 ? 12.02801 -14.96181 52.93054 1.000 18.22606 548 THR A O 1
ATOM 4433 N N . GLU A 1 549 ? 13.66301 -16.08479 54.01436 1.000 17.32559 549 GLU A N 1
ATOM 4434 C CA . GLU A 1 549 ? 14.74708 -15.65428 53.14066 1.000 21.33616 549 GLU A CA 1
ATOM 4435 C C . GLU A 1 549 ? 15.01223 -16.75974 52.12969 1.000 19.01691 549 GLU A C 1
ATOM 4436 O O . GLU A 1 549 ? 15.35009 -17.88266 52.51181 1.000 20.54011 549 GLU A O 1
ATOM 4442 N N . VAL A 1 550 ? 14.84045 -16.45239 50.84840 1.000 20.84877 550 VAL A N 1
ATOM 4443 C CA . VAL A 1 550 ? 15.06506 -17.41491 49.77993 1.000 18.17381 550 VAL A CA 1
ATOM 4444 C C . VAL A 1 550 ? 16.29636 -16.94568 49.02223 1.000 22.65246 550 VAL A C 1
ATOM 4445 O O . VAL A 1 550 ? 16.30312 -15.84769 48.45409 1.000 19.37666 550 VAL A O 1
ATOM 4449 N N . SER A 1 551 ? 17.33543 -17.76992 49.01811 1.000 23.71638 551 SER A N 1
ATOM 4450 C CA . SER A 1 551 ? 18.66470 -17.35172 48.59899 1.000 21.80311 551 SER A CA 1
ATOM 4451 C C . SER A 1 551 ? 19.15680 -18.26290 47.48661 1.000 22.35592 551 SER A C 1
ATOM 4452 O O . SER A 1 551 ? 19.13484 -19.48770 47.62914 1.000 22.44938 551 SER A O 1
ATOM 4455 N N . PHE A 1 552 ? 19.58933 -17.66540 46.37814 1.000 22.19188 552 PHE A N 1
ATOM 4456 C CA . PHE A 1 552 ? 20.26810 -18.40247 45.31565 1.000 25.77184 552 PHE A CA 1
ATOM 4457 C C . PHE A 1 552 ? 21.77347 -18.17520 45.38340 1.000 27.95579 552 PHE A C 1
ATOM 4458 O O . PHE A 1 552 ? 22.44495 -17.96794 44.36128 1.000 22.00580 552 PHE A O 1
ATOM 4466 N N . SER A 1 553 ? 22.31875 -18.19285 46.59803 1.000 21.69345 553 SER A N 1
ATOM 4467 C CA . SER A 1 553 ? 23.73932 -17.93273 46.79478 1.000 26.38789 553 SER A CA 1
ATOM 4468 C C . SER A 1 553 ? 24.58423 -18.96503 46.06239 1.000 22.47611 553 SER A C 1
ATOM 4469 O O . SER A 1 553 ? 24.38899 -20.17328 46.22165 1.000 24.44940 553 SER A O 1
ATOM 4472 N N . GLY A 1 554 ? 25.52813 -18.48252 45.26035 1.000 23.21750 554 GLY A N 1
ATOM 4473 C CA . GLY A 1 554 ? 26.34214 -19.34949 44.44606 1.000 23.07928 554 GLY A CA 1
ATOM 4474 C C . GLY A 1 554 ? 25.75753 -19.71021 43.09837 1.000 25.12454 554 GLY A C 1
ATOM 4475 O O . GLY A 1 554 ? 26.43016 -20.39733 42.32052 1.000 29.71712 554 GLY A O 1
ATOM 4476 N N . VAL A 1 555 ? 24.53189 -19.28665 42.79361 1.000 22.62156 555 VAL A N 1
ATOM 4477 C CA . VAL A 1 555 ? 23.90005 -19.58240 41.50962 1.000 23.07031 555 VAL A CA 1
ATOM 4478 C C . VAL A 1 555 ? 24.02208 -18.36074 40.60952 1.000 19.31495 555 VAL A C 1
ATOM 4479 O O . VAL A 1 555 ? 23.53448 -17.27363 40.94471 1.000 23.42981 555 VAL A O 1
ATOM 4483 N N . LEU A 1 556 ? 24.67234 -18.53968 39.46785 1.000 19.94692 556 LEU A N 1
ATOM 4484 C CA . LEU A 1 556 ? 24.88160 -17.44906 38.52731 1.000 19.55688 556 LEU A CA 1
ATOM 4485 C C . LEU A 1 556 ? 23.58646 -17.15324 37.78089 1.000 20.72400 556 LEU A C 1
ATOM 4486 O O . LEU A 1 556 ? 23.05032 -18.02260 37.08448 1.000 21.72377 556 LEU A O 1
ATOM 4491 N N . ILE A 1 557 ? 23.08572 -15.92979 37.92779 1.000 16.81675 557 ILE A N 1
ATOM 4492 C CA . ILE A 1 557 ? 21.91530 -15.45022 37.20305 1.000 15.35817 557 ILE A CA 1
ATOM 4493 C C . ILE A 1 557 ? 22.33080 -14.16697 36.49341 1.000 15.12784 557 ILE A C 1
ATOM 4494 O O . ILE A 1 557 ? 22.99167 -13.31681 37.09446 1.000 18.10122 557 ILE A O 1
ATOM 4499 N N . TYR A 1 558 ? 21.99085 -14.03897 35.21056 1.000 16.72020 558 TYR A N 1
ATOM 4500 C CA . TYR A 1 558 ? 22.48550 -12.90166 34.44512 1.000 17.12202 558 TYR A CA 1
ATOM 4501 C C . TYR A 1 558 ? 21.63765 -12.74326 33.19327 1.000 16.28276 558 TYR A C 1
ATOM 4502 O O . TYR A 1 558 ? 21.03299 -13.71035 32.72104 1.000 16.95928 558 TYR A O 1
ATOM 4511 N N . PRO A 1 559 ? 21.57853 -11.53824 32.63320 1.000 17.26593 559 PRO A N 1
ATOM 4512 C CA . PRO A 1 559 ? 20.77584 -11.27982 31.42552 1.000 14.92011 559 PRO A CA 1
ATOM 4513 C C . PRO A 1 559 ? 21.46352 -11.75652 30.14970 1.000 17.62171 559 PRO A C 1
ATOM 4514 O O . PRO A 1 559 ? 22.01054 -10.98122 29.36303 1.000 18.81727 559 PRO A O 1
ATOM 4518 N N . GLY A 1 560 ? 21.44197 -13.07265 29.94227 1.000 17.50357 560 GLY A N 1
ATOM 4519 C CA . GLY A 1 560 ? 22.09616 -13.66097 28.78511 1.000 16.30298 560 GLY A CA 1
ATOM 4520 C C . GLY A 1 560 ? 21.43350 -14.89868 28.20455 1.000 21.53655 560 GLY A C 1
ATOM 4521 O O . GLY A 1 560 ? 22.11799 -15.72819 27.59253 1.000 18.45404 560 GLY A O 1
ATOM 4522 N N . GLY A 1 561 ? 20.12394 -15.04834 28.37656 1.000 19.03739 561 GLY A N 1
ATOM 4523 C CA . GLY A 1 561 ? 19.42232 -16.17633 27.79057 1.000 16.25997 561 GLY A CA 1
ATOM 4524 C C . GLY A 1 561 ? 18.14277 -16.48803 28.53248 1.000 22.94282 561 GLY A C 1
ATOM 4525 O O . GLY A 1 561 ? 17.92186 -16.06290 29.66997 1.000 18.58080 561 GLY A O 1
ATOM 4526 N N . GLN A 1 562 ? 17.27886 -17.26758 27.87305 1.000 18.64928 562 GLN A N 1
ATOM 4527 C CA . GLN A 1 562 ? 15.96795 -17.54175 28.46023 1.000 19.27554 562 GLN A CA 1
ATOM 4528 C C . GLN A 1 562 ? 16.09875 -18.28625 29.78518 1.000 23.83623 562 GLN A C 1
ATOM 4529 O O . GLN A 1 562 ? 15.34972 -18.01524 30.73041 1.000 25.84012 562 GLN A O 1
ATOM 4535 N N . SER A 1 563 ? 17.04515 -19.22771 29.87377 1.000 19.88103 563 SER A N 1
ATOM 4536 C CA . SER A 1 563 ? 17.30970 -19.91410 31.13418 1.000 24.29582 563 SER A CA 1
ATOM 4537 C C . SER A 1 563 ? 18.25630 -19.13069 32.03197 1.000 29.17379 563 SER A C 1
ATOM 4538 O O . SER A 1 563 ? 18.18722 -19.25820 33.26219 1.000 25.65281 563 SER A O 1
ATOM 4541 N N . ALA A 1 564 ? 19.13381 -18.31447 31.44336 1.000 20.90696 564 ALA A N 1
ATOM 4542 C CA . ALA A 1 564 ? 20.17962 -17.66091 32.22311 1.000 21.89881 564 ALA A CA 1
ATOM 4543 C C . ALA A 1 564 ? 19.63108 -16.56843 33.13020 1.000 17.07660 564 ALA A C 1
ATOM 4544 O O . ALA A 1 564 ? 20.18221 -16.33742 34.21219 1.000 20.56196 564 ALA A O 1
ATOM 4546 N N . HIS A 1 565 ? 18.57266 -15.87407 32.71466 1.000 15.84898 565 HIS A N 1
ATOM 4547 C CA . HIS A 1 565 ? 18.16887 -14.66619 33.42181 1.000 16.01748 565 HIS A CA 1
ATOM 4548 C C . HIS A 1 565 ? 17.20709 -14.92506 34.57532 1.000 19.64552 565 HIS A C 1
ATOM 4549 O O . HIS A 1 565 ? 16.81393 -13.96590 35.24084 1.000 19.68147 565 HIS A O 1
ATOM 4556 N N . LYS A 1 566 ? 16.81493 -16.17401 34.82776 1.000 22.24815 566 LYS A N 1
ATOM 4557 C CA . LYS A 1 566 ? 15.87203 -16.44893 35.90532 1.000 17.85193 566 LYS A CA 1
ATOM 4558 C C . LYS A 1 566 ? 16.13420 -17.81904 36.50726 1.000 25.23604 566 LYS A C 1
ATOM 4559 O O . LYS A 1 566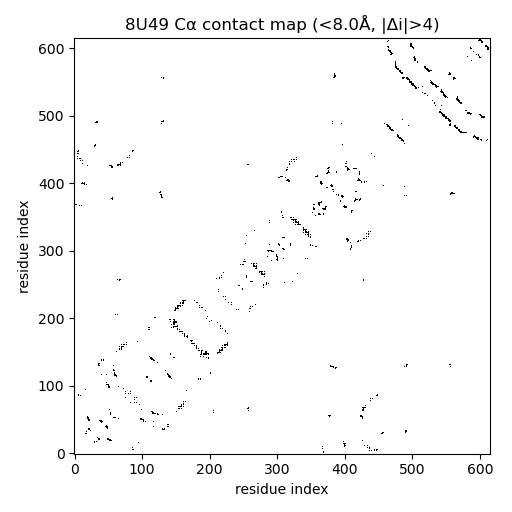 ? 16.62934 -18.73038 35.83751 1.000 25.18232 566 LYS A O 1
ATOM 4565 N N . LYS A 1 567 ? 15.77313 -17.96042 37.78078 1.000 18.13953 567 LYS A N 1
ATOM 4566 C CA . LYS A 1 567 ? 15.79805 -19.25446 38.44443 1.000 23.10119 567 LYS A CA 1
ATOM 4567 C C . LYS A 1 567 ? 14.50349 -19.40557 39.22715 1.000 22.43444 567 LYS A C 1
ATOM 4568 O O . LYS A 1 567 ? 13.94681 -18.42471 39.72872 1.000 21.47158 567 LYS A O 1
ATOM 4574 N N . GLU A 1 568 ? 14.01618 -20.63596 39.30634 1.000 23.84750 568 GLU A N 1
ATOM 4575 C CA . GLU A 1 568 ? 12.70371 -20.90833 39.86713 1.000 19.30498 568 GLU A CA 1
ATOM 4576 C C . GLU A 1 568 ? 12.82359 -21.63406 41.20095 1.000 23.41583 568 GLU A C 1
ATOM 4577 O O . GLU A 1 568 ? 13.73637 -22.43790 41.42028 1.000 21.36397 568 GLU A O 1
ATOM 4583 N N . VAL A 1 569 ? 11.89704 -21.32599 42.09994 1.000 24.65081 569 VAL A N 1
ATOM 4584 C CA . VAL A 1 569 ? 11.74077 -22.10533 43.31679 1.000 22.15271 569 VAL A CA 1
ATOM 4585 C C . VAL A 1 569 ? 10.27548 -22.04880 43.72212 1.000 22.09613 569 VAL A C 1
ATOM 4586 O O . VAL A 1 569 ? 9.61488 -21.01215 43.59298 1.000 21.13616 569 VAL A O 1
ATOM 4590 N N . GLN A 1 570 ? 9.76329 -23.18825 44.16437 1.000 22.69422 570 GLN A N 1
ATOM 4591 C CA . GLN A 1 570 ? 8.42841 -23.29892 44.72859 1.000 21.02523 570 GLN A CA 1
ATOM 4592 C C . GLN A 1 570 ? 8.57806 -23.60676 46.20980 1.000 20.09954 570 GLN A C 1
ATOM 4593 O O . GLN A 1 570 ? 9.34596 -24.49770 46.58532 1.000 28.56758 570 GLN A O 1
ATOM 4599 N N . PHE A 1 571 ? 7.88351 -22.85122 47.05244 1.000 23.37135 571 PHE A N 1
ATOM 4600 C CA . PHE A 1 571 ? 8.04099 -23.03066 48.48830 1.000 22.30447 571 PHE A CA 1
ATOM 4601 C C . PHE A 1 571 ? 6.69050 -22.89225 49.16745 1.000 21.98819 571 PHE A C 1
ATOM 4602 O O . PHE A 1 571 ? 5.78549 -22.23030 48.65839 1.000 19.66519 571 PHE A O 1
ATOM 4610 N N . ARG A 1 572 ? 6.56590 -23.53374 50.32307 1.000 23.28422 572 ARG A N 1
ATOM 4611 C CA . ARG A 1 572 ? 5.31385 -23.57488 51.05852 1.000 20.12679 572 ARG A CA 1
ATOM 4612 C C . ARG A 1 572 ? 5.55908 -23.12257 52.48969 1.000 20.88607 572 ARG A C 1
ATOM 4613 O O . ARG A 1 572 ? 6.57143 -23.48144 53.09510 1.000 23.06348 572 ARG A O 1
ATOM 4621 N N . LEU A 1 573 ? 4.64040 -22.32465 53.02355 1.000 20.73506 573 LEU A N 1
ATOM 4622 C CA . LEU A 1 573 ? 4.64215 -21.96189 54.43691 1.000 20.13415 573 LEU A CA 1
ATOM 4623 C C . LEU A 1 573 ? 3.44825 -22.65549 55.06958 1.000 22.99339 573 LEU A C 1
ATOM 4624 O O . LEU A 1 573 ? 2.31215 -22.43704 54.63727 1.000 20.93492 573 LEU A O 1
ATOM 4629 N N . SER A 1 574 ? 3.70483 -23.50175 56.07078 1.000 20.77686 574 SER A N 1
ATOM 4630 C CA . SER A 1 574 ? 2.68856 -24.40621 56.59908 1.000 23.15418 574 SER A CA 1
ATOM 4631 C C . SER A 1 574 ? 2.52919 -24.19626 58.09169 1.000 21.76330 574 SER A C 1
ATOM 4632 O O . SER A 1 574 ? 3.49845 -24.32528 58.84619 1.000 21.16943 574 SER A O 1
ATOM 4635 N N . ALA A 1 575 ? 1.30218 -23.90692 58.51143 1.000 21.73844 575 ALA A N 1
ATOM 4636 C CA . ALA A 1 575 ? 0.92391 -24.05734 59.89463 1.000 21.98107 575 ALA A CA 1
ATOM 4637 C C . ALA A 1 575 ? 0.75313 -25.54524 60.18119 1.000 26.13044 575 ALA A C 1
ATOM 4638 O O . ALA A 1 575 ? 0.68242 -26.35730 59.25312 1.000 22.48433 575 ALA A O 1
ATOM 4640 N N . PRO A 1 576 ? 0.68032 -25.93841 61.45777 1.000 22.53920 576 PRO A N 1
ATOM 4641 C CA . PRO A 1 576 ? 0.51581 -27.36134 61.77359 1.000 22.92188 576 PRO A CA 1
ATOM 4642 C C . PRO A 1 576 ? -0.71945 -27.94534 61.10665 1.000 26.72395 576 PRO A C 1
ATOM 4643 O O . PRO A 1 576 ? -1.75280 -27.28446 60.98151 1.000 26.97078 576 PRO A O 1
ATOM 4647 N N . ASP A 1 577 ? -0.58868 -29.19059 60.65211 1.000 24.64865 577 ASP A N 1
ATOM 4648 C CA . ASP A 1 577 ? -1.70491 -29.87881 60.02561 1.000 24.46994 577 ASP A CA 1
ATOM 4649 C C . ASP A 1 577 ? -2.89860 -29.90999 60.97083 1.000 25.85197 577 ASP A C 1
ATOM 4650 O O . ASP A 1 577 ? -2.75652 -30.15051 62.17307 1.000 25.72834 577 ASP A O 1
ATOM 4655 N N . GLY A 1 578 ? -4.08060 -29.65537 60.42278 1.000 25.06057 578 GLY A N 1
ATOM 4656 C CA . GLY A 1 578 ? -5.28292 -29.62406 61.21700 1.000 25.71818 578 GLY A CA 1
ATOM 4657 C C . GLY A 1 578 ? -5.63121 -28.27491 61.79813 1.000 27.20181 578 GLY A C 1
ATOM 4658 O O . GLY A 1 578 ? -6.76695 -28.10062 62.26044 1.000 25.86823 578 GLY A O 1
ATOM 4659 N N . THR A 1 579 ? -4.70455 -27.31359 61.79074 1.000 24.80559 579 THR A N 1
ATOM 4660 C CA . THR A 1 579 ? -5.05601 -25.98278 62.25507 1.000 24.69409 579 THR A CA 1
ATOM 4661 C C . THR A 1 579 ? -5.77278 -25.22030 61.14730 1.000 30.03875 579 THR A C 1
ATOM 4662 O O . THR A 1 579 ? -5.68065 -25.55347 59.96035 1.000 25.63713 579 THR A O 1
ATOM 4666 N N . SER A 1 580 ? -6.51439 -24.19032 61.55043 1.000 24.92870 580 SER A N 1
ATOM 4667 C CA . SER A 1 580 ? -7.32413 -23.43842 60.60595 1.000 25.10482 580 SER A CA 1
ATOM 4668 C C . SER A 1 580 ? -7.11603 -21.93071 60.70073 1.000 32.26104 580 SER A C 1
ATOM 4669 O O . SER A 1 580 ? -7.87643 -21.17718 60.07765 1.000 30.28705 580 SER A O 1
ATOM 4672 N N . PHE A 1 581 ? -6.12029 -21.46495 61.45795 1.000 24.33010 581 PHE A N 1
ATOM 4673 C CA . PHE A 1 581 ? -5.96911 -20.02847 61.64398 1.000 24.10056 581 PHE A CA 1
ATOM 4674 C C . PHE A 1 581 ? -5.29618 -19.32692 60.46887 1.000 27.41568 581 PHE A C 1
ATOM 4675 O O . PHE A 1 581 ? -5.49734 -18.12358 60.30428 1.000 23.60314 581 PHE A O 1
ATOM 4683 N N . TRP A 1 582 ? -4.50839 -20.03918 59.66205 1.000 23.34703 582 TRP A N 1
ATOM 4684 C CA . TRP A 1 582 ? -3.64548 -19.39986 58.66729 1.000 22.87887 582 TRP A CA 1
ATOM 4685 C C . TRP A 1 582 ? -4.44432 -18.50607 57.72154 1.000 25.69937 582 TRP A C 1
ATOM 4686 O O . TRP A 1 582 ? -5.43742 -18.93684 57.12669 1.000 25.94114 582 TRP A O 1
ATOM 4697 N N . ASN A 1 583 ? -4.01235 -17.25337 57.59497 1.000 22.71247 583 ASN A N 1
ATOM 4698 C CA . ASN A 1 583 ? -4.71163 -16.25280 56.78728 1.000 24.11926 583 ASN A CA 1
ATOM 4699 C C . ASN A 1 583 ? -3.71189 -15.48474 55.93054 1.000 24.67566 583 ASN A C 1
ATOM 4700 O O . ASN A 1 583 ? -3.03629 -14.56576 56.42490 1.000 22.04454 583 ASN A O 1
ATOM 4705 N N . PRO A 1 584 ? -3.61704 -15.79496 54.64074 1.000 22.25438 584 PRO A N 1
ATOM 4706 C CA . PRO A 1 584 ? -2.64286 -15.08585 53.79543 1.000 23.65694 584 PRO A CA 1
ATOM 4707 C C . PRO A 1 584 ? -3.05157 -13.66339 53.46222 1.000 27.66473 584 PRO A C 1
ATOM 4708 O O . PRO A 1 584 ? -2.20609 -12.88462 52.99679 1.000 22.35247 584 PRO A O 1
ATOM 4712 N N . GLU A 1 585 ? -4.31669 -13.29843 53.67445 1.000 24.57397 585 GLU A N 1
ATOM 4713 C CA . GLU A 1 585 ? -4.81023 -12.04188 53.12832 1.000 27.23109 585 GLU A CA 1
ATOM 4714 C C . GLU A 1 585 ? -4.18722 -10.82873 53.79998 1.000 28.29870 585 GLU A C 1
ATOM 4715 O O . GLU A 1 585 ? -4.22603 -9.73976 53.22122 1.000 27.06697 585 GLU A O 1
ATOM 4721 N N . ASN A 1 586 ? -3.62978 -10.97376 55.00540 1.000 25.96075 586 ASN A N 1
ATOM 4722 C CA . ASN A 1 586 ? -2.91384 -9.86925 55.63172 1.000 23.83526 586 ASN A CA 1
ATOM 4723 C C . ASN A 1 586 ? -1.40530 -9.97071 55.44173 1.000 21.90897 586 ASN A C 1
ATOM 4724 O O . ASN A 1 586 ? -0.66193 -9.22223 56.08799 1.000 23.34864 586 ASN A O 1
ATOM 4729 N N . ASP A 1 587 ? -0.93931 -10.85979 54.55881 1.000 20.97519 587 ASP A N 1
ATOM 4730 C CA . ASP A 1 587 ? 0.48993 -11.06979 54.35009 1.000 23.19807 587 ASP A CA 1
ATOM 4731 C C . ASP A 1 587 ? 1.00709 -10.11327 53.28058 1.000 24.35263 587 ASP A C 1
ATOM 4732 O O . ASP A 1 587 ? 0.46913 -10.05818 52.16756 1.000 21.57987 587 ASP A O 1
ATOM 4737 N N . HIS A 1 588 ? 2.06806 -9.38252 53.62727 1.000 19.82747 588 HIS A N 1
ATOM 4738 C CA . HIS A 1 588 ? 2.62757 -8.35454 52.74973 1.000 27.20508 588 HIS A CA 1
ATOM 4739 C C . HIS A 1 588 ? 2.95208 -8.90354 51.36182 1.000 22.16289 588 HIS A C 1
ATOM 4740 O O . HIS A 1 588 ? 2.54625 -8.33044 50.34698 1.000 21.04919 588 HIS A O 1
ATOM 4747 N N . SER A 1 589 ? 3.65932 -10.03238 51.29474 1.000 22.26706 589 SER A N 1
ATOM 4748 C CA . SER A 1 589 ? 4.11500 -10.55811 50.00785 1.000 18.89863 589 SER A CA 1
ATOM 4749 C C . SER A 1 589 ? 3.03451 -11.31184 49.23203 1.000 20.76897 589 SER A C 1
ATOM 4750 O O . SER A 1 589 ? 3.25139 -11.63829 48.05735 1.000 24.37076 589 SER A O 1
ATOM 4753 N N . TYR A 1 590 ? 1.88725 -11.58686 49.84848 1.000 19.65976 590 TYR A N 1
ATOM 4754 C CA . TYR A 1 590 ? 0.76241 -12.24350 49.18750 1.000 20.06069 590 TYR A CA 1
ATOM 4755 C C . TYR A 1 590 ? -0.08717 -11.28320 48.36407 1.000 23.18060 590 TYR A C 1
ATOM 4756 O O . TYR A 1 590 ? -0.88415 -11.73339 47.53283 1.000 24.49627 590 TYR A O 1
ATOM 4765 N N . GLN A 1 591 ? 0.06707 -9.98024 48.57381 1.000 25.98937 591 GLN A N 1
ATOM 4766 C CA . GLN A 1 591 ? -0.85309 -9.00312 48.00591 1.000 31.37652 591 GLN A CA 1
ATOM 4767 C C . GLN A 1 591 ? -0.77142 -8.96816 46.48235 1.000 26.52264 591 GLN A C 1
ATOM 4768 O O . GLN A 1 591 ? 0.31854 -8.89730 45.90117 1.000 20.91243 591 GLN A O 1
ATOM 4774 N N . GLY A 1 592 ? -1.93562 -9.01857 45.83611 1.000 26.22167 592 GLY A N 1
ATOM 4775 C CA . GLY A 1 592 ? -2.01886 -8.94707 44.38830 1.000 26.34973 592 GLY A CA 1
ATOM 4776 C C . GLY A 1 592 ? -1.62561 -10.20512 43.64511 1.000 33.34413 592 GLY A C 1
ATOM 4777 O O . GLY A 1 592 ? -1.73926 -10.23544 42.40930 1.000 29.64350 592 GLY A O 1
ATOM 4778 N N . LEU A 1 593 ? -1.15742 -11.23818 44.33886 1.000 25.85423 593 LEU A N 1
ATOM 4779 C CA . LEU A 1 593 ? -0.79269 -12.46729 43.65191 1.000 26.69364 593 LEU A CA 1
ATOM 4780 C C . LEU A 1 593 ? -2.03582 -13.19437 43.15902 1.000 31.24304 593 LEU A C 1
ATOM 4781 O O . LEU A 1 593 ? -3.09542 -13.15835 43.78563 1.000 27.13866 593 LEU A O 1
ATOM 4786 N N . SER A 1 594 ? -1.88939 -13.86147 42.02072 1.000 29.18789 594 SER A N 1
ATOM 4787 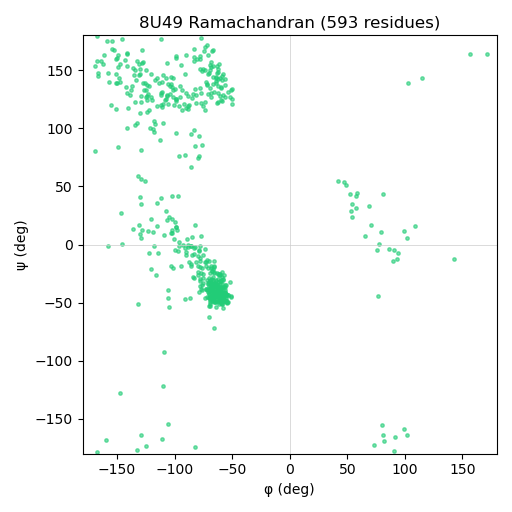C CA . SER A 1 594 ? -2.94629 -14.68641 41.45475 1.000 32.77096 594 SER A CA 1
ATOM 4788 C C . SER A 1 594 ? -2.32625 -16.04506 41.14331 1.000 28.63801 594 SER A C 1
ATOM 4789 O O . SER A 1 594 ? -1.23453 -16.39122 41.60782 1.000 27.58368 594 SER A O 1
ATOM 4792 N N . HIS A 1 595 ? -3.00648 -16.83290 40.32185 1.000 32.18343 595 HIS A N 1
ATOM 4793 C CA . HIS A 1 595 ? -2.46081 -18.11804 39.92199 1.000 31.16685 595 HIS A CA 1
ATOM 4794 C C . HIS A 1 595 ? -1.58135 -18.01700 38.68653 1.000 30.00393 595 HIS A C 1
ATOM 4795 O O . HIS A 1 595 ? -0.99674 -19.02567 38.27542 1.000 32.35702 595 HIS A O 1
ATOM 4802 N N . ALA A 1 596 ? -1.45494 -16.82429 38.10915 1.000 28.15606 596 ALA A N 1
ATOM 4803 C CA . ALA A 1 596 ? -0.57257 -16.57673 36.97704 1.000 32.08519 596 ALA A CA 1
ATOM 4804 C C . ALA A 1 596 ? 0.69877 -15.89554 37.46462 1.000 26.35073 596 ALA A C 1
ATOM 4805 O O . ALA A 1 596 ? 0.63668 -14.93122 38.23365 1.000 31.68487 596 ALA A O 1
ATOM 4807 N N . LEU A 1 597 ? 1.84174 -16.39906 37.01004 1.000 28.17745 597 LEU A N 1
ATOM 4808 C CA . LEU A 1 597 ? 3.13821 -15.82350 37.34782 1.000 29.78922 597 LEU A CA 1
ATOM 4809 C C . LEU A 1 597 ? 3.20523 -14.36251 36.90682 1.000 38.42331 597 LEU A C 1
ATOM 4810 O O . LEU A 1 597 ? 3.00142 -14.05756 35.72879 1.000 34.57997 597 LEU A O 1
ATOM 4815 N N . LEU A 1 598 ? 3.48258 -13.45492 37.84766 1.000 32.71824 598 LEU A N 1
ATOM 4816 C CA . LEU A 1 598 ? 3.51977 -12.02739 37.54497 1.000 27.46327 598 LEU A CA 1
ATOM 4817 C C . LEU A 1 598 ? 4.49964 -11.32013 38.47239 1.000 28.78808 598 LEU A C 1
ATOM 4818 O O . LEU A 1 598 ? 4.64995 -11.69184 39.63984 1.000 25.40322 598 LEU A O 1
ATOM 4823 N N . LYS A 1 599 ? 5.15537 -10.28460 37.94247 1.000 26.32105 599 LYS A N 1
ATOM 4824 C CA . LYS A 1 599 ? 6.07837 -9.48871 38.74517 1.000 21.40963 599 LYS A CA 1
ATOM 4825 C C . LYS A 1 599 ? 5.35009 -8.87716 39.93974 1.000 25.38485 599 LYS A C 1
ATOM 4826 O O . LYS A 1 599 ? 4.19222 -8.46978 39.83995 1.000 24.43123 599 LYS A O 1
ATOM 4832 N N . THR A 1 600 ? 6.01660 -8.83676 41.08815 1.000 23.89578 600 THR A N 1
ATOM 4833 C CA . THR A 1 600 ? 5.40030 -8.23651 42.26459 1.000 22.11629 600 THR A CA 1
ATOM 4834 C C . THR A 1 600 ? 6.41848 -7.38460 42.99593 1.000 21.90724 600 THR A C 1
ATOM 4835 O O . THR A 1 600 ? 7.54516 -7.82623 43.24276 1.000 22.41309 600 THR A O 1
ATOM 4839 N N . ARG A 1 601 ? 6.01441 -6.16804 43.35017 1.000 19.94372 601 ARG A N 1
ATOM 4840 C CA . ARG A 1 601 ? 6.89932 -5.27599 44.08305 1.000 24.50936 601 ARG A CA 1
ATOM 4841 C C . ARG A 1 601 ? 6.96727 -5.60405 45.56451 1.000 29.22455 601 ARG A C 1
ATOM 4842 O O . ARG A 1 601 ? 7.74096 -4.96785 46.28368 1.000 21.35662 601 ARG A O 1
ATOM 4850 N N . TYR A 1 602 ? 6.17687 -6.56641 46.03933 1.000 24.23550 602 TYR A N 1
ATOM 4851 C CA . TYR A 1 602 ? 6.08502 -6.86143 47.46243 1.000 21.63551 602 TYR A CA 1
ATOM 4852 C C . TYR A 1 602 ? 6.90384 -8.07676 47.86334 1.000 22.08058 602 TYR A C 1
ATOM 4853 O O . TYR A 1 602 ? 6.83418 -8.50700 49.02073 1.000 18.40020 602 TYR A O 1
ATOM 4862 N N . ILE A 1 603 ? 7.65984 -8.64648 46.93222 1.000 19.43972 603 ILE A N 1
ATOM 4863 C CA . ILE A 1 603 ? 8.68279 -9.63406 47.25790 1.000 19.71734 603 ILE A CA 1
ATOM 4864 C C . ILE A 1 603 ? 10.02284 -8.98062 46.94631 1.000 21.75816 603 ILE A C 1
ATOM 4865 O O . ILE A 1 603 ? 10.50557 -9.06553 45.80443 1.000 20.38886 603 ILE A O 1
ATOM 4870 N N . PRO A 1 604 ? 10.63824 -8.29672 47.90795 1.000 17.89595 604 PRO A N 1
ATOM 4871 C CA . PRO A 1 604 ? 11.85357 -7.53578 47.60104 1.000 17.33864 604 PRO A CA 1
ATOM 4872 C C . PRO A 1 604 ? 13.01657 -8.45754 47.28709 1.000 18.22968 604 PRO A C 1
ATOM 4873 O O . PRO A 1 604 ? 13.09924 -9.58275 47.78515 1.000 17.74796 604 PRO A O 1
ATOM 4877 N N . VAL A 1 605 ? 13.91840 -7.96039 46.44258 1.000 16.19735 605 VAL A N 1
ATOM 4878 C CA . VAL A 1 605 ? 15.06697 -8.71609 45.95175 1.000 15.97375 605 VAL A CA 1
ATOM 4879 C C . VAL A 1 605 ? 16.34261 -8.05372 46.45417 1.000 18.06439 605 VAL A C 1
ATOM 4880 O O . VAL A 1 605 ? 16.42226 -6.82375 46.53797 1.000 21.44978 605 VAL A O 1
ATOM 4884 N N . TYR A 1 606 ? 17.33816 -8.87750 46.78412 1.000 15.72300 606 TYR A N 1
ATOM 4885 C CA . TYR A 1 606 ? 18.58627 -8.43360 47.37263 1.000 20.23115 606 TYR A CA 1
ATOM 4886 C C . TYR A 1 606 ? 19.74707 -9.03724 46.59647 1.000 19.08458 606 TYR A C 1
ATOM 4887 O O . TYR A 1 606 ? 19.65606 -10.15885 46.09985 1.000 19.70931 606 TYR A O 1
ATOM 4896 N N . ASP A 1 607 ? 20.84435 -8.29055 46.51093 1.000 20.39801 607 ASP A N 1
ATOM 4897 C CA . ASP A 1 607 ? 22.07902 -8.76493 45.89056 1.000 23.10897 607 ASP A CA 1
ATOM 4898 C C . ASP A 1 607 ? 23.18280 -8.61885 46.92565 1.000 15.27433 607 ASP A C 1
ATOM 4899 O O . ASP A 1 607 ? 23.52240 -7.49750 47.31552 1.000 17.30320 607 ASP A O 1
ATOM 4904 N N . ASP A 1 608 ? 23.73600 -9.74344 47.37784 1.000 17.75976 608 ASP A N 1
ATOM 4905 C CA . ASP A 1 608 ? 24.78289 -9.72858 48.39727 1.000 21.13576 608 ASP A CA 1
ATOM 4906 C C . ASP A 1 608 ? 24.30979 -9.03016 49.66839 1.000 23.61919 608 ASP A C 1
ATOM 4907 O O . ASP A 1 608 ? 25.09967 -8.39223 50.36527 1.000 21.17913 608 ASP A O 1
ATOM 4912 N N . GLY A 1 609 ? 23.01164 -9.11963 49.96163 1.000 23.21467 609 GLY A N 1
ATOM 4913 C CA . GLY A 1 609 ? 22.43895 -8.48682 51.13556 1.000 21.85185 609 GLY A CA 1
ATOM 4914 C C . GLY A 1 609 ? 21.92502 -7.07771 50.92784 1.000 26.55464 609 GLY A C 1
ATOM 4915 O O . GLY A 1 609 ? 21.33207 -6.50962 51.85154 1.000 26.61267 609 GLY A O 1
ATOM 4916 N N . ARG A 1 610 ? 22.10932 -6.50327 49.74437 1.000 22.88815 610 ARG A N 1
ATOM 4917 C CA . ARG A 1 610 ? 21.70461 -5.13367 49.45316 1.000 21.87524 610 ARG A CA 1
ATOM 4918 C C . ARG A 1 610 ? 20.35849 -5.14434 48.72883 1.000 21.39622 610 ARG A C 1
ATOM 4919 O O . ARG A 1 610 ? 20.22793 -5.77357 47.67937 1.000 18.58387 610 ARG A O 1
ATOM 4927 N N . LEU A 1 611 ? 19.36404 -4.45030 49.28376 1.000 20.22768 611 LEU A N 1
ATOM 4928 C CA . LEU A 1 611 ? 18.06826 -4.33626 48.61834 1.000 20.62454 611 LEU A CA 1
ATOM 4929 C C . LEU A 1 611 ? 18.21009 -3.67040 47.25042 1.000 23.24641 611 LEU A C 1
ATOM 4930 O O . LEU A 1 611 ? 18.70951 -2.54976 47.14827 1.000 21.14946 611 LEU A O 1
ATOM 4935 N N . VAL A 1 612 ? 17.73671 -4.34122 46.20379 1.000 18.75241 612 VAL A N 1
ATOM 4936 C CA . VAL A 1 612 ? 17.85449 -3.82799 44.84304 1.000 22.50597 612 VAL A CA 1
ATOM 4937 C C . VAL A 1 612 ? 16.51344 -3.67115 44.14181 1.000 24.13586 612 VAL A C 1
ATOM 4938 O O . VAL A 1 612 ? 16.48033 -3.12104 43.02836 1.000 26.29742 612 VAL A O 1
ATOM 4942 N N . PHE A 1 613 ? 15.41217 -4.13358 44.72972 1.000 20.80986 613 PHE A N 1
ATOM 4943 C CA . PHE A 1 613 ? 14.10228 -3.94068 44.12054 1.000 16.06443 613 PHE A CA 1
ATOM 4944 C C . PHE A 1 613 ? 13.02842 -4.27043 45.14289 1.000 25.62217 613 PHE A C 1
ATOM 4945 O O . PHE A 1 613 ? 13.20694 -5.15708 45.98456 1.000 18.57358 613 PHE A O 1
ATOM 4953 N N . GLY A 1 614 ? 11.90971 -3.56129 45.04628 1.000 21.02434 614 GLY A N 1
ATOM 4954 C CA . GLY A 1 614 ? 10.72344 -3.93199 45.79106 1.000 23.36270 614 GLY A CA 1
ATOM 4955 C C . GLY A 1 614 ? 10.64217 -3.28479 47.15565 1.000 25.85527 614 GLY A C 1
ATOM 4956 O O . GLY A 1 614 ? 11.49115 -2.49521 47.57449 1.000 21.18306 614 GLY A O 1
ATOM 4957 N N . HIS A 1 615 ? 9.58390 -3.65132 47.87389 1.000 20.09985 615 HIS A N 1
ATOM 4958 C CA . HIS A 1 615 ? 9.22848 -3.01647 49.13409 1.000 25.49739 615 HIS A CA 1
ATOM 4959 C C . HIS A 1 615 ? 9.16799 -4.05540 50.23778 1.000 21.76375 615 HIS A C 1
ATOM 4960 O O . HIS A 1 615 ? 8.53174 -5.10435 50.07455 1.000 22.02256 615 HIS A O 1
ATOM 4967 N N . GLU A 1 616 ? 9.84665 -3.75983 51.34193 1.000 21.26436 616 GLU A N 1
ATOM 4968 C CA . GLU A 1 616 ? 9.63541 -4.42146 52.61504 1.000 24.39132 616 GLU A CA 1
ATOM 4969 C C . GLU A 1 616 ? 8.38054 -3.85289 53.26902 1.000 26.39557 616 GLU A C 1
ATOM 4970 O O . GLU A 1 616 ? 7.90646 -2.78469 52.88099 1.000 27.14010 616 GLU A O 1
ATOM 4976 N N . PRO A 1 617 ? 7.80207 -4.55654 54.25962 1.000 22.53585 617 PRO A N 1
ATOM 4977 C CA . PRO A 1 617 ? 6.66462 -3.96337 54.97969 1.000 22.68512 617 PRO A CA 1
ATOM 4978 C C . PRO A 1 617 ? 7.05946 -2.65972 55.66907 1.000 35.90108 617 PRO A C 1
ATOM 4979 O O . PRO A 1 617 ? 6.29110 -1.69065 55.77994 1.000 31.16385 617 PRO A O 1
#

Organism: Bacillus licheniformis (strain ATCC 14580 / DSM 13 / JCM 2505 / CCUG 7422 / NBRC 12200 / NCIMB 9375 / NCTC 10341 / NRRL NRS-1264 / Gibson 46) (NCBI:txid279010)

InterPro domains:
  IPR001701 Glycoside hydrolase family 9 [PF00759] (43-472)
  IPR001956 Carbohydrate-binding module 3 [PF00942] (504-649)
  IPR001956 Carbohydrate-binding module 3 [PS51172] (496-653)
  IPR001956 Carbohydrate-binding module 3 [SM01067] (501-586)
  IPR008928 Six-hairpin glycosidase superfamily [SSF48208] (40-490)
  IPR008965 CBM2/CBM3, carbohydrate-binding domain superfamily [SSF49384] (499-652)
  IPR012341 Six-hairpin glycosidase-like superfamily [G3DSA:1.50.10.10] (38-495)
  IPR018221 Glycoside hydrolase family 9, His active site [PS00592] (390-416)
  IPR033126 Glycosyl hydrolases family 9, Asp/Glu active sites [PS00698] (450-468)
  IPR036966 Carbohydrate-binding module 3 superfamily [G3DSA:2.60.40.710] (497-651)

B-factor: mean 23.58, std 8.7, range [13.9, 92.68]

Sequence (615 aa):
EYPHNYAELLQKSLLFYEAQRSGRLPENSSRLNWRGDSGLEDGKDVGLDLTGGWYDAGDHVKFGLPMAYSAAILSWSVYEYRDAYKESGQLDAALDNIKWATDYFLKKAHTAPYELWGQVGNGALDHAWWGPAEVMPMKRPAYKIDAGCCPGSDLAGGTAAALASASIIFKPTDSSYSEKLLAHAKQLYDFADRYRGKYSDCCITDAQQYYNSWSGYKDELTWGAVWLYLATEEQQYLDKALASVSDWGDPANWPYRWTLSWDDVTYGAQLLLARLTNDSRFVKSVERNLDYWSTGYSHNGSIERITYTPGGLAWLEQQWGSLRYASNAAFLAFVYSDWVDTEEKKAKRRYRDFAVRQTEYMLGDNPQQRSFVVGYGKNPPKHPHHRTAHGSWANQMNVPENHRHTLYGALVGGPGRDDSYRDDITDYASNEVAIDYNAAFTGNVAKMFQLFGKGHVPLPDFPEKETPEDEYFAEASINSSGNSYTEIRAQLNNRSGWPAKKTDQLSFRYYVDLTEAVEAGYSAEDIKVTAGYNEGASVSELKPHDASKHIYYTEVSFSGVLIYPGGQSAHKKEVQFRLSAPDGTSFWNPENDHSYQGLSHALLKTRYIPVYDDGRLVFGHEP

Radius of gyration: 29.32 Å; Cα contacts (8 Å, |Δi|>4): 1470; chains: 1; bounding box: 73×59×94 Å

Foldseek 3Di:
DWDDFLLALLVLQLLLLLVFKAAADDPPRLALLDHHFPPCFCVVVPFRLTFAGQFWLWRKRAQLLSLVLLLLLLVLCVVQVVLCVVSVNNVSSLVSSCRHLVSQVRQCPDLFKGWGMWAFVCLTVLFFFARFPRDDHIDIFMAGLVRHALSSLLSNLSSLLSSLVSCCVPHVVSSVVSLVSSVSSLCNSVVRDDHNCSRVVSCCVPPNLPPGNLQSNLSNLLSNCVRPVDVVSVVSNVVSCVVCPDLVPRDQLFFDFSRGNNLVSLLSNCLVPVPVSSVVSNCQNLLQQFVFHDPVPDGHHAQAAPFGQRARDQALRLLRQLRSLLSLQVNLVRDDDPSSVRSPVSSVVSLVCQCQSGPVRHHCFWPDIRPYQFQAQHRQQQQFLARDSCVPVTGPHTSGNWRALAADSNRDADSHNPPRSHHITGSRSSRSVSSSSSVCCVVPNVPRYHDPSPDDQDDDDDAWFKFKAWPDDALWKTKMKIKTFGSDRSHWHKFQKKKWKWKFFCPLVVVVPHAQVQKDKFWDDFPAWDWARWDDDDVVRRMTIIIITNHRQIATSTHPVRGITMIMMMIGGDPPDRRDDRPRTQRCPPHHRDTGTDLSTFMAGPRHTDGHDDD

Solvent-accessible surface area: 23254 Å² total; per-residue (Å²): 218,72,106,61,27,16,0,15,0,0,10,12,0,1,2,0,0,11,4,1,7,0,0,162,26,51,183,128,36,78,6,29,6,12,11,57,4,10,76,125,3,0,145,93,54,68,56,84,0,28,11,0,0,6,3,6,2,10,5,0,0,4,9,3,0,0,0,5,0,0,0,0,2,0,0,0,2,76,45,12,44,92,2,1,105,132,0,52,8,17,118,20,2,16,76,2,2,70,42,0,0,39,6,6,21,79,0,7,58,42,60,78,42,3,18,2,1,0,1,28,0,65,86,2,68,86,18,14,0,4,2,8,0,22,67,38,175,32,33,10,60,77,0,32,41,76,54,23,0,0,0,2,0,0,4,2,0,0,0,0,0,0,0,3,38,4,8,119,97,96,52,62,78,22,3,106,104,0,35,55,36,0,78,76,0,9,44,0,0,31,167,81,107,18,77,3,1,80,31,2,78,21,0,77,132,71,24,31,2,187,48,15,50,106,6,2,6,0,1,0,0,0,0,0,37,30,20,27,145,70,99,113,31,19,72,68,0,50,62,13,2,84,65,37,41,85,46,74,119,5,71,27,135,93,0,0,2,25,17,17,4,13,2,0,0,1,1,2,0,0,59,67,46,105,43,64,80,0,26,126,0,5,29,35,2,1,12,27,0,2,84,9,44,58,89,157,78,69,115,38,111,7,51,46,5,124,28,32,0,0,22,24,48,92,120,0,0,0,12,12,0,0,0,0,0,0,5,0,0,1,0,16,78,78,20,144,71,98,54,16,105,115,1,77,43,0,0,20,122,1,1,70,5,0,4,20,104,14,72,65,119,26,0,0,0,5,16,2,17,102,73,19,1,99,41,2,26,8,12,4,0,2,3,0,37,2,63,62,55,99,35,26,148,97,31,29,8,51,1,50,0,0,0,0,0,3,1,22,136,94,6,59,24,134,40,41,18,82,22,107,25,7,0,9,0,1,0,1,11,0,0,0,0,0,0,1,0,0,9,0,15,87,55,96,1,202,70,43,101,42,59,109,144,35,20,141,158,40,123,62,111,50,27,18,6,0,38,0,4,15,58,38,49,28,99,18,45,0,32,0,76,0,21,0,1,0,52,1,2,21,39,3,94,103,2,66,62,0,13,0,48,0,0,0,24,0,43,23,0,63,139,51,68,76,41,18,167,56,6,106,4,51,48,50,122,55,64,47,11,74,28,26,87,21,78,87,68,36,72,91,131,52,20,38,27,0,54,0,26,0,71,61,32,84,0,30,0,6,8,94,85,17,4,57,41,15,0,41,1,78,0,24,2,48,140,83,20,80,28,10,55,15,119,63,1,37,0,24,74,81,24,48,142,59,42,105,93,10,105,91,0,0,0,5,24,118,60,164,82,38,19,9,92,67,75